Protein 5JIW (pdb70)

Foldseek 3Di:
DDFFQFEAAEDAQQQFFDDDFGGALDDSLLVVLVLCLLLRHAEYEHEAFADDDALRDSQAHQALQFGHLLRFDCVVLVVQPQFDDDHPDHDTQWHPVVVCVVPVVVRLLSSVVSCVVRVPVVNVVLLVVQCVVCVVQLVLQLLLVLVCVVVVNDFLLVDPPCRQQPPPVVSVVSCVVSVSSSSSSSVSRSSRLVSLLVSCVSSVVSNHFYEYEHEPFYHLRHRCCSVCVVQFQADPSSAHQKFFWAEQPVVHPFTATPRTTDTPQVVCVVVLVVVVLVSVVSVVSRGQAYEYPPLLVQQWTWIGGNPDPTRHPTDIDGHPNVSNVVSVCVVPVAHRYAYADPDDDDPSSVCSCPVRPHAYEAACLQQQDDDPRCNQQVNDDLSQRYEYEPHDLQDFANLQSQVPDDPSRNVRVQVSLVVVVAHDDDSLCVLVSVLLSRLLGSHSYYYYYVCSLLSHHRLQRAHHPPDSDDHNIGHDHPCSCDSVSSNVSSVSCVVSVRD

Nearest PDB structures (foldseek):
  5jiw-assembly1_A  TM=1.002E+00  e=7.523E-102  Thermus aquaticus
  2oww-assembly1_A  TM=9.925E-01  e=4.049E-95  Thermus thermophilus
  6lx2-assembly1_A  TM=9.484E-01  e=9.341E-56  Solanum tuberosum
  5csy-assembly1_B  TM=9.281E-01  e=1.096E-53  Arabidopsis thaliana
  6m6t-assembly8_H  TM=9.521E-01  e=1.361E-52  Streptococcus agalactiae

Solvent-accessible surface area: 20924 Å² total

Organism: Thermus thermophilus (NCBI:txid274)

Structure (mmCIF, N/CA/C/O backbone):
data_5JIW
#
_entry.id   5JIW
#
_cell.length_a   157.600
_cell.length_b   157.600
_cell.length_c   112.760
_cell.angle_alpha   90.00
_cell.angle_beta   90.00
_cell.angle_gamma   90.00
#
_symmetry.space_group_name_H-M   'I 4 2 2'
#
loop_
_entity.id
_entity.type
_entity.pdbx_description
1 polymer 4-alpha-glucanotransferase
2 branched alpha-D-glucopyranose-(1-4)-alpha-D-glucopyranose-(1-4)-alpha-D-glucopyranose-(1-4)-alpha-D-glucopyranose-(1-4)-alpha-D-glucopyranose-(1-4)-alpha-D-glucopyranose-(1-4)-alpha-D-glucopyranose-(1-4)-alpha-D-glucopyranose-(1-4)-alpha-D-glucopyranose-(1-4)-alpha-D-glucopyranose-(1-4)-alpha-D-glucopyranose-(1-4)-alpha-D-glucopyranose-(1-4)-alpha-D-glucopyranose-(1-4)-alpha-D-glucopyranose-(1-4)-alpha-D-glucopyranose-(1-4)-alpha-D-glucopyranose-(1-4)-beta-D-glucopyranose
3 non-polymer 1,2-ETHANEDIOL
4 non-polymer 'CARBONATE ION'
5 water water
#
loop_
_atom_site.group_PDB
_atom_site.id
_atom_site.type_symbol
_atom_site.label_atom_id
_atom_site.label_alt_id
_atom_site.label_comp_id
_atom_site.label_asym_id
_atom_site.label_entity_id
_atom_site.label_seq_id
_atom_site.pdbx_PDB_ins_code
_atom_site.Cartn_x
_atom_site.Cartn_y
_atom_site.Cartn_z
_atom_site.occupancy
_atom_site.B_iso_or_equiv
_atom_site.auth_seq_id
_atom_site.auth_comp_id
_atom_site.auth_asym_id
_atom_site.auth_atom_id
_atom_site.pdbx_PDB_model_num
ATOM 1 N N . MET A 1 1 ? -9.468 -24.881 -7.183 1.00 143.72 1 MET A N 1
ATOM 2 C CA . MET A 1 1 ? -10.018 -23.799 -8.049 1.00 150.36 1 MET A CA 1
ATOM 3 C C . MET A 1 1 ? -11.087 -22.996 -7.315 1.00 170.02 1 MET A C 1
ATOM 4 O O . MET A 1 1 ? -11.125 -21.770 -7.405 1.00 205.90 1 MET A O 1
ATOM 20 N N . GLU A 1 2 ? -11.948 -23.701 -6.581 1.00 178.81 2 GLU A N 1
ATOM 21 C CA . GLU A 1 2 ? -13.098 -23.088 -5.926 1.00 149.87 2 GLU A CA 1
ATOM 22 C C . GLU A 1 2 ? -13.984 -22.372 -6.938 1.00 88.78 2 GLU A C 1
ATOM 23 O O . GLU A 1 2 ? -13.628 -21.308 -7.457 1.00 57.32 2 GLU A O 1
ATOM 35 N N . LEU A 1 3 ? -15.129 -22.950 -7.222 1.00 69.62 3 LEU A N 1
ATOM 36 C CA . LEU A 1 3 ? -16.102 -22.356 -8.127 1.00 44.58 3 LEU A CA 1
ATOM 37 C C . LEU A 1 3 ? -17.044 -21.440 -7.355 1.00 38.92 3 LEU A C 1
ATOM 38 O O . LEU A 1 3 ? -17.458 -21.774 -6.239 1.00 39.16 3 LEU A O 1
ATOM 54 N N . PRO A 1 4 ? -17.427 -20.293 -7.903 1.00 40.10 4 PRO A N 1
ATOM 55 C CA . PRO A 1 4 ? -18.484 -19.503 -7.276 1.00 40.65 4 PRO A CA 1
ATOM 56 C C . PRO A 1 4 ? -19.825 -20.173 -7.530 1.00 30.77 4 PRO A C 1
ATOM 57 O O . PRO A 1 4 ? -19.960 -21.010 -8.420 1.00 33.67 4 PRO A O 1
ATOM 68 N N . ARG A 1 5 ? -20.819 -19.810 -6.725 1.00 33.19 5 ARG A N 1
ATOM 69 C CA . ARG A 1 5 ? -22.175 -20.299 -6.969 1.00 30.66 5 ARG A CA 1
ATOM 70 C C . ARG A 1 5 ? -22.806 -19.499 -8.114 1.00 27.34 5 ARG A C 1
ATOM 71 O O . ARG A 1 5 ? -23.028 -18.289 -7.975 1.00 29.80 5 ARG A O 1
ATOM 92 N N . ALA A 1 6 ? -23.121 -20.174 -9.231 1.00 23.38 6 ALA A N 1
ATOM 93 C CA . ALA A 1 6 ? -23.426 -19.498 -10.492 1.00 24.78 6 ALA A CA 1
ATOM 94 C C . ALA A 1 6 ? -24.164 -20.458 -11.418 1.00 22.82 6 ALA A C 1
ATOM 95 O O . ALA A 1 6 ? -24.389 -21.624 -11.080 1.00 25.30 6 ALA A O 1
ATOM 102 N N . PHE A 1 7 ? -24.510 -19.968 -12.613 1.00 25.01 7 PHE A N 1
ATOM 103 C CA . PHE A 1 7 ? -25.067 -20.829 -13.647 1.00 19.91 7 PHE A CA 1
ATOM 104 C C . PHE A 1 7 ? -24.459 -20.464 -14.995 1.00 21.81 7 PHE A C 1
ATOM 105 O O . PHE A 1 7 ? -23.837 -19.411 -15.162 1.00 22.13 7 PHE A O 1
ATOM 122 N N . GLY A 1 8 ? -24.617 -21.374 -15.950 1.00 21.81 8 GLY A N 1
ATOM 123 C CA . GLY A 1 8 ? -24.196 -21.128 -17.313 1.00 22.31 8 GLY A CA 1
ATOM 124 C C . GLY A 1 8 ? -25.025 -21.948 -18.277 1.00 21.09 8 GLY A C 1
ATOM 125 O O . GLY A 1 8 ? -25.972 -22.638 -17.887 1.00 21.66 8 GLY A O 1
ATOM 129 N N . LEU A 1 9 ? -24.665 -21.854 -19.558 1.00 20.08 9 LEU A N 1
ATOM 130 C CA . LEU A 1 9 ? -25.385 -22.554 -20.619 1.00 20.69 9 LEU A CA 1
ATOM 131 C C . LEU A 1 9 ? -24.418 -23.321 -21.512 1.00 21.10 9 LEU A C 1
ATOM 132 O O . LEU A 1 9 ? -23.283 -22.892 -21.752 1.00 21.51 9 LEU A O 1
ATOM 148 N N . LEU A 1 10 ? -24.901 -24.465 -21.997 1.00 20.79 10 LEU A N 1
ATOM 149 C CA . LEU A 1 10 ? -24.187 -25.325 -22.935 1.00 19.43 10 LEU A CA 1
ATOM 150 C C . LEU A 1 10 ? -24.684 -25.061 -24.351 1.00 20.90 10 LEU A C 1
ATOM 151 O O . LEU A 1 10 ? -25.862 -25.298 -24.650 1.00 21.09 10 LEU A O 1
ATOM 167 N N . LEU A 1 11 ? -23.788 -24.583 -25.214 1.00 20.27 11 LEU A N 1
ATOM 168 C CA . LEU A 1 11 ? -24.127 -24.314 -26.614 1.00 20.93 11 LEU A CA 1
ATOM 169 C C . LEU A 1 11 ? -22.860 -24.470 -27.444 1.00 21.37 11 LEU A C 1
ATOM 170 O O . LEU A 1 11 ? -21.956 -23.636 -27.357 1.00 21.87 11 LEU A O 1
ATOM 186 N N . HIS A 1 12 ? -22.807 -25.509 -28.269 1.00 22.36 12 HIS A N 1
ATOM 187 C CA . HIS A 1 12 ? -21.675 -25.650 -29.174 1.00 20.81 12 HIS A CA 1
ATOM 188 C C . HIS A 1 12 ? -21.771 -24.584 -30.268 1.00 21.99 12 HIS A C 1
ATOM 189 O O . HIS A 1 12 ? -22.875 -24.269 -30.720 1.00 23.90 12 HIS A O 1
ATOM 203 N N . PRO A 1 13 ? -20.644 -24.002 -30.709 1.00 24.27 13 PRO A N 1
ATOM 204 C CA . PRO A 1 13 ? -20.738 -22.869 -31.648 1.00 22.45 13 PRO A CA 1
ATOM 205 C C . PRO A 1 13 ? -21.406 -23.212 -32.974 1.00 24.37 13 PRO A C 1
ATOM 206 O O . PRO A 1 13 ? -21.967 -22.312 -33.611 1.00 24.66 13 PRO A O 1
ATOM 217 N N . THR A 1 14 ? -21.387 -24.482 -33.406 1.00 24.21 14 THR A N 1
ATOM 218 C CA . THR A 1 14 ? -22.079 -24.842 -34.649 1.00 24.44 14 THR A CA 1
ATOM 219 C C . THR A 1 14 ? -23.574 -24.564 -34.550 1.00 25.26 14 THR A C 1
ATOM 220 O O . THR A 1 14 ? -24.246 -24.350 -35.572 1.00 24.62 14 THR A O 1
ATOM 231 N N . SER A 1 15 ? -24.120 -24.602 -33.331 1.00 24.14 15 SER A N 1
ATOM 232 C CA . SER A 1 15 ? -25.544 -24.399 -33.112 1.00 24.49 15 SER A CA 1
ATOM 233 C C . SER A 1 15 ? -25.965 -22.936 -33.140 1.00 23.53 15 SER A C 1
ATOM 234 O O . SER A 1 15 ? -27.167 -22.658 -33.077 1.00 25.03 15 SER A O 1
ATOM 242 N N . LEU A 1 16 ? -25.031 -21.998 -33.228 1.00 23.74 16 LEU A N 1
ATOM 243 C CA . LEU A 1 16 ? -25.415 -20.601 -33.340 1.00 25.29 16 LEU A CA 1
ATOM 244 C C . LEU A 1 16 ? -26.187 -20.348 -34.634 1.00 30.44 16 LEU A C 1
ATOM 245 O O . LEU A 1 16 ? -25.936 -20.995 -35.658 1.00 27.10 16 LEU A O 1
ATOM 261 N N . PRO A 1 17 ? -27.116 -19.395 -34.624 1.00 27.68 17 PRO A N 1
ATOM 262 C CA . PRO A 1 17 ? -27.831 -19.040 -35.852 1.00 32.97 17 PRO A CA 1
ATOM 263 C C . PRO A 1 17 ? -26.951 -18.189 -36.759 1.00 35.18 17 PRO A C 1
ATOM 264 O O . PRO A 1 17 ? -25.892 -17.701 -36.369 1.00 32.91 17 PRO A O 1
ATOM 275 N N . GLY A 1 18 ? -27.411 -18.012 -37.992 1.00 31.45 18 GLY A N 1
ATOM 276 C CA . GLY A 1 18 ? -26.716 -17.161 -38.927 1.00 35.89 18 GLY A CA 1
ATOM 277 C C . GLY A 1 18 ? -26.625 -17.770 -40.310 1.00 37.14 18 GLY A C 1
ATOM 278 O O . GLY A 1 18 ? -26.964 -18.936 -40.529 1.00 37.25 18 GLY A O 1
ATOM 282 N N . PRO A 1 19 ? -26.152 -16.982 -41.268 1.00 35.91 19 PRO A N 1
ATOM 283 C CA . PRO A 1 19 ? -26.106 -17.431 -42.665 1.00 40.60 19 PRO A CA 1
ATOM 284 C C . PRO A 1 19 ? -24.976 -18.420 -42.934 1.00 37.62 19 PRO A C 1
ATOM 285 O O . PRO A 1 19 ? -24.066 -18.622 -42.127 1.00 40.74 19 PRO A O 1
ATOM 296 N N . TYR A 1 20 ? -25.082 -19.061 -44.099 1.00 40.63 20 TYR A N 1
ATOM 297 C CA . TYR A 1 20 ? -24.036 -19.890 -44.697 1.00 43.46 20 TYR A CA 1
ATOM 298 C C . TYR A 1 20 ? -23.855 -21.242 -44.007 1.00 39.53 20 TYR A C 1
ATOM 299 O O . TYR A 1 20 ? -22.780 -21.845 -44.101 1.00 44.69 20 TYR A O 1
ATOM 317 N N . GLY A 1 21 ? -24.879 -21.738 -43.311 1.00 36.64 21 GLY A N 1
ATOM 318 C CA . GLY A 1 21 ? -25.028 -23.159 -43.068 1.00 38.66 21 GLY A CA 1
ATOM 319 C C . GLY A 1 21 ? -24.531 -23.692 -41.736 1.00 36.62 21 GLY A C 1
ATOM 320 O O . GLY A 1 21 ? -24.803 -24.860 -41.432 1.00 34.65 21 GLY A O 1
ATOM 324 N N . VAL A 1 22 ? -23.815 -22.898 -40.937 1.00 30.77 22 VAL A N 1
ATOM 325 C CA . VAL A 1 22 ? -23.277 -23.382 -39.670 1.00 29.24 22 VAL A CA 1
ATOM 326 C C . VAL A 1 22 ? -22.998 -22.183 -38.774 1.00 28.75 22 VAL A C 1
ATOM 327 O O . VAL A 1 22 ? -22.670 -21.091 -39.255 1.00 30.71 22 VAL A O 1
ATOM 340 N N . GLY A 1 23 ? -23.135 -22.386 -37.467 1.00 27.99 23 GLY A N 1
ATOM 341 C CA . GLY A 1 23 ? -22.714 -21.360 -36.527 1.00 26.66 23 GLY A CA 1
ATOM 342 C C . GLY A 1 23 ? -21.216 -21.130 -36.611 1.00 27.03 23 GLY A C 1
ATOM 343 O O . GLY A 1 23 ? -20.431 -22.070 -36.758 1.00 29.61 23 GLY A O 1
ATOM 347 N N . VAL A 1 24 ? -20.814 -19.857 -36.502 1.00 28.83 24 VAL A N 1
ATOM 348 C CA . VAL A 1 24 ? -19.415 -19.460 -36.637 1.00 28.39 24 VAL A CA 1
ATOM 349 C C . VAL A 1 24 ? -19.041 -18.474 -35.531 1.00 32.40 24 VAL A C 1
ATOM 350 O O . VAL A 1 24 ? -19.877 -18.041 -34.737 1.00 30.82 24 VAL A O 1
ATOM 363 N N . LEU A 1 25 ? -17.754 -18.115 -35.493 1.00 33.34 25 LEU A N 1
ATOM 364 C CA . LEU A 1 25 ? -17.209 -17.258 -34.436 1.00 32.64 25 LEU A CA 1
ATOM 365 C C . LEU A 1 25 ? -17.341 -15.788 -34.842 1.00 31.75 25 LEU A C 1
ATOM 366 O O . LEU A 1 25 ? -16.375 -15.110 -35.212 1.00 36.82 25 LEU A O 1
ATOM 382 N N . GLY A 1 26 ? -18.573 -15.295 -34.771 1.00 35.20 26 GLY A N 1
ATOM 383 C CA . GLY A 1 26 ? -18.898 -13.963 -35.257 1.00 36.92 26 GLY A CA 1
ATOM 384 C C . GLY A 1 26 ? -19.979 -13.253 -34.457 1.00 34.72 26 GLY A C 1
ATOM 385 O O . GLY A 1 26 ? -20.127 -13.467 -33.250 1.00 32.46 26 GLY A O 1
ATOM 389 N N . ARG A 1 27 ? -20.741 -12.397 -35.149 1.00 37.56 27 ARG A N 1
ATOM 390 C CA . ARG A 1 27 ? -21.635 -11.467 -34.464 1.00 38.96 27 ARG A CA 1
ATOM 391 C C . ARG A 1 27 ? -22.708 -12.197 -33.669 1.00 38.81 27 ARG A C 1
ATOM 392 O O . ARG A 1 27 ? -23.098 -11.739 -32.587 1.00 34.07 27 ARG A O 1
ATOM 413 N N . GLU A 1 28 ? -23.190 -13.343 -34.175 1.00 32.60 28 GLU A N 1
ATOM 414 C CA . GLU A 1 28 ? -24.193 -14.108 -33.435 1.00 35.26 28 GLU A CA 1
ATOM 415 C C . GLU A 1 28 ? -23.603 -14.751 -32.188 1.00 30.03 28 GLU A C 1
ATOM 416 O O . GLU A 1 28 ? -24.311 -14.935 -31.188 1.00 29.46 28 GLU A O 1
ATOM 428 N N . ALA A 1 29 ? -22.323 -15.119 -32.226 1.00 30.87 29 ALA A N 1
ATOM 429 C CA . ALA A 1 29 ? -21.659 -15.573 -31.009 1.00 28.57 29 ALA A CA 1
ATOM 430 C C . ALA A 1 29 ? -21.582 -14.453 -29.979 1.00 28.37 29 ALA A C 1
ATOM 431 O O . ALA A 1 29 ? -21.827 -14.682 -28.789 1.00 28.79 29 ALA A O 1
ATOM 438 N N . ARG A 1 30 ? -21.252 -13.231 -30.411 1.00 32.17 30 ARG A N 1
ATOM 439 C CA . ARG A 1 30 ? -21.242 -12.112 -29.476 1.00 37.70 30 ARG A CA 1
ATOM 440 C C . ARG A 1 30 ? -22.642 -11.836 -28.942 1.00 33.91 30 ARG A C 1
ATOM 441 O O . ARG A 1 30 ? -22.809 -11.532 -27.754 1.00 34.86 30 ARG A O 1
ATOM 462 N N . ASP A 1 31 ? -23.663 -11.944 -29.803 1.00 33.73 31 ASP A N 1
ATOM 463 C CA . ASP A 1 31 ? -25.046 -11.787 -29.357 1.00 37.47 31 ASP A CA 1
ATOM 464 C C . ASP A 1 31 ? -25.396 -12.796 -28.270 1.00 32.61 31 ASP A C 1
ATOM 465 O O . ASP A 1 31 ? -26.143 -12.476 -27.336 1.00 32.98 31 ASP A O 1
ATOM 474 N N . PHE A 1 32 ? -24.917 -14.038 -28.403 1.00 28.21 32 PHE A N 1
ATOM 475 C CA . PHE A 1 32 ? -25.221 -15.049 -27.392 1.00 26.23 32 PHE A CA 1
ATOM 476 C C . PHE A 1 32 ? -24.533 -14.727 -26.072 1.00 29.20 32 PHE A C 1
ATOM 477 O O . PHE A 1 32 ? -25.119 -14.908 -24.996 1.00 30.98 32 PHE A O 1
ATOM 494 N N . LEU A 1 33 ? -23.296 -14.232 -26.127 1.00 27.49 33 LEU A N 1
ATOM 495 C CA . LEU A 1 33 ? -22.616 -13.834 -24.899 1.00 30.25 33 LEU A CA 1
ATOM 496 C C . LEU A 1 33 ? -23.342 -12.676 -24.223 1.00 29.01 33 LEU A C 1
ATOM 497 O O . LEU A 1 33 ? -23.464 -12.645 -22.992 1.00 32.65 33 LEU A O 1
ATOM 513 N N . ARG A 1 34 ? -23.827 -11.714 -25.009 1.00 29.33 34 ARG A N 1
ATOM 514 C CA . ARG A 1 34 ? -24.615 -10.620 -24.443 1.00 33.20 34 ARG A CA 1
ATOM 515 C C . ARG A 1 34 ? -25.899 -11.143 -23.807 1.00 34.64 34 ARG A C 1
ATOM 516 O O . ARG A 1 34 ? -26.279 -10.710 -22.711 1.00 36.26 34 ARG A O 1
ATOM 537 N N . PHE A 1 35 ? -26.591 -12.059 -24.490 1.00 32.62 35 PHE A N 1
ATOM 538 C CA . PHE A 1 35 ? -27.753 -12.722 -23.902 1.00 31.82 35 PHE A CA 1
ATOM 539 C C . PHE A 1 35 ? -27.391 -13.380 -22.577 1.00 29.76 35 PHE A C 1
ATOM 540 O O . PHE A 1 35 ? -28.099 -13.228 -21.575 1.00 30.30 35 PHE A O 1
ATOM 557 N N . LEU A 1 36 ? -26.296 -14.140 -22.563 1.00 30.08 36 LEU A N 1
ATOM 558 C CA . LEU A 1 36 ? -25.879 -14.829 -21.348 1.00 29.60 36 LEU A CA 1
ATOM 559 C C . LEU A 1 36 ? -25.582 -13.832 -20.231 1.00 30.69 36 LEU A C 1
ATOM 560 O O . LEU A 1 36 ? -26.006 -14.027 -19.085 1.00 30.71 36 LEU A O 1
ATOM 576 N N . LYS A 1 37 ? -24.881 -12.740 -20.555 1.00 30.65 37 LYS A N 1
ATOM 577 C CA . LYS A 1 37 ? -24.616 -11.682 -19.582 1.00 31.38 37 LYS A CA 1
ATOM 578 C C . LYS A 1 37 ? -25.912 -11.097 -19.038 1.00 34.90 37 LYS A C 1
ATOM 579 O O . LYS A 1 37 ? -26.072 -10.938 -17.822 1.00 34.88 37 LYS A O 1
ATOM 598 N N . GLU A 1 38 ? -26.850 -10.759 -19.929 1.00 33.66 38 GLU A N 1
ATOM 599 C CA . GLU A 1 38 ? -28.100 -10.149 -19.489 1.00 32.67 38 GLU A CA 1
ATOM 600 C C . GLU A 1 38 ? -28.926 -11.108 -18.633 1.00 31.71 38 GLU A C 1
ATOM 601 O O . GLU A 1 38 ? -29.709 -10.659 -17.784 1.00 34.50 38 GLU A O 1
ATOM 613 N N . ALA A 1 39 ? -28.754 -12.419 -18.824 1.00 28.50 39 ALA A N 1
ATOM 614 C CA . ALA A 1 39 ? -29.452 -13.427 -18.028 1.00 29.17 39 ALA A CA 1
ATOM 615 C C . ALA A 1 39 ? -28.783 -13.690 -16.682 1.00 30.53 39 ALA A C 1
ATOM 616 O O . ALA A 1 39 ? -29.317 -14.467 -15.883 1.00 28.56 39 ALA A O 1
ATOM 623 N N . GLY A 1 40 ? -27.644 -13.063 -16.407 1.00 33.38 40 GLY A N 1
ATOM 624 C CA . GLY A 1 40 ? -26.919 -13.324 -15.182 1.00 32.88 40 GLY A CA 1
ATOM 625 C C . GLY A 1 40 ? -26.010 -14.528 -15.235 1.00 31.11 40 GLY A C 1
ATOM 626 O O . GLY A 1 40 ? -25.453 -14.912 -14.196 1.00 31.25 40 GLY A O 1
ATOM 630 N N . GLY A 1 41 ? -25.853 -15.142 -16.406 1.00 26.78 41 GLY A N 1
ATOM 631 C CA . GLY A 1 41 ? -24.998 -16.309 -16.523 1.00 25.91 41 GLY A CA 1
ATOM 632 C C . GLY A 1 41 ? -23.529 -15.928 -16.497 1.00 28.74 41 GLY A C 1
ATOM 633 O O . GLY A 1 41 ? -23.134 -14.838 -16.911 1.00 29.34 41 GLY A O 1
ATOM 637 N N . ARG A 1 42 ? -22.703 -16.849 -16.004 1.00 26.34 42 ARG A N 1
ATOM 638 C CA . ARG A 1 42 ? -21.275 -16.590 -15.868 1.00 26.52 42 ARG A CA 1
ATOM 639 C C . ARG A 1 42 ? -20.402 -17.635 -16.547 1.00 26.81 42 ARG A C 1
ATOM 640 O O . ARG A 1 42 ? -19.171 -17.500 -16.512 1.00 26.57 42 ARG A O 1
ATOM 661 N N . TYR A 1 43 ? -20.996 -18.655 -17.178 1.00 23.59 43 TYR A N 1
ATOM 662 C CA . TYR A 1 43 ? -20.253 -19.716 -17.842 1.00 22.39 43 TYR A CA 1
ATOM 663 C C . TYR A 1 43 ? -20.901 -20.078 -19.168 1.00 27.45 43 TYR A C 1
ATOM 664 O O . TYR A 1 43 ? -22.127 -20.199 -19.264 1.00 25.37 43 TYR A O 1
ATOM 682 N N . TRP A 1 44 ? -20.052 -20.286 -20.174 1.00 23.58 44 TRP A N 1
ATOM 683 C CA . TRP A 1 44 ? -20.434 -20.818 -21.479 1.00 22.21 44 TRP A CA 1
ATOM 684 C C . TRP A 1 44 ? -19.643 -22.097 -21.716 1.00 21.24 44 TRP A C 1
ATOM 685 O O . TRP A 1 44 ? -18.409 -22.057 -21.756 1.00 23.58 44 TRP A O 1
ATOM 706 N N . GLN A 1 45 ? -20.340 -23.220 -21.883 1.00 20.70 45 GLN A N 1
ATOM 707 C CA . GLN A 1 45 ? -19.698 -24.501 -22.160 1.00 20.89 45 GLN A CA 1
ATOM 708 C C . GLN A 1 45 ? -19.874 -24.885 -23.625 1.00 22.09 45 GLN A C 1
ATOM 709 O O . GLN A 1 45 ? -20.961 -24.729 -24.197 1.00 21.42 45 GLN A O 1
ATOM 723 N N . VAL A 1 46 ? -18.793 -25.393 -24.222 1.00 22.08 46 VAL A N 1
ATOM 724 C CA . VAL A 1 46 ? -18.781 -25.869 -25.600 1.00 22.36 46 VAL A CA 1
ATOM 725 C C . VAL A 1 46 ? -18.287 -27.315 -25.612 1.00 23.67 46 VAL A C 1
ATOM 726 O O . VAL A 1 46 ? -17.804 -27.838 -24.608 1.00 21.56 46 VAL A O 1
ATOM 739 N N . LEU A 1 47 ? -18.432 -27.967 -26.762 1.00 22.11 47 LEU A N 1
ATOM 740 C CA . LEU A 1 47 ? -17.828 -29.272 -27.015 1.00 21.43 47 LEU A CA 1
ATOM 741 C C . LEU A 1 47 ? -16.430 -29.078 -27.608 1.00 21.58 47 LEU A C 1
ATOM 742 O O . LEU A 1 47 ? -15.994 -27.951 -27.850 1.00 22.69 47 LEU A O 1
ATOM 758 N N . PRO A 1 48 ? -15.660 -30.155 -27.812 1.00 23.18 48 PRO A N 1
ATOM 759 C CA . PRO A 1 48 ? -14.306 -29.984 -28.367 1.00 25.66 48 PRO A CA 1
ATOM 760 C C . PRO A 1 48 ? -14.340 -29.203 -29.676 1.00 24.83 48 PRO A C 1
ATOM 761 O O . PRO A 1 48 ? -15.272 -29.332 -30.468 1.00 25.29 48 PRO A O 1
ATOM 772 N N . LEU A 1 49 ? -13.316 -28.371 -29.892 1.00 25.87 49 LEU A N 1
ATOM 773 C CA . LEU A 1 49 ? -13.308 -27.428 -31.010 1.00 24.42 49 LEU A CA 1
ATOM 774 C C . LEU A 1 49 ? -12.361 -27.817 -32.148 1.00 29.19 49 LEU A C 1
ATOM 775 O O . LEU A 1 49 ? -12.032 -26.964 -32.979 1.00 29.16 49 LEU A O 1
ATOM 791 N N . GLY A 1 50 ? -11.935 -29.076 -32.231 1.00 27.81 50 GLY A N 1
ATOM 792 C CA . GLY A 1 50 ? -10.987 -29.487 -33.259 1.00 28.05 50 GLY A CA 1
ATOM 793 C C . GLY A 1 50 ? -11.637 -29.772 -34.601 1.00 30.13 50 GLY A C 1
ATOM 794 O O . GLY A 1 50 ? -12.866 -29.846 -34.747 1.00 29.16 50 GLY A O 1
ATOM 798 N N . PRO A 1 51 ? -10.798 -29.944 -35.629 1.00 29.77 51 PRO A N 1
ATOM 799 C CA . PRO A 1 51 ? -11.326 -30.292 -36.953 1.00 30.67 51 PRO A CA 1
ATOM 800 C C . PRO A 1 51 ? -11.899 -31.701 -36.970 1.00 33.46 51 PRO A C 1
ATOM 801 O O . PRO A 1 51 ? -11.327 -32.635 -36.402 1.00 32.63 51 PRO A O 1
ATOM 812 N N . THR A 1 52 ? -13.025 -31.854 -37.655 1.00 32.82 52 THR A N 1
ATOM 813 C CA . THR A 1 52 ? -13.782 -33.093 -37.626 1.00 33.92 52 THR A CA 1
ATOM 814 C C . THR A 1 52 ? -13.689 -33.834 -38.955 1.00 37.10 52 THR A C 1
ATOM 815 O O . THR A 1 52 ? -13.348 -33.266 -39.999 1.00 37.12 52 THR A O 1
ATOM 826 N N . GLY A 1 53 ? -14.003 -35.129 -38.894 1.00 38.06 53 GLY A N 1
ATOM 827 C CA . GLY A 1 53 ? -13.966 -36.003 -40.048 1.00 38.32 53 GLY A CA 1
ATOM 828 C C . GLY A 1 53 ? -15.295 -36.681 -40.329 1.00 42.45 53 GLY A C 1
ATOM 829 O O . GLY A 1 53 ? -16.360 -36.092 -40.117 1.00 38.45 53 GLY A O 1
ATOM 833 N N . TYR A 1 54 ? -15.250 -37.921 -40.812 1.00 38.24 54 TYR A N 1
ATOM 834 C CA . TYR A 1 54 ? -16.476 -38.620 -41.180 1.00 38.72 54 TYR A CA 1
ATOM 835 C C . TYR A 1 54 ? -17.334 -38.858 -39.940 1.00 36.04 54 TYR A C 1
ATOM 836 O O . TYR A 1 54 ? -16.850 -39.364 -38.923 1.00 42.69 54 TYR A O 1
ATOM 854 N N . GLY A 1 55 ? -18.612 -38.484 -40.026 1.00 44.80 55 GLY A N 1
ATOM 855 C CA . GLY A 1 55 ? -19.505 -38.510 -38.884 1.00 41.83 55 GLY A CA 1
ATOM 856 C C . GLY A 1 55 ? -19.616 -37.199 -38.131 1.00 36.40 55 GLY A C 1
ATOM 857 O O . GLY A 1 55 ? -20.589 -37.007 -37.384 1.00 36.19 55 GLY A O 1
ATOM 861 N N . ASP A 1 56 ? -18.638 -36.304 -38.275 1.00 31.25 56 ASP A N 1
ATOM 862 C CA . ASP A 1 56 ? -18.737 -34.926 -37.801 1.00 29.11 56 ASP A CA 1
ATOM 863 C C . ASP A 1 56 ? -18.659 -34.810 -36.287 1.00 32.10 56 ASP A C 1
ATOM 864 O O . ASP A 1 56 ? -18.984 -33.751 -35.722 1.00 28.37 56 ASP A O 1
ATOM 873 N N . SER A 1 57 ? -18.187 -35.851 -35.614 1.00 29.60 57 SER A N 1
ATOM 874 C CA . SER A 1 57 ? -18.144 -35.819 -34.154 1.00 27.33 57 SER A CA 1
ATOM 875 C C . SER A 1 57 ? -17.003 -34.935 -33.649 1.00 31.40 57 SER A C 1
ATOM 876 O O . SER A 1 57 ? -15.854 -35.112 -34.067 1.00 30.54 57 SER A O 1
ATOM 884 N N . PRO A 1 58 ? -17.265 -34.018 -32.711 1.00 27.80 58 PRO A N 1
ATOM 885 C CA . PRO A 1 58 ? -16.160 -33.283 -32.079 1.00 25.13 58 PRO A CA 1
ATOM 886 C C . PRO A 1 58 ? -15.197 -34.168 -31.309 1.00 27.49 58 PRO A C 1
ATOM 887 O O . PRO A 1 58 ? -14.090 -33.720 -31.010 1.00 28.07 58 PRO A O 1
ATOM 898 N N . TYR A 1 59 ? -15.588 -35.393 -30.949 1.00 27.10 59 TYR A N 1
ATOM 899 C CA . TYR A 1 59 ? -14.764 -36.232 -30.083 1.00 31.95 59 TYR A CA 1
ATOM 900 C C . TYR A 1 59 ? -13.841 -37.156 -30.878 1.00 42.48 59 TYR A C 1
ATOM 901 O O . TYR A 1 59 ? -13.150 -37.987 -30.280 1.00 37.15 59 TYR A O 1
ATOM 919 N N . GLN A 1 60 ? -13.781 -36.995 -32.220 1.00 33.59 60 GLN A N 1
ATOM 920 C CA . GLN A 1 60 ? -12.826 -37.725 -33.079 1.00 40.80 60 GLN A CA 1
ATOM 921 C C . GLN A 1 60 ? -12.202 -36.706 -34.042 1.00 42.96 60 GLN A C 1
ATOM 922 O O . GLN A 1 60 ? -12.641 -36.546 -35.181 1.00 44.13 60 GLN A O 1
ATOM 936 N N . SER A 1 61 ? -11.155 -36.028 -33.579 1.00 32.87 61 SER A N 1
ATOM 937 C CA . SER A 1 61 ? -10.558 -34.906 -34.291 1.00 32.85 61 SER A CA 1
ATOM 938 C C . SER A 1 61 ? -9.273 -35.302 -35.015 1.00 35.20 61 SER A C 1
ATOM 939 O O . SER A 1 61 ? -8.504 -36.146 -34.546 1.00 34.17 61 SER A O 1
ATOM 947 N N . PHE A 1 62 ? -9.031 -34.655 -36.165 1.00 32.66 62 PHE A N 1
ATOM 948 C CA . PHE A 1 62 ? -7.774 -34.825 -36.889 1.00 33.76 62 PHE A CA 1
ATOM 949 C C . PHE A 1 62 ? -6.566 -34.283 -36.132 1.00 33.20 62 PHE A C 1
ATOM 950 O O . PHE A 1 62 ? -5.436 -34.504 -36.583 1.00 35.52 62 PHE A O 1
ATOM 967 N N . SER A 1 63 ? -6.762 -33.595 -35.005 1.00 34.23 63 SER A N 1
ATOM 968 C CA . SER A 1 63 ? -5.623 -33.059 -34.268 1.00 31.40 63 SER A CA 1
ATOM 969 C C . SER A 1 63 ? -6.030 -32.703 -32.847 1.00 32.97 63 SER A C 1
ATOM 970 O O . SER A 1 63 ? -7.128 -32.190 -32.614 1.00 33.40 63 SER A O 1
ATOM 978 N N . ALA A 1 64 ? -5.115 -32.946 -31.911 1.00 28.83 64 ALA A N 1
ATOM 979 C CA . ALA A 1 64 ? -5.328 -32.571 -30.520 1.00 28.31 64 ALA A CA 1
ATOM 980 C C . ALA A 1 64 ? -5.033 -31.101 -30.254 1.00 31.19 64 ALA A C 1
ATOM 981 O O . ALA A 1 64 ? -5.292 -30.626 -29.140 1.00 30.84 64 ALA A O 1
ATOM 988 N N . PHE A 1 65 ? -4.499 -30.372 -31.241 1.00 31.45 65 PHE A N 1
ATOM 989 C CA . PHE A 1 65 ? -4.144 -28.967 -31.079 1.00 29.43 65 PHE A CA 1
ATOM 990 C C . PHE A 1 65 ? -4.903 -28.020 -32.000 1.00 34.90 65 PHE A C 1
ATOM 991 O O . PHE A 1 65 ? -5.125 -26.863 -31.620 1.00 33.73 65 PHE A O 1
ATOM 1008 N N . ALA A 1 66 ? -5.312 -28.474 -33.183 1.00 32.40 66 ALA A N 1
ATOM 1009 C CA . ALA A 1 66 ? -5.879 -27.605 -34.204 1.00 33.47 66 ALA A CA 1
ATOM 1010 C C . ALA A 1 66 ? -7.318 -27.212 -33.872 1.00 31.31 66 ALA A C 1
ATOM 1011 O O . ALA A 1 66 ? -7.990 -27.826 -33.037 1.00 29.86 66 ALA A O 1
ATOM 1018 N N . GLY A 1 67 ? -7.794 -26.179 -34.565 1.00 30.65 67 GLY A N 1
ATOM 1019 C CA . GLY A 1 67 ? -9.171 -25.737 -34.442 1.00 28.75 67 GLY A CA 1
ATOM 1020 C C . GLY A 1 67 ? -9.992 -26.038 -35.679 1.00 29.59 67 GLY A C 1
ATOM 1021 O O . GLY A 1 67 ? -9.444 -26.263 -36.758 1.00 32.94 67 GLY A O 1
ATOM 1025 N N . ASN A 1 68 ? -11.312 -26.025 -35.535 1.00 29.88 68 ASN A N 1
ATOM 1026 C CA . ASN A 1 68 ? -12.254 -26.456 -36.566 1.00 29.65 68 ASN A CA 1
ATOM 1027 C C . ASN A 1 68 ? -12.466 -25.388 -37.637 1.00 28.68 68 ASN A C 1
ATOM 1028 O O . ASN A 1 68 ? -13.062 -24.343 -37.348 1.00 32.19 68 ASN A O 1
ATOM 1039 N N . PRO A 1 69 ? -12.022 -25.606 -38.881 1.00 30.58 69 PRO A N 1
ATOM 1040 C CA . PRO A 1 69 ? -12.237 -24.580 -39.915 1.00 28.77 69 PRO A CA 1
ATOM 1041 C C . PRO A 1 69 ? -13.695 -24.314 -40.236 1.00 31.50 69 PRO A C 1
ATOM 1042 O O . PRO A 1 69 ? -13.995 -23.256 -40.808 1.00 33.31 69 PRO A O 1
ATOM 1053 N N . TYR A 1 70 ? -14.605 -25.242 -39.929 1.00 29.98 70 TYR A N 1
ATOM 1054 C CA . TYR A 1 70 ? -16.019 -24.995 -40.189 1.00 28.96 70 TYR A CA 1
ATOM 1055 C C . TYR A 1 70 ? -16.575 -23.881 -39.308 1.00 32.19 70 TYR A C 1
ATOM 1056 O O . TYR A 1 70 ? -17.642 -23.338 -39.620 1.00 30.72 70 TYR A O 1
ATOM 1074 N N . LEU A 1 71 ? -15.883 -23.529 -38.225 1.00 29.34 71 LEU A N 1
ATOM 1075 C CA . LEU A 1 71 ? -16.338 -22.464 -37.333 1.00 28.22 71 LEU A CA 1
ATOM 1076 C C . LEU A 1 71 ? -15.849 -21.079 -37.756 1.00 29.07 71 LEU A C 1
ATOM 1077 O O . LEU A 1 71 ? -16.207 -20.094 -37.101 1.00 31.01 71 LEU A O 1
ATOM 1093 N N . ILE A 1 72 ? -15.064 -20.981 -38.833 1.00 30.43 72 ILE A N 1
ATOM 1094 C CA . ILE A 1 72 ? -14.553 -19.691 -39.293 1.00 30.67 72 ILE A CA 1
ATOM 1095 C C . ILE A 1 72 ? -15.686 -18.875 -39.901 1.00 33.53 72 ILE A C 1
ATOM 1096 O O . ILE A 1 72 ? -16.418 -19.357 -40.774 1.00 35.66 72 ILE A O 1
ATOM 1112 N N . ASP A 1 73 ? -15.807 -17.617 -39.475 1.00 36.01 73 ASP A N 1
ATOM 1113 C CA . ASP A 1 73 ? -16.781 -16.700 -40.060 1.00 36.26 73 ASP A CA 1
ATOM 1114 C C . ASP A 1 73 ? -16.230 -16.163 -41.376 1.00 34.52 73 ASP A C 1
ATOM 1115 O O . ASP A 1 73 ? -15.163 -15.540 -41.402 1.00 42.26 73 ASP A O 1
ATOM 1124 N N . LEU A 1 74 ? -16.945 -16.408 -42.471 1.00 38.57 74 LEU A N 1
ATOM 1125 C CA . LEU A 1 74 ? -16.482 -15.943 -43.774 1.00 45.82 74 LEU A CA 1
ATOM 1126 C C . LEU A 1 74 ? -16.831 -14.483 -44.039 1.00 45.84 74 LEU A C 1
ATOM 1127 O O . LEU A 1 74 ? -16.202 -13.858 -44.902 1.00 49.97 74 LEU A O 1
ATOM 1143 N N . ARG A 1 75 ? -17.808 -13.929 -43.318 1.00 50.14 75 ARG A N 1
ATOM 1144 C CA . ARG A 1 75 ? -18.265 -12.569 -43.596 1.00 53.19 75 ARG A CA 1
ATOM 1145 C C . ARG A 1 75 ? -17.160 -11.531 -43.464 1.00 66.93 75 ARG A C 1
ATOM 1146 O O . ARG A 1 75 ? -17.030 -10.686 -44.367 1.00 55.23 75 ARG A O 1
ATOM 1167 N N . PRO A 1 76 ? -16.358 -11.504 -42.393 1.00 55.74 76 PRO A N 1
ATOM 1168 C CA . PRO A 1 76 ? -15.247 -10.538 -42.361 1.00 60.80 76 PRO A CA 1
ATOM 1169 C C . PRO A 1 76 ? -14.313 -10.677 -43.548 1.00 63.37 76 PRO A C 1
ATOM 1170 O O . PRO A 1 76 ? -13.749 -9.675 -44.010 1.00 65.12 76 PRO A O 1
ATOM 1181 N N . LEU A 1 77 ? -14.144 -11.893 -44.070 1.00 53.94 77 LEU A N 1
ATOM 1182 C CA . LEU A 1 77 ? -13.291 -12.087 -45.235 1.00 50.06 77 LEU A CA 1
ATOM 1183 C C . LEU A 1 77 ? -13.943 -11.533 -46.496 1.00 65.67 77 LEU A C 1
ATOM 1184 O O . LEU A 1 77 ? -13.243 -11.048 -47.393 1.00 70.41 77 LEU A O 1
ATOM 1200 N N . ALA A 1 78 ? -15.273 -11.594 -46.583 1.00 65.76 78 ALA A N 1
ATOM 1201 C CA . ALA A 1 78 ? -15.975 -11.023 -47.726 1.00 64.78 78 ALA A CA 1
ATOM 1202 C C . ALA A 1 78 ? -16.057 -9.504 -47.626 1.00 69.41 78 ALA A C 1
ATOM 1203 O O . ALA A 1 78 ? -15.950 -8.807 -48.642 1.00 73.10 78 ALA A O 1
ATOM 1210 N N . GLU A 1 79 ? -16.247 -8.975 -46.414 1.00 67.63 79 GLU A N 1
ATOM 1211 C CA . GLU A 1 79 ? -16.245 -7.529 -46.223 1.00 81.31 79 GLU A CA 1
ATOM 1212 C C . GLU A 1 79 ? -14.912 -6.907 -46.612 1.00 83.68 79 GLU A C 1
ATOM 1213 O O . GLU A 1 79 ? -14.863 -5.709 -46.912 1.00 93.63 79 GLU A O 1
ATOM 1225 N N . ARG A 1 80 ? -13.835 -7.691 -46.612 1.00 70.59 80 ARG A N 1
ATOM 1226 C CA . ARG A 1 80 ? -12.525 -7.225 -47.042 1.00 69.35 80 ARG A CA 1
ATOM 1227 C C . ARG A 1 80 ? -12.184 -7.658 -48.462 1.00 74.55 80 ARG A C 1
ATOM 1228 O O . ARG A 1 80 ? -11.071 -7.395 -48.925 1.00 83.11 80 ARG A O 1
ATOM 1249 N N . GLY A 1 81 ? -13.107 -8.320 -49.156 1.00 82.18 81 GLY A N 1
ATOM 1250 C CA . GLY A 1 81 ? -12.947 -8.595 -50.570 1.00 90.17 81 GLY A CA 1
ATOM 1251 C C . GLY A 1 81 ? -12.168 -9.841 -50.924 1.00 86.78 81 GLY A C 1
ATOM 1252 O O . GLY A 1 81 ? -11.761 -9.985 -52.081 1.00 66.15 81 GLY A O 1
ATOM 1256 N N . TYR A 1 82 ? -11.956 -10.757 -49.978 1.00 80.02 82 TYR A N 1
ATOM 1257 C CA . TYR A 1 82 ? -11.178 -11.955 -50.272 1.00 59.33 82 TYR A CA 1
ATOM 1258 C C . TYR A 1 82 ? -11.987 -13.032 -50.985 1.00 63.73 82 TYR A C 1
ATOM 1259 O O . TYR A 1 82 ? -11.391 -13.915 -51.611 1.00 60.47 82 TYR A O 1
ATOM 1277 N N . VAL A 1 83 ? -13.318 -12.983 -50.916 1.00 56.97 83 VAL A N 1
ATOM 1278 C CA . VAL A 1 83 ? -14.148 -14.067 -51.428 1.00 57.35 83 VAL A CA 1
ATOM 1279 C C . VAL A 1 83 ? -15.554 -13.535 -51.664 1.00 68.67 83 VAL A C 1
ATOM 1280 O O . VAL A 1 83 ? -16.001 -12.604 -50.988 1.00 59.12 83 VAL A O 1
ATOM 1293 N N . ARG A 1 84 ? -16.255 -14.138 -52.626 1.00 64.06 84 ARG A N 1
ATOM 1294 C CA . ARG A 1 84 ? -17.678 -13.898 -52.844 1.00 81.21 84 ARG A CA 1
ATOM 1295 C C . ARG A 1 84 ? -18.478 -15.087 -52.327 1.00 72.16 84 ARG A C 1
ATOM 1296 O O . ARG A 1 84 ? -18.152 -16.238 -52.636 1.00 74.17 84 ARG A O 1
ATOM 1317 N N . LEU A 1 85 ? -19.548 -14.805 -51.585 1.00 69.26 85 LEU A N 1
ATOM 1318 C CA . LEU A 1 85 ? -20.366 -15.832 -50.954 1.00 87.79 85 LEU A CA 1
ATOM 1319 C C . LEU A 1 85 ? -21.767 -15.840 -51.549 1.00 77.79 85 LEU A C 1
ATOM 1320 O O . LEU A 1 85 ? -22.366 -14.782 -51.767 1.00 77.27 85 LEU A O 1
ATOM 1336 N N . GLU A 1 86 ? -22.287 -17.042 -51.796 1.00 77.11 86 GLU A N 1
ATOM 1337 C CA . GLU A 1 86 ? -23.664 -17.220 -52.236 1.00 107.56 86 GLU A CA 1
ATOM 1338 C C . GLU A 1 86 ? -24.171 -18.550 -51.698 1.00 133.75 86 GLU A C 1
ATOM 1339 O O . GLU A 1 86 ? -23.551 -19.592 -51.932 1.00 135.53 86 GLU A O 1
ATOM 1351 N N . ASP A 1 87 ? -25.290 -18.508 -50.984 1.00 150.29 87 ASP A N 1
ATOM 1352 C CA . ASP A 1 87 ? -25.825 -19.689 -50.317 1.00 167.53 87 ASP A CA 1
ATOM 1353 C C . ASP A 1 87 ? -26.173 -20.770 -51.339 1.00 144.10 87 ASP A C 1
ATOM 1354 O O . ASP A 1 87 ? -26.977 -20.513 -52.248 1.00 149.09 87 ASP A O 1
ATOM 1363 N N . PRO A 1 88 ? -25.609 -21.980 -51.232 1.00 105.76 88 PRO A N 1
ATOM 1364 C CA . PRO A 1 88 ? -25.946 -23.044 -52.191 1.00 70.60 88 PRO A CA 1
ATOM 1365 C C . PRO A 1 88 ? -27.280 -23.723 -51.934 1.00 69.75 88 PRO A C 1
ATOM 1366 O O . PRO A 1 88 ? -27.743 -24.481 -52.799 1.00 67.93 88 PRO A O 1
ATOM 1377 N N . GLY A 1 89 ? -27.905 -23.490 -50.783 1.00 64.28 89 GLY A N 1
ATOM 1378 C CA . GLY A 1 89 ? -29.166 -24.124 -50.456 1.00 89.72 89 GLY A CA 1
ATOM 1379 C C . GLY A 1 89 ? -29.150 -24.771 -49.086 1.00 91.94 89 GLY A C 1
ATOM 1380 O O . GLY A 1 89 ? -29.720 -25.850 -48.898 1.00 57.62 89 GLY A O 1
ATOM 1384 N N . PHE A 1 90 ? -28.494 -24.126 -48.125 1.00 121.00 90 PHE A N 1
ATOM 1385 C CA . PHE A 1 90 ? -28.449 -24.655 -46.770 1.00 113.47 90 PHE A CA 1
ATOM 1386 C C . PHE A 1 90 ? -29.830 -24.580 -46.124 1.00 94.04 90 PHE A C 1
ATOM 1387 O O . PHE A 1 90 ? -30.558 -23.603 -46.322 1.00 58.09 90 PHE A O 1
ATOM 1404 N N . PRO A 1 91 ? -30.207 -25.567 -45.316 1.00 92.31 91 PRO A N 1
ATOM 1405 C CA . PRO A 1 91 ? -31.321 -25.349 -44.393 1.00 107.68 91 PRO A CA 1
ATOM 1406 C C . PRO A 1 91 ? -30.899 -24.392 -43.291 1.00 124.27 91 PRO A C 1
ATOM 1407 O O . PRO A 1 91 ? -29.712 -24.141 -43.067 1.00 160.16 91 PRO A O 1
ATOM 1418 N N . GLN A 1 92 ? -31.892 -23.835 -42.612 1.00 119.39 92 GLN A N 1
ATOM 1419 C CA . GLN A 1 92 ? -31.660 -23.125 -41.366 1.00 115.28 92 GLN A CA 1
ATOM 1420 C C . GLN A 1 92 ? -32.244 -23.954 -40.233 1.00 72.75 92 GLN A C 1
ATOM 1421 O O . GLN A 1 92 ? -33.238 -24.663 -40.410 1.00 54.45 92 GLN A O 1
ATOM 1435 N N . GLY A 1 93 ? -31.594 -23.894 -39.080 1.00 56.39 93 GLY A N 1
ATOM 1436 C CA . GLY A 1 93 ? -31.950 -24.751 -37.974 1.00 43.79 93 GLY A CA 1
ATOM 1437 C C . GLY A 1 93 ? -31.257 -26.095 -37.972 1.00 34.34 93 GLY A C 1
ATOM 1438 O O . GLY A 1 93 ? -31.476 -26.882 -37.039 1.00 29.45 93 GLY A O 1
ATOM 1442 N N . ARG A 1 94 ? -30.408 -26.380 -38.964 1.00 32.17 94 ARG A N 1
ATOM 1443 C CA A ARG A 1 94 ? -29.705 -27.655 -38.997 0.50 32.09 94 ARG A CA 1
ATOM 1444 C CA B ARG A 1 94 ? -29.733 -27.672 -39.034 0.50 32.97 94 ARG A CA 1
ATOM 1445 C C . ARG A 1 94 ? -28.487 -27.554 -39.902 1.00 30.00 94 ARG A C 1
ATOM 1446 O O . ARG A 1 94 ? -28.579 -27.064 -41.034 1.00 31.69 94 ARG A O 1
ATOM 1487 N N . VAL A 1 95 ? -27.350 -28.035 -39.401 1.00 29.03 95 VAL A N 1
ATOM 1488 C CA . VAL A 1 95 ? -26.132 -28.125 -40.210 1.00 34.02 95 VAL A CA 1
ATOM 1489 C C . VAL A 1 95 ? -26.256 -29.291 -41.187 1.00 39.27 95 VAL A C 1
ATOM 1490 O O . VAL A 1 95 ? -26.511 -30.432 -40.783 1.00 37.05 95 VAL A O 1
ATOM 1503 N N . ASP A 1 96 ? -26.043 -29.021 -42.477 1.00 34.52 96 ASP A N 1
ATOM 1504 C CA . ASP A 1 96 ? -25.901 -30.074 -43.479 1.00 36.39 96 ASP A CA 1
ATOM 1505 C C . ASP A 1 96 ? -24.403 -30.264 -43.693 1.00 43.44 96 ASP A C 1
ATOM 1506 O O . ASP A 1 96 ? -23.770 -29.498 -44.422 1.00 42.03 96 ASP A O 1
ATOM 1515 N N . TYR A 1 97 ? -23.824 -31.270 -43.025 1.00 37.82 97 TYR A N 1
ATOM 1516 C CA . TYR A 1 97 ? -22.371 -31.418 -43.041 1.00 36.05 97 TYR A CA 1
ATOM 1517 C C . TYR A 1 97 ? -21.863 -31.877 -44.399 1.00 40.98 97 TYR A C 1
ATOM 1518 O O . TYR A 1 97 ? -20.718 -31.582 -44.757 1.00 41.60 97 TYR A O 1
ATOM 1536 N N . GLY A 1 98 ? -22.680 -32.613 -45.154 1.00 40.40 98 GLY A N 1
ATOM 1537 C CA . GLY A 1 98 ? -22.280 -32.986 -46.502 1.00 47.69 98 GLY A CA 1
ATOM 1538 C C . GLY A 1 98 ? -22.155 -31.776 -47.407 1.00 43.70 98 GLY A C 1
ATOM 1539 O O . GLY A 1 98 ? -21.172 -31.623 -48.138 1.00 48.36 98 GLY A O 1
ATOM 1543 N N . LEU A 1 99 ? -23.154 -30.892 -47.360 1.00 46.71 99 LEU A N 1
ATOM 1544 C CA . LEU A 1 99 ? -23.086 -29.656 -48.127 1.00 52.46 99 LEU A CA 1
ATOM 1545 C C . LEU A 1 99 ? -21.982 -28.750 -47.608 1.00 44.56 99 LEU A C 1
ATOM 1546 O O . LEU A 1 99 ? -21.331 -28.053 -48.392 1.00 49.73 99 LEU A O 1
ATOM 1562 N N . LEU A 1 100 ? -21.739 -28.765 -46.294 1.00 43.21 100 LEU A N 1
ATOM 1563 C CA . LEU A 1 100 ? -20.685 -27.937 -45.728 1.00 36.61 100 LEU A CA 1
ATOM 1564 C C . LEU A 1 100 ? -19.309 -28.396 -46.200 1.00 41.75 100 LEU A C 1
ATOM 1565 O O . LEU A 1 100 ? -18.437 -27.571 -46.502 1.00 43.67 100 LEU A O 1
ATOM 1581 N N . TYR A 1 101 ? -19.098 -29.712 -46.266 1.00 46.41 101 TYR A N 1
ATOM 1582 C CA . TYR A 1 101 ? -17.829 -30.247 -46.749 1.00 44.58 101 TYR A CA 1
ATOM 1583 C C . TYR A 1 101 ? -17.603 -29.893 -48.213 1.00 45.84 101 TYR A C 1
ATOM 1584 O O . TYR A 1 101 ? -16.471 -29.618 -48.626 1.00 44.13 101 TYR A O 1
ATOM 1602 N N . ALA A 1 102 ? -18.670 -29.894 -49.011 1.00 43.14 102 ALA A N 1
ATOM 1603 C CA . ALA A 1 102 ? -18.529 -29.634 -50.438 1.00 49.73 102 ALA A CA 1
ATOM 1604 C C . ALA A 1 102 ? -18.386 -28.149 -50.750 1.00 50.09 102 ALA A C 1
ATOM 1605 O O . ALA A 1 102 ? -17.723 -27.792 -51.730 1.00 50.28 102 ALA A O 1
ATOM 1612 N N . TRP A 1 103 ? -18.981 -27.276 -49.940 1.00 46.98 103 TRP A N 1
ATOM 1613 C CA . TRP A 1 103 ? -19.048 -25.853 -50.252 1.00 49.93 103 TRP A CA 1
ATOM 1614 C C . TRP A 1 103 ? -18.058 -25.001 -49.465 1.00 49.97 103 TRP A C 1
ATOM 1615 O O . TRP A 1 103 ? -17.462 -24.081 -50.034 1.00 47.64 103 TRP A O 1
ATOM 1636 N N . LYS A 1 104 ? -17.864 -25.274 -48.172 1.00 44.35 104 LYS A N 1
ATOM 1637 C CA . LYS A 1 104 ? -17.079 -24.370 -47.335 1.00 38.68 104 LYS A CA 1
ATOM 1638 C C . LYS A 1 104 ? -15.581 -24.526 -47.557 1.00 45.63 104 LYS A C 1
ATOM 1639 O O . LYS A 1 104 ? -14.843 -23.542 -47.448 1.00 42.10 104 LYS A O 1
ATOM 1658 N N . TRP A 1 105 ? -15.104 -25.728 -47.866 1.00 44.29 105 TRP A N 1
ATOM 1659 C CA . TRP A 1 105 ? -13.682 -25.871 -48.162 1.00 44.42 105 TRP A CA 1
ATOM 1660 C C . TRP A 1 105 ? -13.304 -25.071 -49.398 1.00 50.19 105 TRP A C 1
ATOM 1661 O O . TRP A 1 105 ? -12.344 -24.284 -49.326 1.00 47.57 105 TRP A O 1
ATOM 1682 N N . PRO A 1 106 ? -14.007 -25.189 -50.532 1.00 51.31 106 PRO A N 1
ATOM 1683 C CA . PRO A 1 106 ? -13.706 -24.300 -51.668 1.00 50.71 106 PRO A CA 1
ATOM 1684 C C . PRO A 1 106 ? -13.794 -22.828 -51.313 1.00 51.57 106 PRO A C 1
ATOM 1685 O O . PRO A 1 106 ? -12.979 -22.030 -51.792 1.00 51.43 106 PRO A O 1
ATOM 1696 N N . ALA A 1 107 ? -14.764 -22.444 -50.480 1.00 47.26 107 ALA A N 1
ATOM 1697 C CA . ALA A 1 107 ? -14.909 -21.040 -50.111 1.00 51.20 107 ALA A CA 1
ATOM 1698 C C . ALA A 1 107 ? -13.695 -20.542 -49.335 1.00 49.79 107 ALA A C 1
ATOM 1699 O O . ALA A 1 107 ? -13.191 -19.444 -49.597 1.00 46.64 107 ALA A O 1
ATOM 1706 N N . LEU A 1 108 ? -13.207 -21.334 -48.377 1.00 45.20 108 LEU A N 1
ATOM 1707 C CA . LEU A 1 108 ? -12.011 -20.943 -47.634 1.00 41.97 108 LEU A CA 1
ATOM 1708 C C . LEU A 1 108 ? -10.802 -20.818 -48.555 1.00 47.41 108 LEU A C 1
ATOM 1709 O O . LEU A 1 108 ? -9.962 -19.929 -48.369 1.00 48.96 108 LEU A O 1
ATOM 1725 N N . LYS A 1 109 ? -10.691 -21.708 -49.546 1.00 59.41 109 LYS A N 1
ATOM 1726 C CA . LYS A 1 109 ? -9.567 -21.653 -50.477 1.00 55.37 109 LYS A CA 1
ATOM 1727 C C . LYS A 1 109 ? -9.587 -20.366 -51.293 1.00 58.33 109 LYS A C 1
ATOM 1728 O O . LYS A 1 109 ? -8.539 -19.746 -51.515 1.00 60.67 109 LYS A O 1
ATOM 1747 N N . GLU A 1 110 ? -10.768 -19.954 -51.762 1.00 54.63 110 GLU A N 1
ATOM 1748 C CA . GLU A 1 110 ? -10.860 -18.701 -52.507 1.00 57.58 110 GLU A CA 1
ATOM 1749 C C . GLU A 1 110 ? -10.496 -17.518 -51.623 1.00 54.45 110 GLU A C 1
ATOM 1750 O O . GLU A 1 110 ? -9.788 -16.601 -52.055 1.00 55.57 110 GLU A O 1
ATOM 1762 N N . ALA A 1 111 ? -10.980 -17.518 -50.379 1.00 50.91 111 ALA A N 1
ATOM 1763 C CA . ALA A 1 111 ? -10.611 -16.461 -49.449 1.00 54.28 111 ALA A CA 1
ATOM 1764 C C . ALA A 1 111 ? -9.103 -16.409 -49.254 1.00 60.86 111 ALA A C 1
ATOM 1765 O O . ALA A 1 111 ? -8.534 -15.322 -49.100 1.00 57.42 111 ALA A O 1
ATOM 1772 N N . PHE A 1 112 ? -8.438 -17.566 -49.273 1.00 49.43 112 PHE A N 1
ATOM 1773 C CA . PHE A 1 112 ? -6.988 -17.588 -49.120 1.00 50.07 112 PHE A CA 1
ATOM 1774 C C . PHE A 1 112 ? -6.311 -16.996 -50.349 1.00 53.77 112 PHE A C 1
ATOM 1775 O O . PHE A 1 112 ? -5.388 -16.180 -50.232 1.00 56.96 112 PHE A O 1
ATOM 1792 N N . ARG A 1 113 ? -6.754 -17.399 -51.539 1.00 58.74 113 ARG A N 1
ATOM 1793 C CA . ARG A 1 113 ? -6.197 -16.826 -52.760 1.00 93.03 113 ARG A CA 1
ATOM 1794 C C . ARG A 1 113 ? -6.457 -15.326 -52.823 1.00 60.83 113 ARG A C 1
ATOM 1795 O O . ARG A 1 113 ? -5.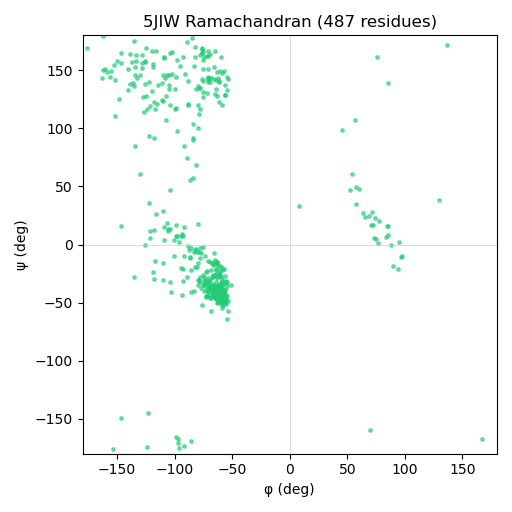562 -14.541 -53.158 1.00 63.88 113 ARG A O 1
ATOM 1816 N N . GLY A 1 114 ? -7.686 -14.909 -52.517 1.00 59.31 114 GLY A N 1
ATOM 1817 C CA . GLY A 1 114 ? -7.975 -13.487 -52.444 1.00 68.03 114 GLY A CA 1
ATOM 1818 C C . GLY A 1 114 ? -7.161 -12.787 -51.374 1.00 66.76 114 GLY A C 1
ATOM 1819 O O . GLY A 1 114 ? -6.724 -11.648 -51.556 1.00 70.74 114 GLY A O 1
ATOM 1823 N N . PHE A 1 115 ? -6.944 -13.460 -50.241 1.00 64.90 115 PHE A N 1
ATOM 1824 C CA . PHE A 1 115 ? -6.106 -12.906 -49.182 1.00 85.17 115 PHE A CA 1
ATOM 1825 C C . PHE A 1 115 ? -4.700 -12.615 -49.695 1.00 94.57 115 PHE A C 1
ATOM 1826 O O . PHE A 1 115 ? -4.198 -11.494 -49.573 1.00 81.90 115 PHE A O 1
ATOM 1843 N N . LYS A 1 116 ? -4.046 -13.624 -50.275 1.00 66.92 116 LYS A N 1
ATOM 1844 C CA . LYS A 1 116 ? -2.693 -13.448 -50.789 1.00 94.23 116 LYS A CA 1
ATOM 1845 C C . LYS A 1 116 ? -2.602 -12.326 -51.813 1.00 105.39 116 LYS A C 1
ATOM 1846 O O . LYS A 1 116 ? -1.508 -11.803 -52.050 1.00 126.79 116 LYS A O 1
ATOM 1865 N N . GLU A 1 117 ? -3.724 -11.947 -52.423 1.00 86.12 117 GLU A N 1
ATOM 1866 C CA . GLU A 1 117 ? -3.748 -10.919 -53.454 1.00 81.70 117 GLU A CA 1
ATOM 1867 C C . GLU A 1 117 ? -4.017 -9.524 -52.903 1.00 76.10 117 GLU A C 1
ATOM 1868 O O . GLU A 1 117 ? -3.677 -8.538 -53.566 1.00 105.26 117 GLU A O 1
ATOM 1880 N N . LYS A 1 118 ? -4.609 -9.416 -51.700 1.00 84.21 118 LYS A N 1
ATOM 1881 C CA . LYS A 1 118 ? -5.039 -8.115 -51.194 1.00 79.89 118 LYS A CA 1
ATOM 1882 C C . LYS A 1 118 ? -4.929 -7.989 -49.676 1.00 101.35 118 LYS A C 1
ATOM 1883 O O . LYS A 1 118 ? -5.518 -7.060 -49.110 1.00 117.04 118 LYS A O 1
ATOM 1902 N N . ALA A 1 119 ? -4.192 -8.875 -49.000 1.00 125.54 119 ALA A N 1
ATOM 1903 C CA . ALA A 1 119 ? -4.273 -8.954 -47.543 1.00 145.00 119 ALA A CA 1
ATOM 1904 C C . ALA A 1 119 ? -3.730 -7.707 -46.858 1.00 141.45 119 ALA A C 1
ATOM 1905 O O . ALA A 1 119 ? -4.164 -7.383 -45.747 1.00 140.18 119 ALA A O 1
ATOM 1912 N N . SER A 1 120 ? -2.783 -7.010 -47.490 1.00 137.86 120 SER A N 1
ATOM 1913 C CA . SER A 1 120 ? -2.065 -5.883 -46.901 1.00 113.54 120 SER A CA 1
ATOM 1914 C C . SER A 1 120 ? -0.881 -6.410 -46.096 1.00 114.06 120 SER A C 1
ATOM 1915 O O . SER A 1 120 ? -1.012 -7.426 -45.401 1.00 122.76 120 SER A O 1
ATOM 1923 N N . PRO A 1 121 ? 0.286 -5.759 -46.157 1.00 119.28 121 PRO A N 1
ATOM 1924 C CA . PRO A 1 121 ? 1.452 -6.288 -45.426 1.00 125.47 121 PRO A CA 1
ATOM 1925 C C . PRO A 1 121 ? 1.216 -6.477 -43.938 1.00 132.36 121 PRO A C 1
ATOM 1926 O O . PRO A 1 121 ? 1.857 -7.341 -43.327 1.00 136.04 121 PRO A O 1
ATOM 1937 N N . GLU A 1 122 ? 0.316 -5.702 -43.331 1.00 126.88 122 GLU A N 1
ATOM 1938 C CA . GLU A 1 122 ? 0.107 -5.811 -41.890 1.00 120.20 122 GLU A CA 1
ATOM 1939 C C . GLU A 1 122 ? -0.609 -7.107 -41.537 1.00 119.20 122 GLU A C 1
ATOM 1940 O O . GLU A 1 122 ? -0.229 -7.792 -40.580 1.00 113.93 122 GLU A O 1
ATOM 1952 N N . GLU A 1 123 ? -1.650 -7.456 -42.292 1.00 121.66 123 GLU A N 1
ATOM 1953 C CA . GLU A 1 123 ? -2.328 -8.727 -42.066 1.00 120.64 123 GLU A CA 1
ATOM 1954 C C . GLU A 1 123 ? -1.431 -9.902 -42.430 1.00 99.58 123 GLU A C 1
ATOM 1955 O O . GLU A 1 123 ? -1.489 -10.951 -41.777 1.00 72.27 123 GLU A O 1
ATOM 1967 N N . ARG A 1 124 ? -0.599 -9.747 -43.463 1.00 117.94 124 ARG A N 1
ATOM 1968 C CA . ARG A 1 124 ? 0.359 -10.791 -43.807 1.00 100.57 124 ARG A CA 1
ATOM 1969 C C . ARG A 1 124 ? 1.367 -11.009 -42.686 1.00 85.25 124 ARG A C 1
ATOM 1970 O O . ARG A 1 124 ? 1.911 -12.110 -42.546 1.00 67.55 124 ARG A O 1
ATOM 1991 N N . GLU A 1 125 ? 1.623 -9.976 -41.878 1.00 93.28 125 GLU A N 1
ATOM 1992 C CA . GLU A 1 125 ? 2.581 -10.101 -40.784 1.00 86.52 125 GLU A CA 1
ATOM 1993 C C . GLU A 1 125 ? 2.000 -10.908 -39.631 1.00 76.75 125 GLU A C 1
ATOM 1994 O O . GLU A 1 125 ? 2.707 -11.712 -39.011 1.00 71.82 125 GLU A O 1
ATOM 2006 N N . ALA A 1 126 ? 0.720 -10.699 -39.317 1.00 72.91 126 ALA A N 1
ATOM 2007 C CA . ALA A 1 126 ? 0.079 -11.504 -38.285 1.00 69.87 126 ALA A CA 1
ATOM 2008 C C . ALA A 1 126 ? 0.044 -12.971 -38.688 1.00 58.25 126 ALA A C 1
ATOM 2009 O O . ALA A 1 126 ? 0.282 -13.858 -37.860 1.00 62.47 126 ALA A O 1
ATOM 2016 N N . PHE A 1 127 ? -0.245 -13.247 -39.961 1.00 63.95 127 PHE A N 1
ATOM 2017 C CA . PHE A 1 127 ? -0.255 -14.627 -40.432 1.00 52.00 127 PHE A CA 1
ATOM 2018 C C . PHE A 1 127 ? 1.126 -15.255 -40.291 1.00 51.74 127 PHE A C 1
ATOM 2019 O O . PHE A 1 127 ? 1.272 -16.354 -39.745 1.00 47.22 127 PHE A O 1
ATOM 2036 N N . ALA A 1 128 ? 2.159 -14.558 -40.774 1.00 49.99 128 ALA A N 1
ATOM 2037 C CA . ALA A 1 128 ? 3.518 -15.082 -40.678 1.00 53.67 128 ALA A CA 1
ATOM 2038 C C . ALA A 1 128 ? 3.922 -15.317 -39.227 1.00 49.92 128 ALA A C 1
ATOM 2039 O O . ALA A 1 128 ? 4.542 -16.338 -38.903 1.00 48.72 128 ALA A O 1
ATOM 2046 N N . ALA A 1 129 ? 3.583 -14.385 -38.334 1.00 59.87 129 ALA A N 1
ATOM 2047 C CA . ALA A 1 129 ? 3.929 -14.556 -36.926 1.00 55.92 129 ALA A CA 1
ATOM 2048 C C . ALA A 1 129 ? 3.229 -15.770 -36.328 1.00 55.06 129 ALA A C 1
ATOM 2049 O O . ALA A 1 129 ? 3.799 -16.479 -35.490 1.00 49.73 129 ALA A O 1
ATOM 2056 N N . PHE A 1 130 ? 1.987 -16.023 -36.743 1.00 52.04 130 PHE A N 1
ATOM 2057 C CA . PHE A 1 130 ? 1.250 -17.169 -36.220 1.00 48.19 130 PHE A CA 1
ATOM 2058 C C . PHE A 1 130 ? 1.913 -18.481 -36.625 1.00 46.36 130 PHE A C 1
ATOM 2059 O O . PHE A 1 130 ? 2.078 -19.384 -35.796 1.00 47.83 130 PHE A O 1
ATOM 2076 N N . ARG A 1 131 ? 2.310 -18.601 -37.896 1.00 43.41 131 ARG A N 1
ATOM 2077 C CA . ARG A 1 131 ? 2.926 -19.835 -38.373 1.00 53.74 131 ARG A CA 1
ATOM 2078 C C . ARG A 1 131 ? 4.212 -20.151 -37.621 1.00 49.92 131 ARG A C 1
ATOM 2079 O O . ARG A 1 131 ? 4.531 -21.326 -37.406 1.00 47.53 131 ARG A O 1
ATOM 2100 N N . GLU A 1 132 ? 4.965 -19.132 -37.214 1.00 52.96 132 GLU A N 1
ATOM 2101 C CA . GLU A 1 132 ? 6.214 -19.402 -36.516 1.00 51.04 132 GLU A CA 1
ATOM 2102 C C . GLU A 1 132 ? 5.986 -19.737 -35.044 1.00 46.33 132 GLU A C 1
ATOM 2103 O O . GLU A 1 132 ? 6.702 -20.578 -34.494 1.00 50.68 132 GLU A O 1
ATOM 2115 N N . ARG A 1 133 ? 4.996 -19.117 -34.396 1.00 44.14 133 ARG A N 1
ATOM 2116 C CA . ARG A 1 133 ? 4.729 -19.449 -32.996 1.00 50.84 133 ARG A CA 1
ATOM 2117 C C . ARG A 1 133 ? 4.207 -20.872 -32.847 1.00 46.11 133 ARG A C 1
ATOM 2118 O O . ARG A 1 133 ? 4.553 -21.569 -31.886 1.00 44.60 133 ARG A O 1
ATOM 2139 N N . GLU A 1 134 ? 3.359 -21.320 -33.770 1.00 39.14 134 GLU A N 1
ATOM 2140 C CA . GLU A 1 134 ? 2.660 -22.586 -33.617 1.00 36.72 134 GLU A CA 1
ATOM 2141 C C . GLU A 1 134 ? 3.328 -23.723 -34.385 1.00 40.81 134 GLU A C 1
ATOM 2142 O O . GLU A 1 134 ? 2.791 -24.834 -34.415 1.00 38.84 134 GLU A O 1
ATOM 2154 N N . ALA A 1 135 ? 4.508 -23.481 -34.963 1.00 42.79 135 ALA A N 1
ATOM 2155 C CA . ALA A 1 135 ? 5.120 -24.451 -35.869 1.00 44.38 135 ALA A CA 1
ATOM 2156 C C . ALA A 1 135 ? 5.276 -25.823 -35.228 1.00 45.39 135 ALA A C 1
ATOM 2157 O O . ALA A 1 135 ? 5.208 -26.841 -35.927 1.00 39.66 135 ALA A O 1
ATOM 2164 N N . TRP A 1 136 ? 5.483 -25.876 -33.909 1.00 44.01 136 TRP A N 1
ATOM 2165 C CA . TRP A 1 136 ? 5.803 -27.139 -33.253 1.00 46.33 136 TRP A CA 1
ATOM 2166 C C . TRP A 1 136 ? 4.674 -28.162 -33.352 1.00 46.39 136 TRP A C 1
ATOM 2167 O O . TRP A 1 136 ? 4.936 -29.362 -33.216 1.00 41.08 136 TRP A O 1
ATOM 2188 N N . TRP A 1 137 ? 3.431 -27.725 -33.586 1.00 37.52 137 TRP A N 1
ATOM 2189 C CA . TRP A 1 137 ? 2.347 -28.630 -33.950 1.00 36.40 137 TRP A CA 1
ATOM 2190 C C . TRP A 1 137 ? 1.754 -28.335 -35.322 1.00 38.11 137 TRP A C 1
ATOM 2191 O O . TRP A 1 137 ? 1.198 -29.247 -35.942 1.00 37.70 137 TRP A O 1
ATOM 2212 N N . LEU A 1 138 ? 1.879 -27.105 -35.823 1.00 35.83 138 LEU A N 1
ATOM 2213 C CA . LEU A 1 138 ? 1.168 -26.717 -37.038 1.00 38.85 138 LEU A CA 1
ATOM 2214 C C . LEU A 1 138 ? 1.808 -27.317 -38.283 1.00 40.34 138 LEU A C 1
ATOM 2215 O O . LEU A 1 138 ? 1.103 -27.659 -39.240 1.00 44.53 138 LEU A O 1
ATOM 2231 N N . GLU A 1 139 ? 3.136 -27.456 -38.300 1.00 43.12 139 GLU A N 1
ATOM 2232 C CA . GLU A 1 139 ? 3.793 -28.063 -39.452 1.00 43.82 139 GLU A CA 1
ATOM 2233 C C . GLU A 1 139 ? 3.226 -29.450 -39.724 1.00 46.56 139 GLU A C 1
ATOM 2234 O O . GLU A 1 139 ? 2.837 -29.763 -40.857 1.00 46.63 139 GLU A O 1
ATOM 2246 N N . ASP A 1 140 ? 3.148 -30.286 -38.684 1.00 43.35 140 ASP A N 1
ATOM 2247 C CA . ASP A 1 140 ? 2.619 -31.639 -38.838 1.00 41.61 140 ASP A CA 1
ATOM 2248 C C . ASP A 1 140 ? 1.135 -31.637 -39.197 1.00 40.55 140 ASP A C 1
ATOM 2249 O O . ASP A 1 140 ? 0.696 -32.437 -40.031 1.00 42.31 140 ASP A O 1
ATOM 2258 N N . TYR A 1 141 ? 0.334 -30.781 -38.557 1.00 37.25 141 TYR A N 1
ATOM 2259 C CA . TYR A 1 141 ? -1.098 -30.775 -38.849 1.00 40.36 141 TYR A CA 1
ATOM 2260 C C . TYR A 1 141 ? -1.358 -30.358 -40.292 1.00 39.47 141 TYR A C 1
ATOM 2261 O O . TYR A 1 141 ? -2.149 -30.992 -41.002 1.00 40.60 141 TYR A O 1
ATOM 2279 N N . ALA A 1 142 ? -0.701 -29.286 -40.743 1.00 36.52 142 ALA A N 1
ATOM 2280 C CA . ALA A 1 142 ? -0.940 -28.768 -42.090 1.00 40.99 142 ALA A CA 1
ATOM 2281 C C . ALA A 1 142 ? -0.524 -29.768 -43.164 1.00 47.58 142 ALA A C 1
ATOM 2282 O O . ALA A 1 142 ? -1.212 -29.918 -44.182 1.00 44.28 142 ALA A O 1
ATOM 2289 N N . LEU A 1 143 ? 0.617 -30.440 -42.975 1.00 44.36 143 LEU A N 1
ATOM 2290 C CA . LEU A 1 143 ? 1.048 -31.448 -43.940 1.00 46.48 143 LEU A CA 1
ATOM 2291 C C . LEU A 1 143 ? 0.164 -32.686 -43.877 1.00 48.01 143 LEU A C 1
ATOM 2292 O O . LEU A 1 143 ? -0.068 -33.337 -44.902 1.00 50.71 143 LEU A O 1
ATOM 2308 N N . PHE A 1 144 ? -0.337 -33.022 -42.687 1.00 42.89 144 PHE A N 1
ATOM 2309 C CA . PHE A 1 144 ? -1.294 -34.116 -42.551 1.00 41.20 144 PHE A CA 1
ATOM 2310 C C . PHE A 1 144 ? -2.536 -33.855 -43.394 1.00 40.16 144 PHE A C 1
ATOM 2311 O O . PHE A 1 144 ? -2.941 -34.697 -44.205 1.00 47.01 144 PHE A O 1
ATOM 2328 N N . MET A 1 145 ? -3.147 -32.679 -43.227 1.00 44.33 145 MET A N 1
ATOM 2329 C CA . MET A 1 145 ? -4.346 -32.352 -43.997 1.00 42.89 145 MET A CA 1
ATOM 2330 C C . MET A 1 145 ? -4.036 -32.257 -45.485 1.00 47.43 145 MET A C 1
ATOM 2331 O O . MET A 1 145 ? -4.837 -32.690 -46.323 1.00 48.62 145 MET A O 1
ATOM 2345 N N . ALA A 1 146 ? -2.878 -31.694 -45.834 1.00 44.27 146 ALA A N 1
ATOM 2346 C CA . ALA A 1 146 ? -2.491 -31.603 -47.241 1.00 49.26 146 ALA A CA 1
ATOM 2347 C C . ALA A 1 146 ? -2.348 -32.986 -47.863 1.00 50.54 146 ALA A C 1
ATOM 2348 O O . ALA A 1 146 ? -2.818 -33.232 -48.983 1.00 53.14 146 ALA A O 1
ATOM 2355 N N . LEU A 1 147 ? -1.685 -33.903 -47.157 1.00 48.89 147 LEU A N 1
ATOM 2356 C CA . LEU A 1 147 ? -1.548 -35.264 -47.662 1.00 49.94 147 LEU A CA 1
ATOM 2357 C C . LEU A 1 147 ? -2.893 -35.970 -47.704 1.00 51.82 147 LEU A C 1
ATOM 2358 O O . LEU A 1 147 ? -3.162 -36.755 -48.621 1.00 59.31 147 LEU A O 1
ATOM 2374 N N . LYS A 1 148 ? -3.746 -35.709 -46.716 1.00 49.81 148 LYS A N 1
ATOM 2375 C CA . LYS A 1 148 ? -5.068 -36.319 -46.694 1.00 51.63 148 LYS A CA 1
ATOM 2376 C C . LYS A 1 148 ? -5.843 -35.987 -47.964 1.00 59.96 148 LYS A C 1
ATOM 2377 O O . LYS A 1 148 ? -6.405 -36.876 -48.615 1.00 57.55 148 LYS A O 1
ATOM 2396 N N . GLY A 1 149 ? -5.884 -34.706 -48.332 1.00 52.91 149 GLY A N 1
ATOM 2397 C CA . GLY A 1 149 ? -6.582 -34.320 -49.545 1.00 74.27 149 GLY A CA 1
ATOM 2398 C C . GLY A 1 149 ? -5.934 -34.896 -50.788 1.00 77.38 149 GLY A C 1
ATOM 2399 O O . GLY A 1 149 ? -6.623 -35.328 -51.716 1.00 62.76 149 GLY A O 1
ATOM 2403 N N . ALA A 1 150 ? -4.601 -34.925 -50.817 1.00 70.89 150 ALA A N 1
ATOM 2404 C CA . ALA A 1 150 ? -3.887 -35.452 -51.973 1.00 74.15 150 ALA A CA 1
ATOM 2405 C C . ALA A 1 150 ? -4.090 -36.951 -52.147 1.00 70.74 150 ALA A C 1
ATOM 2406 O O . ALA A 1 150 ? -3.799 -37.480 -53.225 1.00 83.25 150 ALA A O 1
ATOM 2413 N N . HIS A 1 151 ? -4.583 -37.644 -51.120 1.00 58.16 151 HIS A N 1
ATOM 2414 C CA . HIS A 1 151 ? -4.828 -39.080 -51.187 1.00 83.12 151 HIS A CA 1
ATOM 2415 C C . HIS A 1 151 ? -6.311 -39.398 -51.034 1.00 70.52 151 HIS A C 1
ATOM 2416 O O . HIS A 1 151 ? -6.675 -40.486 -50.583 1.00 65.24 151 HIS A O 1
ATOM 2430 N N . GLY A 1 152 ? -7.175 -38.453 -51.400 1.00 63.09 152 GLY A N 1
ATOM 2431 C CA . GLY A 1 152 ? -8.599 -38.715 -51.472 1.00 65.57 152 GLY A CA 1
ATOM 2432 C C . GLY A 1 152 ? -9.287 -38.903 -50.143 1.00 76.09 152 GLY A C 1
ATOM 2433 O O . GLY A 1 152 ? -10.401 -39.434 -50.105 1.00 65.85 152 GLY A O 1
ATOM 2437 N N . GLY A 1 153 ? -8.661 -38.482 -49.047 1.00 90.91 153 GLY A N 1
ATOM 2438 C CA . GLY A 1 153 ? -9.252 -38.612 -47.734 1.00 74.36 153 GLY A CA 1
ATOM 2439 C C . GLY A 1 153 ? -8.837 -39.846 -46.966 1.00 52.38 153 GLY A C 1
ATOM 2440 O O . GLY A 1 153 ? -9.323 -40.048 -45.845 1.00 54.73 153 GLY A O 1
ATOM 2444 N N . LEU A 1 154 ? -7.948 -40.666 -47.520 1.00 51.35 154 LEU A N 1
ATOM 2445 C CA . LEU A 1 154 ? -7.486 -41.855 -46.827 1.00 78.44 154 LEU A CA 1
ATOM 2446 C C . LEU A 1 154 ? -6.873 -41.475 -45.481 1.00 75.14 154 LEU A C 1
ATOM 2447 O O . LEU A 1 154 ? -6.307 -40.387 -45.333 1.00 62.14 154 LEU A O 1
ATOM 2463 N N . PRO A 1 155 ? -6.960 -42.353 -44.486 1.00 59.43 155 PRO A N 1
ATOM 2464 C CA . PRO A 1 155 ? -6.231 -42.117 -43.237 1.00 61.02 155 PRO A CA 1
ATOM 2465 C C . PRO A 1 155 ? -4.732 -42.248 -43.452 1.00 63.41 155 PRO A C 1
ATOM 2466 O O . PRO A 1 155 ? -4.262 -42.808 -44.446 1.00 58.31 155 PRO A O 1
ATOM 2477 N N . TRP A 1 156 ? -3.975 -41.728 -42.483 1.00 59.83 156 TRP A N 1
ATOM 2478 C CA . TRP A 1 156 ? -2.526 -41.662 -42.635 1.00 53.94 156 TRP A CA 1
ATOM 2479 C C . TRP A 1 156 ? -1.913 -43.053 -42.732 1.00 46.97 156 TRP A C 1
ATOM 2480 O O . TRP A 1 156 ? -0.978 -43.273 -43.514 1.00 49.33 156 TRP A O 1
ATOM 2501 N N . ASN A 1 157 ? -2.416 -44.006 -41.945 1.00 55.25 157 ASN A N 1
ATOM 2502 C CA . ASN A 1 157 ? -1.867 -45.355 -41.950 1.00 63.31 157 ASN A CA 1
ATOM 2503 C C . ASN A 1 157 ? -2.364 -46.182 -43.123 1.00 71.17 157 ASN A C 1
ATOM 2504 O O . ASN A 1 157 ? -2.263 -47.414 -43.086 1.00 66.21 157 ASN A O 1
ATOM 2515 N N . ARG A 1 158 ? -2.906 -45.524 -44.148 1.00 57.18 158 ARG A N 1
ATOM 2516 C CA . ARG A 1 158 ? -3.143 -46.140 -45.446 1.00 74.79 158 ARG A CA 1
ATOM 2517 C C . ARG A 1 158 ? -2.426 -45.411 -46.575 1.00 71.72 158 ARG A C 1
ATOM 2518 O O . ARG A 1 158 ? -2.619 -45.768 -47.746 1.00 63.41 158 ARG A O 1
ATOM 2539 N N . TRP A 1 159 ? -1.610 -44.407 -46.264 1.00 84.13 159 TRP A N 1
ATOM 2540 C CA . TRP A 1 159 ? -0.800 -43.719 -47.259 1.00 72.91 159 TRP A CA 1
ATOM 2541 C C . TRP A 1 159 ? 0.398 -44.581 -47.643 1.00 72.07 159 TRP A C 1
ATOM 2542 O O . TRP A 1 159 ? 0.733 -45.547 -46.953 1.00 61.97 159 TRP A O 1
ATOM 2563 N N . PRO A 1 160 ? 1.071 -44.257 -48.750 1.00 67.18 160 PRO A N 1
ATOM 2564 C CA . PRO A 1 160 ? 2.299 -44.984 -49.100 1.00 98.80 160 PRO A CA 1
ATOM 2565 C C . PRO A 1 160 ? 3.299 -44.976 -47.952 1.00 91.77 160 PRO A C 1
ATOM 2566 O O . PRO A 1 160 ? 3.450 -43.980 -47.243 1.00 68.70 160 PRO A O 1
ATOM 2577 N N . LEU A 1 161 ? 3.999 -46.098 -47.787 1.00 67.70 161 LEU A N 1
ATOM 2578 C CA . LEU A 1 161 ? 4.845 -46.272 -46.609 1.00 78.87 161 LEU A CA 1
ATOM 2579 C C . LEU A 1 161 ? 5.857 -45.150 -46.414 1.00 75.09 161 LEU A C 1
ATOM 2580 O O . LEU A 1 161 ? 6.012 -44.694 -45.268 1.00 66.35 161 LEU A O 1
ATOM 2596 N N . PRO A 1 162 ? 6.570 -44.672 -47.436 1.00 71.19 162 PRO A N 1
ATOM 2597 C CA . PRO A 1 162 ? 7.515 -43.568 -47.196 1.00 69.97 162 PRO A CA 1
ATOM 2598 C C . PRO A 1 162 ? 6.869 -42.358 -46.539 1.00 67.72 162 PRO A C 1
ATOM 2599 O O . PRO A 1 162 ? 7.527 -41.664 -45.756 1.00 60.64 162 PRO A O 1
ATOM 2610 N N . LEU A 1 163 ? 5.597 -42.087 -46.828 1.00 62.76 163 LEU A N 1
ATOM 2611 C CA . LEU A 1 163 ? 4.870 -41.014 -46.162 1.00 74.73 163 LEU A CA 1
ATOM 2612 C C . LEU A 1 163 ? 4.261 -41.479 -44.846 1.00 71.09 163 LEU A C 1
ATOM 2613 O O . LEU A 1 163 ? 4.292 -40.745 -43.851 1.00 56.45 163 LEU A O 1
ATOM 2629 N N . ARG A 1 164 ? 3.706 -42.693 -44.829 1.00 60.95 164 ARG A N 1
ATOM 2630 C CA . ARG A 1 164 ? 3.132 -43.234 -43.603 1.00 57.57 164 ARG A CA 1
ATOM 2631 C C . ARG A 1 164 ? 4.164 -43.276 -42.484 1.00 70.14 164 ARG A C 1
ATOM 2632 O O . ARG A 1 164 ? 3.867 -42.912 -41.340 1.00 59.38 164 ARG A O 1
ATOM 2653 N N . LYS A 1 165 ? 5.378 -43.724 -42.792 1.00 65.43 165 LYS A N 1
ATOM 2654 C CA . LYS A 1 165 ? 6.426 -43.885 -41.794 1.00 56.42 165 LYS A CA 1
ATOM 2655 C C . LYS A 1 165 ? 7.328 -42.659 -41.686 1.00 61.73 165 LYS A C 1
ATOM 2656 O O . LYS A 1 165 ? 8.361 -42.720 -41.009 1.00 62.70 165 LYS A O 1
ATOM 2675 N N . ARG A 1 166 ? 6.962 -41.557 -42.337 1.00 58.88 166 ARG A N 1
ATOM 2676 C CA . ARG A 1 166 ? 7.629 -40.266 -42.173 1.00 71.88 166 ARG A CA 1
ATOM 2677 C C . ARG A 1 166 ? 9.133 -40.368 -42.422 1.00 77.63 166 ARG A C 1
ATOM 2678 O O . ARG A 1 166 ? 9.959 -40.083 -41.554 1.00 62.78 166 ARG A O 1
ATOM 2699 N N . GLU A 1 167 ? 9.476 -40.766 -43.641 1.00 68.17 167 GLU A N 1
ATOM 2700 C CA . GLU A 1 167 ? 10.857 -40.701 -44.093 1.00 61.05 167 GLU A CA 1
ATOM 2701 C C . GLU A 1 167 ? 11.221 -39.257 -44.411 1.00 72.89 167 GLU A C 1
ATOM 2702 O O . GLU A 1 167 ? 10.412 -38.510 -44.969 1.00 64.09 167 GLU A O 1
ATOM 2714 N N . GLU A 1 168 ? 12.445 -38.866 -44.050 1.00 69.94 168 GLU A N 1
ATOM 2715 C CA . GLU A 1 168 ? 12.873 -37.478 -44.203 1.00 74.82 168 GLU A CA 1
ATOM 2716 C C . GLU A 1 168 ? 12.663 -36.981 -45.629 1.00 73.55 168 GLU A C 1
ATOM 2717 O O . GLU A 1 168 ? 11.980 -35.977 -45.860 1.00 70.08 168 GLU A O 1
ATOM 2729 N N . LYS A 1 169 ? 13.259 -37.671 -46.601 1.00 89.30 169 LYS A N 1
ATOM 2730 C CA . LYS A 1 169 ? 13.199 -37.199 -47.980 1.00 87.88 169 LYS A CA 1
ATOM 2731 C C . LYS A 1 169 ? 11.764 -37.147 -48.484 1.00 74.74 169 LYS A C 1
ATOM 2732 O O . LYS A 1 169 ? 11.363 -36.179 -49.141 1.00 69.52 169 LYS A O 1
ATOM 2751 N N . ALA A 1 170 ? 10.969 -38.173 -48.177 1.00 74.55 170 ALA A N 1
ATOM 2752 C CA . ALA A 1 170 ? 9.578 -38.187 -48.617 1.00 71.30 170 ALA A CA 1
ATOM 2753 C C . ALA A 1 170 ? 8.824 -36.971 -48.092 1.00 71.73 170 ALA A C 1
ATOM 2754 O O . ALA A 1 170 ? 8.112 -36.295 -48.844 1.00 64.99 170 ALA A O 1
ATOM 2761 N N . LEU A 1 171 ? 8.971 -36.673 -46.796 1.00 62.38 171 LEU A N 1
ATOM 2762 C CA . LEU A 1 171 ? 8.254 -35.543 -46.211 1.00 58.55 171 LEU A CA 1
ATOM 2763 C C . LEU A 1 171 ? 8.744 -34.219 -46.781 1.00 87.03 171 LEU A C 1
ATOM 2764 O O . LEU A 1 171 ? 7.937 -33.336 -47.095 1.00 64.54 171 LEU A O 1
ATOM 2780 N N . ARG A 1 172 ? 10.061 -34.056 -46.911 1.00 78.16 172 ARG A N 1
ATOM 2781 C CA . ARG A 1 172 ? 10.599 -32.818 -47.461 1.00 65.37 172 ARG A CA 1
ATOM 2782 C C . ARG A 1 172 ? 10.078 -32.573 -48.871 1.00 74.45 172 ARG A C 1
ATOM 2783 O O . ARG A 1 172 ? 9.729 -31.441 -49.224 1.00 67.05 172 ARG A O 1
ATOM 2804 N N . GLU A 1 173 ? 10.006 -33.626 -49.688 1.00 65.95 173 GLU A N 1
ATOM 2805 C CA . GLU A 1 173 ? 9.540 -33.464 -51.061 1.00 70.68 173 GLU A CA 1
ATOM 2806 C C . GLU A 1 173 ? 8.038 -33.215 -51.108 1.00 85.57 173 GLU A C 1
ATOM 2807 O O . GLU A 1 173 ? 7.564 -32.406 -51.913 1.00 68.53 173 GLU A O 1
ATOM 2819 N N . ALA A 1 174 ? 7.273 -33.901 -50.257 1.00 84.47 174 ALA A N 1
ATOM 2820 C CA . ALA A 1 174 ? 5.836 -33.657 -50.201 1.00 73.74 174 ALA A CA 1
ATOM 2821 C C . ALA A 1 174 ? 5.543 -32.229 -49.763 1.00 62.63 174 ALA A C 1
ATOM 2822 O O . ALA A 1 174 ? 4.676 -31.558 -50.336 1.00 62.83 174 ALA A O 1
ATOM 2829 N N . LYS A 1 175 ? 6.261 -31.747 -48.746 1.00 58.42 175 LYS A N 1
ATOM 2830 C CA . LYS A 1 175 ? 6.083 -30.376 -48.284 1.00 72.28 175 LYS A CA 1
ATOM 2831 C C . LYS A 1 175 ? 6.296 -29.382 -49.420 1.00 80.55 175 LYS A C 1
ATOM 2832 O O . LYS A 1 175 ? 5.575 -28.383 -49.526 1.00 69.37 175 LYS A O 1
ATOM 2851 N N . SER A 1 176 ? 7.279 -29.642 -50.286 1.00 106.74 176 SER A N 1
ATOM 2852 C CA . SER A 1 176 ? 7.512 -28.758 -51.424 1.00 118.70 176 SER A CA 1
ATOM 2853 C C . SER A 1 176 ? 6.419 -28.911 -52.473 1.00 69.09 176 SER A C 1
ATOM 2854 O O . SER A 1 176 ? 5.915 -27.915 -53.003 1.00 66.97 176 SER A O 1
ATOM 2862 N N . ALA A 1 177 ? 6.036 -30.152 -52.784 1.00 70.50 177 ALA A N 1
ATOM 2863 C CA . ALA A 1 177 ? 5.003 -30.379 -53.788 1.00 72.18 177 ALA A CA 1
ATOM 2864 C C . ALA A 1 177 ? 3.662 -29.802 -53.358 1.00 73.52 177 ALA A C 1
ATOM 2865 O O . ALA A 1 177 ? 2.878 -29.358 -54.205 1.00 68.60 177 ALA A O 1
ATOM 2872 N N . LEU A 1 178 ? 3.380 -29.798 -52.055 1.00 62.10 178 LEU A N 1
ATOM 2873 C CA . LEU A 1 178 ? 2.098 -29.355 -51.517 1.00 66.29 178 LEU A CA 1
ATOM 2874 C C . LEU A 1 178 ? 2.220 -28.031 -50.766 1.00 60.46 178 LEU A C 1
ATOM 2875 O O . LEU A 1 178 ? 1.439 -27.754 -49.850 1.00 55.79 178 LEU A O 1
ATOM 2891 N N . ALA A 1 179 ? 3.187 -27.200 -51.161 1.00 63.11 179 ALA A N 1
ATOM 2892 C CA . ALA A 1 179 ? 3.492 -25.989 -50.407 1.00 84.75 179 ALA A CA 1
ATOM 2893 C C . ALA A 1 179 ? 2.268 -25.094 -50.269 1.00 78.61 179 ALA A C 1
ATOM 2894 O O . ALA A 1 179 ? 2.034 -24.514 -49.202 1.00 57.80 179 ALA A O 1
ATOM 2901 N N . GLU A 1 180 ? 1.477 -24.964 -51.335 1.00 79.87 180 GLU A N 1
ATOM 2902 C CA . GLU A 1 180 ? 0.328 -24.068 -51.285 1.00 103.56 180 GLU A CA 1
ATOM 2903 C C . GLU A 1 180 ? -0.811 -24.654 -50.463 1.00 87.98 180 GLU A C 1
ATOM 2904 O O . GLU A 1 180 ? -1.545 -23.905 -49.812 1.00 61.38 180 GLU A O 1
ATOM 2916 N N . GLU A 1 181 ? -0.990 -25.977 -50.493 1.00 53.92 181 GLU A N 1
ATOM 2917 C CA . GLU A 1 181 ? -2.008 -26.601 -49.653 1.00 56.91 181 GLU A CA 1
ATOM 2918 C C . GLU A 1 181 ? -1.623 -26.520 -48.179 1.00 50.17 181 GLU A C 1
ATOM 2919 O O . GLU A 1 181 ? -2.486 -26.304 -47.319 1.00 48.48 181 GLU A O 1
ATOM 2931 N N . VAL A 1 182 ? -0.334 -26.694 -47.872 1.00 62.85 182 VAL A N 1
ATOM 2932 C CA . VAL A 1 182 ? 0.140 -26.555 -46.496 1.00 46.83 182 VAL A CA 1
ATOM 2933 C C . VAL A 1 182 ? -0.120 -25.142 -45.990 1.00 51.63 182 VAL A C 1
ATOM 2934 O O . VAL A 1 182 ? -0.632 -24.941 -44.881 1.00 46.29 182 VAL A O 1
ATOM 2947 N N . ALA A 1 183 ? 0.229 -24.142 -46.800 1.00 47.99 183 ALA A N 1
ATOM 2948 C CA . ALA A 1 183 ? 0.002 -22.754 -46.414 1.00 61.01 183 ALA A CA 1
ATOM 2949 C C . ALA A 1 183 ? -1.482 -22.477 -46.229 1.00 47.43 183 ALA A C 1
ATOM 2950 O O . ALA A 1 183 ? -1.873 -21.734 -45.320 1.00 45.47 183 ALA A O 1
ATOM 2957 N N . PHE A 1 184 ? -2.327 -23.079 -47.069 1.00 47.87 184 PHE A N 1
ATOM 2958 C CA . PHE A 1 184 ? -3.766 -22.879 -46.936 1.00 49.36 184 PHE A CA 1
ATOM 2959 C C . PHE A 1 184 ? -4.271 -23.377 -45.583 1.00 52.31 184 PHE A C 1
ATOM 2960 O O . PHE A 1 184 ? -5.009 -22.675 -44.882 1.00 44.48 184 PHE A O 1
ATOM 2977 N N . HIS A 1 185 ? -3.899 -24.597 -45.202 1.00 41.27 185 HIS A N 1
ATOM 2978 C CA . HIS A 1 185 ? -4.376 -25.122 -43.927 1.00 46.32 185 HIS A CA 1
ATOM 2979 C C . HIS A 1 185 ? -3.822 -24.315 -42.761 1.00 44.35 185 HIS A C 1
ATOM 2980 O O . HIS A 1 185 ? -4.517 -24.105 -41.761 1.00 39.79 185 HIS A O 1
ATOM 2994 N N . ALA A 1 186 ? -2.584 -23.832 -42.871 1.00 43.12 186 ALA A N 1
ATOM 2995 C CA . ALA A 1 186 ? -2.087 -22.904 -41.862 1.00 40.86 186 ALA A CA 1
ATOM 2996 C C . ALA A 1 186 ? -2.956 -21.652 -41.811 1.00 48.07 186 ALA A C 1
ATOM 2997 O O . ALA A 1 186 ? -3.228 -21.118 -40.729 1.00 40.28 186 ALA A O 1
ATOM 3004 N N . PHE A 1 187 ? -3.435 -21.195 -42.972 1.00 43.19 187 PHE A N 1
ATOM 3005 C CA . PHE A 1 187 ? -4.298 -20.019 -43.023 1.00 44.01 187 PHE A CA 1
ATOM 3006 C C . PHE A 1 187 ? -5.607 -20.256 -42.274 1.00 44.18 187 PHE A C 1
ATOM 3007 O O . PHE A 1 187 ? -6.083 -19.374 -41.547 1.00 43.52 187 PHE A O 1
ATOM 3024 N N . THR A 1 188 ? -6.199 -21.446 -42.416 1.00 41.06 188 THR A N 1
ATOM 3025 C CA . THR A 1 188 ? -7.440 -21.727 -41.697 1.00 36.39 188 THR A CA 1
ATOM 3026 C C . THR A 1 188 ? -7.213 -21.708 -40.192 1.00 34.98 188 THR A C 1
ATOM 3027 O O . THR A 1 188 ? -8.085 -21.278 -39.429 1.00 39.61 188 THR A O 1
ATOM 3038 N N . GLN A 1 189 ? -6.049 -22.176 -39.743 1.00 35.48 189 GLN A N 1
ATOM 3039 C CA . GLN A 1 189 ? -5.777 -22.179 -38.311 1.00 34.88 189 GLN A CA 1
ATOM 3040 C C . GLN A 1 189 ? -5.566 -20.763 -37.791 1.00 38.83 189 GLN A C 1
ATOM 3041 O O . GLN A 1 189 ? -6.039 -20.421 -36.700 1.00 36.11 189 GLN A O 1
ATOM 3055 N N . TRP A 1 190 ? -4.866 -19.925 -38.556 1.00 41.42 190 TRP A N 1
ATOM 3056 C CA . TRP A 1 190 ? -4.699 -18.533 -38.157 1.00 37.57 190 TRP A CA 1
ATOM 3057 C C . TRP A 1 190 ? -6.055 -17.860 -37.969 1.00 42.15 190 TRP A C 1
ATOM 3058 O O . TRP A 1 190 ? -6.291 -17.183 -36.962 1.00 38.24 190 TRP A O 1
ATOM 3079 N N . LEU A 1 191 ? -6.968 -18.056 -38.926 1.00 42.41 191 LEU A N 1
ATOM 3080 C CA . LEU A 1 191 ? -8.299 -17.461 -38.830 1.00 40.08 191 LEU A CA 1
ATOM 3081 C C . LEU A 1 191 ? -9.062 -17.987 -37.620 1.00 36.04 191 LEU A C 1
ATOM 3082 O O . LEU A 1 191 ? -9.726 -17.217 -36.915 1.00 35.94 191 LEU A O 1
ATOM 3098 N N . PHE A 1 192 ? -9.005 -19.297 -37.373 1.00 37.73 192 PHE A N 1
ATOM 3099 C CA . PHE A 1 192 ? -9.749 -19.856 -36.247 1.00 34.51 192 PHE A CA 1
ATOM 3100 C C . PHE A 1 192 ? -9.292 -19.246 -34.928 1.00 32.18 192 PHE A C 1
ATOM 3101 O O . PHE A 1 192 ? -10.113 -18.807 -34.114 1.00 31.26 192 PHE A O 1
ATOM 3118 N N . PHE A 1 193 ? -7.983 -19.226 -34.685 1.00 34.91 193 PHE A N 1
ATOM 3119 C CA . PHE A 1 193 ? -7.509 -18.779 -33.381 1.00 34.92 193 PHE A CA 1
ATOM 3120 C C . PHE A 1 193 ? -7.633 -17.271 -33.231 1.00 33.50 193 PHE A C 1
ATOM 3121 O O . PHE A 1 193 ? -7.865 -16.778 -32.122 1.00 36.41 193 PHE A O 1
ATOM 3138 N N . ARG A 1 194 ? -7.522 -16.529 -34.330 1.00 36.45 194 ARG A N 1
ATOM 3139 C CA . ARG A 1 194 ? -7.765 -15.093 -34.284 1.00 35.25 194 ARG A CA 1
ATOM 3140 C C . ARG A 1 194 ? -9.214 -14.807 -33.911 1.00 36.30 194 ARG A C 1
ATOM 3141 O O . ARG A 1 194 ? -9.494 -13.993 -33.023 1.00 37.73 194 ARG A O 1
ATOM 3162 N N . GLN A 1 195 ? -10.153 -15.496 -34.560 1.00 35.44 195 GLN A N 1
ATOM 3163 C CA . GLN A 1 195 ? -11.563 -15.263 -34.271 1.00 34.42 195 GLN A CA 1
ATOM 3164 C C . GLN A 1 195 ? -11.944 -15.775 -32.885 1.00 33.74 195 GLN A C 1
ATOM 3165 O O . GLN A 1 195 ? -12.754 -15.147 -32.192 1.00 34.44 195 GLN A O 1
ATOM 3179 N N . TRP A 1 196 ? -11.388 -16.914 -32.454 1.00 32.62 196 TRP A N 1
ATOM 3180 C CA . TRP A 1 196 ? -11.730 -17.394 -31.117 1.00 32.59 196 TRP A CA 1
ATOM 3181 C C . TRP A 1 196 ? -11.186 -16.449 -30.058 1.00 30.40 196 TRP A C 1
ATOM 3182 O O . TRP A 1 196 ? -11.856 -16.180 -29.055 1.00 33.36 196 TRP A O 1
ATOM 3203 N N . GLY A 1 197 ? -9.976 -15.929 -30.276 1.00 30.97 197 GLY A N 1
ATOM 3204 C CA . GLY A 1 197 ? -9.376 -15.021 -29.309 1.00 33.82 197 GLY A CA 1
ATOM 3205 C C . GLY A 1 197 ? -10.193 -13.761 -29.099 1.00 36.31 197 GLY A C 1
ATOM 3206 O O . GLY A 1 197 ? -10.325 -13.278 -27.973 1.00 36.39 197 GLY A O 1
ATOM 3210 N N . ALA A 1 198 ? -10.759 -13.215 -30.179 1.00 36.01 198 ALA A N 1
ATOM 3211 C CA . ALA A 1 198 ? -11.621 -12.045 -30.045 1.00 39.67 198 ALA A CA 1
ATOM 3212 C C . ALA A 1 198 ? -12.882 -12.378 -29.259 1.00 38.55 198 ALA A C 1
ATOM 3213 O O . ALA A 1 198 ? -13.376 -11.550 -28.483 1.00 35.17 198 ALA A O 1
ATOM 3220 N N . LEU A 1 199 ? -13.420 -13.583 -29.450 1.00 32.00 199 LEU A N 1
ATOM 3221 C CA . LEU A 1 199 ? -14.602 -14.001 -28.709 1.00 32.73 199 LEU A CA 1
ATOM 3222 C C . LEU A 1 199 ? -14.279 -14.242 -27.239 1.00 29.20 199 LEU A C 1
ATOM 3223 O O . LEU A 1 199 ? -15.088 -13.927 -26.356 1.00 33.19 199 LEU A O 1
ATOM 3239 N N . LYS A 1 200 ? -13.100 -14.799 -26.950 1.00 30.91 200 LYS A N 1
ATOM 3240 C CA . LYS A 1 200 ? -12.713 -15.021 -25.560 1.00 28.41 200 LYS A CA 1
ATOM 3241 C C . LYS A 1 200 ? -12.536 -13.695 -24.835 1.00 30.48 200 LYS A C 1
ATOM 3242 O O . LYS A 1 200 ? -12.945 -13.551 -23.678 1.00 32.72 200 LYS A O 1
ATOM 3261 N N . ALA A 1 201 ? -11.939 -12.709 -25.509 1.00 31.64 201 ALA A N 1
ATOM 3262 C CA . ALA A 1 201 ? -11.791 -11.383 -24.920 1.00 37.47 201 ALA A CA 1
ATOM 3263 C C . ALA A 1 201 ? -13.149 -10.753 -24.639 1.00 36.83 201 ALA A C 1
ATOM 3264 O O . ALA A 1 201 ? -13.332 -10.096 -23.609 1.00 37.91 201 ALA A O 1
ATOM 3271 N N . GLU A 1 202 ? -14.115 -10.945 -25.542 1.00 37.05 202 GLU A N 1
ATOM 3272 C CA . GLU A 1 202 ? -15.464 -10.427 -25.322 1.00 40.08 202 GLU A CA 1
ATOM 3273 C C . GLU A 1 202 ? -16.126 -11.109 -24.129 1.00 32.77 202 GLU A C 1
ATOM 3274 O O . GLU A 1 202 ? -16.746 -10.444 -23.289 1.00 38.30 202 GLU A O 1
ATOM 3286 N N . ALA A 1 203 ? -16.005 -12.434 -24.040 1.00 29.77 203 ALA A N 1
ATOM 3287 C CA . ALA A 1 203 ? -16.510 -13.151 -22.873 1.00 31.29 203 ALA A CA 1
ATOM 3288 C C . ALA A 1 203 ? -15.916 -12.583 -21.588 1.00 36.36 203 ALA A C 1
ATOM 3289 O O . ALA A 1 203 ? -16.633 -12.328 -20.613 1.00 35.68 203 ALA A O 1
ATOM 3296 N N . GLU A 1 204 ? -14.602 -12.364 -21.568 1.00 33.08 204 GLU A N 1
ATOM 3297 C CA . GLU A 1 204 ? -13.967 -11.856 -20.356 1.00 33.69 204 GLU A CA 1
ATOM 3298 C C . GLU A 1 204 ? -14.457 -10.454 -20.017 1.00 37.94 204 GLU A C 1
ATOM 3299 O O . GLU A 1 204 ? -14.682 -10.139 -18.842 1.00 43.03 204 GLU A O 1
ATOM 3311 N N . ALA A 1 205 ? -14.645 -9.601 -21.027 1.00 40.82 205 ALA A N 1
ATOM 3312 C CA . ALA A 1 205 ? -15.164 -8.261 -20.773 1.00 45.97 205 ALA A CA 1
ATOM 3313 C C . ALA A 1 205 ? -16.580 -8.293 -20.209 1.00 44.36 205 ALA A C 1
ATOM 3314 O O . ALA A 1 205 ? -16.982 -7.349 -19.516 1.00 45.03 205 ALA A O 1
ATOM 3321 N N . LEU A 1 206 ? -17.336 -9.354 -20.486 1.00 38.64 206 LEU A N 1
ATOM 3322 C CA . LEU A 1 206 ? -18.689 -9.534 -19.974 1.00 37.54 206 LEU A CA 1
ATOM 3323 C C . LEU A 1 206 ? -18.733 -10.363 -18.694 1.00 41.65 206 LEU A C 1
ATOM 3324 O O . LEU A 1 206 ? -19.825 -10.727 -18.242 1.00 45.00 206 LEU A O 1
ATOM 3340 N N . GLY A 1 207 ? -17.580 -10.692 -18.118 1.00 35.05 207 GLY A N 1
ATOM 3341 C CA . GLY A 1 207 ? -17.549 -11.483 -16.900 1.00 39.39 207 GLY A CA 1
ATOM 3342 C C . GLY A 1 207 ? -17.925 -12.939 -17.069 1.00 39.58 207 GLY A C 1
ATOM 3343 O O . GLY A 1 207 ? -18.414 -13.557 -16.116 1.00 34.41 207 GLY A O 1
ATOM 3347 N N . ILE A 1 208 ? -17.691 -13.513 -18.249 1.00 26.80 208 ILE A N 1
ATOM 3348 C CA . ILE A 1 208 ? -18.063 -14.888 -18.564 1.00 28.11 208 ILE A CA 1
ATOM 3349 C C . ILE A 1 208 ? -16.797 -15.723 -18.703 1.00 31.63 208 ILE A C 1
ATOM 3350 O O . ILE A 1 208 ? -15.795 -15.263 -19.265 1.00 34.85 208 ILE A O 1
ATOM 3366 N N . ARG A 1 209 ? -16.838 -16.936 -18.163 1.00 26.26 209 ARG A N 1
ATOM 3367 C CA . ARG A 1 209 ? -15.787 -17.931 -18.324 1.00 26.58 209 ARG A CA 1
ATOM 3368 C C . ARG A 1 209 ? -16.248 -19.036 -19.267 1.00 27.01 209 ARG A C 1
ATOM 3369 O O . ARG A 1 209 ? -17.423 -19.419 -19.285 1.00 24.60 209 ARG A O 1
ATOM 3390 N N . ILE A 1 210 ? -15.313 -19.575 -20.041 1.00 26.52 210 ILE A N 1
ATOM 3391 C CA . ILE A 1 210 ? -15.625 -20.582 -21.045 1.00 22.84 210 ILE A CA 1
ATOM 3392 C C . ILE A 1 210 ? -15.123 -21.939 -20.567 1.00 24.74 210 ILE A C 1
ATOM 3393 O O . ILE A 1 210 ? -13.948 -22.094 -20.207 1.00 24.81 210 ILE A O 1
ATOM 3409 N N . ILE A 1 211 ? -16.011 -22.923 -20.584 1.00 23.82 211 ILE A N 1
ATOM 3410 C CA . ILE A 1 211 ? -15.674 -24.307 -20.279 1.00 22.31 211 ILE A CA 1
ATOM 3411 C C . ILE A 1 211 ? -15.508 -25.063 -21.595 1.00 25.09 211 ILE A C 1
ATOM 3412 O O . ILE A 1 211 ? -16.477 -25.229 -22.345 1.00 22.29 211 ILE A O 1
ATOM 3428 N N . GLY A 1 212 ? -14.297 -25.560 -21.865 1.00 23.49 212 GLY A N 1
ATOM 3429 C CA . GLY A 1 212 ? -14.052 -26.420 -23.006 1.00 25.02 212 GLY A CA 1
ATOM 3430 C C . GLY A 1 212 ? -14.071 -27.898 -22.643 1.00 25.44 212 GLY A C 1
ATOM 3431 O O . GLY A 1 212 ? -14.417 -28.296 -21.532 1.00 23.05 212 GLY A O 1
ATOM 3435 N N . ASP A 1 213 ? -13.668 -28.728 -23.606 1.00 23.93 213 ASP A N 1
ATOM 3436 C CA . ASP A 1 213 ? -13.877 -30.168 -23.504 1.00 22.11 213 ASP A CA 1
ATOM 3437 C C . ASP A 1 213 ? -12.837 -30.857 -24.383 1.00 25.36 213 ASP A C 1
ATOM 3438 O O . ASP A 1 213 ? -12.459 -30.321 -25.431 1.00 29.71 213 ASP A O 1
ATOM 3447 N N . MET A 1 214 ? -12.349 -32.016 -23.934 1.00 25.86 214 MET A N 1
ATOM 3448 C CA . MET A 1 214 ? -11.400 -32.794 -24.739 1.00 27.07 214 MET A CA 1
ATOM 3449 C C . MET A 1 214 ? -11.571 -34.262 -24.382 1.00 29.31 214 MET A C 1
ATOM 3450 O O . MET A 1 214 ? -11.793 -34.587 -23.204 1.00 28.09 214 MET A O 1
ATOM 3464 N N . PRO A 1 215 ? -11.483 -35.166 -25.354 1.00 25.84 215 PRO A N 1
ATOM 3465 C CA . PRO A 1 215 ? -11.509 -36.594 -25.025 1.00 27.71 215 PRO A CA 1
ATOM 3466 C C . PRO A 1 215 ? -10.170 -37.035 -24.456 1.00 26.18 215 PRO A C 1
ATOM 3467 O O . PRO A 1 215 ? -9.113 -36.591 -24.909 1.00 27.42 215 PRO A O 1
ATOM 3478 N N . ILE A 1 216 ? -10.211 -37.933 -23.470 1.00 28.72 216 ILE A N 1
ATOM 3479 C CA . ILE A 1 216 ? -8.952 -38.397 -22.886 1.00 25.13 216 ILE A CA 1
ATOM 3480 C C . ILE A 1 216 ? -8.073 -39.038 -23.959 1.00 28.94 216 ILE A C 1
ATOM 3481 O O . ILE A 1 216 ? -6.863 -38.793 -24.013 1.00 28.86 216 ILE A O 1
ATOM 3497 N N . PHE A 1 217 ? -8.661 -39.858 -24.835 1.00 27.42 217 PHE A N 1
ATOM 3498 C CA . PHE A 1 217 ? -7.913 -40.517 -25.901 1.00 30.11 217 PHE A CA 1
ATOM 3499 C C . PHE A 1 217 ? -8.082 -39.749 -27.208 1.00 29.17 217 PHE A C 1
ATOM 3500 O O . PHE A 1 217 ? -9.167 -39.239 -27.504 1.00 32.55 217 PHE A O 1
ATOM 3517 N N . VAL A 1 218 ? -7.018 -39.698 -28.008 1.00 29.99 218 VAL A N 1
ATOM 3518 C CA . VAL A 1 218 ? -7.076 -39.045 -29.315 1.00 32.46 218 VAL A CA 1
ATOM 3519 C C . VAL A 1 218 ? -7.606 -40.018 -30.365 1.00 33.01 218 VAL A C 1
ATOM 3520 O O . VAL A 1 218 ? -7.875 -41.191 -30.071 1.00 31.67 218 VAL A O 1
ATOM 3533 N N . ALA A 1 219 ? -7.746 -39.537 -31.597 1.00 34.07 219 ALA A N 1
ATOM 3534 C CA . ALA A 1 219 ? -8.301 -40.328 -32.688 1.00 37.66 219 ALA A CA 1
ATOM 3535 C C . ALA A 1 219 ? -7.206 -41.067 -33.449 1.00 39.84 219 ALA A C 1
ATOM 3536 O O . ALA A 1 219 ? -6.079 -40.581 -33.592 1.00 36.27 219 ALA A O 1
ATOM 3543 N N . GLU A 1 220 ? -7.553 -42.257 -33.946 1.00 34.33 220 GLU A N 1
ATOM 3544 C CA . GLU A 1 220 ? -6.598 -43.053 -34.714 1.00 40.28 220 GLU A CA 1
ATOM 3545 C C . GLU A 1 220 ? -6.045 -42.260 -35.892 1.00 41.74 220 GLU A C 1
ATOM 3546 O O . GLU A 1 220 ? -4.828 -42.183 -36.088 1.00 40.55 220 GLU A O 1
ATOM 3558 N N . ASP A 1 221 ? -6.928 -41.667 -36.6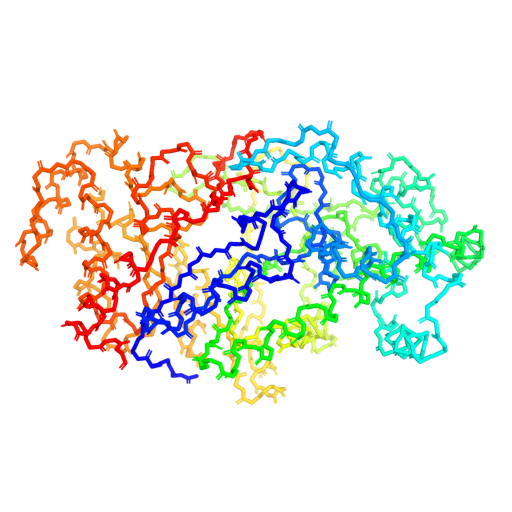97 1.00 46.95 221 ASP A N 1
ATOM 3559 C CA . ASP A 1 221 ? -6.517 -40.927 -37.891 1.00 39.91 221 ASP A CA 1
ATOM 3560 C C . ASP A 1 221 ? -6.342 -39.464 -37.501 1.00 41.16 221 ASP A C 1
ATOM 3561 O O . ASP A 1 221 ? -7.246 -38.635 -37.625 1.00 39.43 221 ASP A O 1
ATOM 3570 N N . SER A 1 222 ? -5.154 -39.153 -36.983 1.00 37.04 222 SER A N 1
ATOM 3571 C CA . SER A 1 222 ? -4.882 -37.806 -36.506 1.00 35.92 222 SER A CA 1
ATOM 3572 C C . SER A 1 222 ? -3.399 -37.508 -36.665 1.00 35.10 222 SER A C 1
ATOM 3573 O O . SER A 1 222 ? -2.558 -38.413 -36.743 1.00 34.87 222 SER A O 1
ATOM 3581 N N . ALA A 1 223 ? -3.095 -36.210 -36.713 1.00 35.08 223 ALA A N 1
ATOM 3582 C CA . ALA A 1 223 ? -1.738 -35.781 -37.025 1.00 37.58 223 ALA A CA 1
ATOM 3583 C C . ALA A 1 223 ? -0.759 -36.227 -35.949 1.00 35.78 223 ALA A C 1
ATOM 3584 O O . ALA A 1 223 ? 0.361 -36.640 -36.257 1.00 37.73 223 ALA A O 1
ATOM 3591 N N . GLU A 1 224 ? -1.164 -36.170 -34.677 1.00 38.30 224 GLU A N 1
ATOM 3592 C CA . GLU A 1 224 ? -0.210 -36.467 -33.615 1.00 41.02 224 GLU A CA 1
ATOM 3593 C C . GLU A 1 224 ? 0.085 -37.960 -33.517 1.00 35.95 224 GLU A C 1
ATOM 3594 O O . GLU A 1 224 ? 1.184 -38.344 -33.103 1.00 34.87 224 GLU A O 1
ATOM 3606 N N . VAL A 1 225 ? -0.859 -38.818 -33.903 1.00 37.04 225 VAL A N 1
ATOM 3607 C CA . VAL A 1 225 ? -0.577 -40.250 -33.941 1.00 39.69 225 VAL A CA 1
ATOM 3608 C C . VAL A 1 225 ? 0.380 -40.565 -35.085 1.00 48.20 225 VAL A C 1
ATOM 3609 O O . VAL A 1 225 ? 1.311 -41.369 -34.939 1.00 43.38 225 VAL A O 1
ATOM 3622 N N . TRP A 1 226 ? 0.170 -39.928 -36.237 1.00 39.47 226 TRP A N 1
ATOM 3623 C CA . TRP A 1 226 ? 1.061 -40.108 -37.378 1.00 39.85 226 TRP A CA 1
ATOM 3624 C C . TRP A 1 226 ? 2.475 -39.647 -37.050 1.00 39.84 226 TRP A C 1
ATOM 3625 O O . TRP A 1 226 ? 3.455 -40.329 -37.376 1.00 43.73 226 TRP A O 1
ATOM 3646 N N . ALA A 1 227 ? 2.601 -38.500 -36.387 1.00 39.88 227 ALA A N 1
ATOM 3647 C CA . ALA A 1 227 ? 3.910 -37.905 -36.149 1.00 38.68 227 ALA A CA 1
ATOM 3648 C C . ALA A 1 227 ? 4.602 -38.437 -34.900 1.00 40.98 227 ALA A C 1
ATOM 3649 O O . ALA A 1 227 ? 5.827 -38.335 -34.806 1.00 43.14 227 ALA A O 1
ATOM 3656 N N . HIS A 1 228 ? 3.860 -38.996 -33.947 1.00 39.92 228 HIS A N 1
ATOM 3657 C CA . HIS A 1 228 ? 4.425 -39.484 -32.686 1.00 43.02 228 HIS A CA 1
ATOM 3658 C C . HIS A 1 228 ? 3.941 -40.901 -32.417 1.00 39.62 228 HIS A C 1
ATOM 3659 O O . HIS A 1 228 ? 3.281 -41.168 -31.408 1.00 38.37 228 HIS A O 1
ATOM 3673 N N . PRO A 1 229 ? 4.249 -41.841 -33.307 1.00 43.36 229 PRO A N 1
ATOM 3674 C CA . PRO A 1 229 ? 3.772 -43.214 -33.095 1.00 46.39 229 PRO A CA 1
ATOM 3675 C C . PRO A 1 229 ? 4.296 -43.829 -31.813 1.00 50.69 229 PRO A C 1
ATOM 3676 O O . PRO A 1 229 ? 3.634 -44.701 -31.239 1.00 48.76 229 PRO A O 1
ATOM 3687 N N . GLU A 1 230 ? 5.455 -43.379 -31.328 1.00 45.26 230 GLU A N 1
ATOM 3688 C CA . GLU A 1 230 ? 6.045 -43.945 -30.122 1.00 53.33 230 GLU A CA 1
ATOM 3689 C C . GLU A 1 230 ? 5.184 -43.731 -28.884 1.00 57.51 230 GLU A C 1
ATOM 3690 O O . GLU A 1 230 ? 5.428 -44.384 -27.864 1.00 42.29 230 GLU A O 1
ATOM 3702 N N . TRP A 1 231 ? 4.200 -42.831 -28.937 1.00 40.71 231 TRP A N 1
ATOM 3703 C CA . TRP A 1 231 ? 3.316 -42.590 -27.803 1.00 35.50 231 TRP A CA 1
ATOM 3704 C C . TRP A 1 231 ? 2.164 -43.584 -27.711 1.00 39.00 231 TRP A C 1
ATOM 3705 O O . TRP A 1 231 ? 1.416 -43.538 -26.727 1.00 38.09 231 TRP A O 1
ATOM 3726 N N . PHE A 1 232 ? 1.996 -44.463 -28.702 1.00 41.50 232 PHE A N 1
ATOM 3727 C CA . PHE A 1 232 ? 0.789 -45.268 -28.833 1.00 45.08 232 PHE A CA 1
ATOM 3728 C C . PHE A 1 232 ? 1.136 -46.725 -29.113 1.00 44.85 232 PHE A C 1
ATOM 3729 O O . PHE A 1 232 ? 2.223 -47.047 -29.603 1.00 47.35 232 PHE A O 1
ATOM 3746 N N . HIS A 1 233 ? 0.180 -47.607 -28.803 1.00 45.97 233 HIS A N 1
ATOM 3747 C CA . HIS A 1 233 ? 0.310 -49.044 -29.058 1.00 50.69 233 HIS A CA 1
ATOM 3748 C C . HIS A 1 233 ? -0.087 -49.320 -30.504 1.00 54.83 233 HIS A C 1
ATOM 3749 O O . HIS A 1 233 ? -1.251 -49.591 -30.813 1.00 47.12 233 HIS A O 1
ATOM 3763 N N . LEU A 1 234 ? 0.899 -49.265 -31.398 1.00 48.71 234 LEU A N 1
ATOM 3764 C CA . LEU A 1 234 ? 0.696 -49.500 -32.820 1.00 47.09 234 LEU A CA 1
ATOM 3765 C C . LEU A 1 234 ? 1.643 -50.594 -33.297 1.00 54.95 234 LEU A C 1
ATOM 3766 O O . LEU A 1 234 ? 2.683 -50.854 -32.688 1.00 62.45 234 LEU A O 1
ATOM 3782 N N . ASP A 1 235 ? 1.268 -51.233 -34.403 1.00 53.31 235 ASP A N 1
ATOM 3783 C CA . ASP A 1 235 ? 2.132 -52.202 -35.063 1.00 57.97 235 ASP A CA 1
ATOM 3784 C C . ASP A 1 235 ? 2.971 -51.482 -36.119 1.00 77.53 235 ASP A C 1
ATOM 3785 O O . ASP A 1 235 ? 2.948 -50.254 -36.231 1.00 61.82 235 ASP A O 1
ATOM 3794 N N . GLU A 1 236 ? 3.717 -52.246 -36.921 1.00 89.31 236 GLU A N 1
ATOM 3795 C CA . GLU A 1 236 ? 4.605 -51.634 -37.904 1.00 80.28 236 GLU A CA 1
ATOM 3796 C C . GLU A 1 236 ? 3.831 -50.962 -39.032 1.00 71.44 236 GLU A C 1
ATOM 3797 O O . GLU A 1 236 ? 4.310 -49.975 -39.602 1.00 68.48 236 GLU A O 1
ATOM 3809 N N . GLU A 1 237 ? 2.648 -51.477 -39.372 1.00 64.55 237 GLU A N 1
ATOM 3810 C CA . GLU A 1 237 ? 1.796 -50.848 -40.376 1.00 72.26 237 GLU A CA 1
ATOM 3811 C C . GLU A 1 237 ? 1.098 -49.593 -39.859 1.00 72.32 237 GLU A C 1
ATOM 3812 O O . GLU A 1 237 ? 0.375 -48.945 -40.625 1.00 62.81 237 GLU A O 1
ATOM 3824 N N . GLY A 1 238 ? 1.291 -49.233 -38.592 1.00 71.43 238 GLY A N 1
ATOM 3825 C CA . GLY A 1 238 ? 0.663 -48.044 -38.047 1.00 66.24 238 GLY A CA 1
ATOM 3826 C C . GLY A 1 238 ? -0.751 -48.242 -37.554 1.00 63.88 238 GLY A C 1
ATOM 3827 O O . GLY A 1 238 ? -1.466 -47.255 -37.348 1.00 57.46 238 GLY A O 1
ATOM 3831 N N . ARG A 1 239 ? -1.186 -49.510 -37.346 1.00 56.54 239 ARG A N 1
ATOM 3832 C CA . ARG A 1 239 ? -2.532 -49.791 -36.878 1.00 82.63 239 ARG A CA 1
ATOM 3833 C C . ARG A 1 239 ? -2.521 -50.187 -35.403 1.00 61.69 239 ARG A C 1
ATOM 3834 O O . ARG A 1 239 ? -1.579 -50.831 -34.934 1.00 57.77 239 ARG A O 1
ATOM 3855 N N . PRO A 1 240 ? -3.548 -49.822 -34.634 1.00 55.23 240 PRO A N 1
ATOM 3856 C CA . PRO A 1 240 ? -3.536 -50.137 -33.199 1.00 48.34 240 PRO A CA 1
ATOM 3857 C C . PRO A 1 240 ? -3.496 -51.634 -32.935 1.00 53.13 240 PRO A C 1
ATOM 3858 O O . PRO A 1 240 ? -4.145 -52.424 -33.623 1.00 57.34 240 PRO A O 1
ATOM 3869 N N . THR A 1 241 ? -2.723 -52.019 -31.918 1.00 62.82 241 THR A N 1
ATOM 3870 C CA . THR A 1 241 ? -2.718 -53.392 -31.428 1.00 56.60 241 THR A CA 1
ATOM 3871 C C . THR A 1 241 ? -3.762 -53.617 -30.346 1.00 59.32 241 THR A C 1
ATOM 3872 O O . THR A 1 241 ? -4.246 -54.744 -30.182 1.00 56.70 241 THR A O 1
ATOM 3883 N N . VAL A 1 242 ? -4.104 -52.564 -29.603 1.00 48.85 242 VAL A N 1
ATOM 3884 C CA . VAL A 1 242 ? -5.184 -52.576 -28.628 1.00 47.84 242 VAL A CA 1
ATOM 3885 C C . VAL A 1 242 ? -5.956 -51.276 -28.802 1.00 45.22 242 VAL A C 1
ATOM 3886 O O . VAL A 1 242 ? -5.433 -50.287 -29.323 1.00 44.42 242 VAL A O 1
ATOM 3899 N N . VAL A 1 243 ? -7.220 -51.282 -28.366 1.00 45.16 243 VAL A N 1
ATOM 3900 C CA . VAL A 1 243 ? -8.094 -50.125 -28.531 1.00 42.96 243 VAL A CA 1
ATOM 3901 C C . VAL A 1 243 ? -8.832 -49.835 -27.229 1.00 48.68 243 VAL A C 1
ATOM 3902 O O . VAL A 1 243 ? -8.937 -50.680 -26.338 1.00 42.45 243 VAL A O 1
ATOM 3915 N N . ALA A 1 244 ? -9.368 -48.618 -27.144 1.00 39.31 244 ALA A N 1
ATOM 3916 C CA . ALA A 1 244 ? -10.068 -48.155 -25.955 1.00 39.70 244 ALA A CA 1
ATOM 3917 C C . ALA A 1 244 ? -11.516 -48.647 -25.937 1.00 40.01 244 ALA A C 1
ATOM 3918 O O . ALA A 1 244 ? -12.084 -49.041 -26.959 1.00 42.50 244 ALA A O 1
ATOM 3925 N N . GLY A 1 245 ? -12.112 -48.606 -24.749 1.00 43.99 245 GLY A N 1
ATOM 3926 C CA . GLY A 1 245 ? -13.482 -49.043 -24.566 1.00 44.90 245 GLY A CA 1
ATOM 3927 C C . GLY A 1 245 ? -13.789 -49.198 -23.089 1.00 42.27 245 GLY A C 1
ATOM 3928 O O . GLY A 1 245 ? -13.027 -48.742 -22.231 1.00 44.20 245 GLY A O 1
ATOM 3932 N N . VAL A 1 246 ? -14.920 -49.844 -22.807 1.00 46.98 246 VAL A N 1
ATOM 3933 C CA . VAL A 1 246 ? -15.301 -50.157 -21.426 1.00 49.86 246 VAL A CA 1
ATOM 3934 C C . VAL A 1 246 ? -15.924 -51.541 -21.371 1.00 49.02 246 VAL A C 1
ATOM 3935 O O . VAL A 1 246 ? -16.552 -52.010 -22.331 1.00 50.52 246 VAL A O 1
ATOM 3948 N N . PRO A 1 247 ? -15.780 -52.217 -20.232 1.00 50.44 247 PRO A N 1
ATOM 3949 C CA . PRO A 1 247 ? -16.249 -53.608 -20.117 1.00 52.54 247 PRO A CA 1
ATOM 3950 C C . PRO A 1 247 ? -17.758 -53.686 -19.966 1.00 58.56 247 PRO A C 1
ATOM 3951 O O . PRO A 1 247 ? -18.425 -52.665 -19.742 1.00 60.35 247 PRO A O 1
ATOM 3962 N N . PRO A 1 248 ? -18.338 -54.893 -20.067 1.00 69.42 248 PRO A N 1
ATOM 3963 C CA . PRO A 1 248 ? -19.791 -55.037 -19.886 1.00 69.18 248 PRO A CA 1
ATOM 3964 C C . PRO A 1 248 ? -20.296 -54.460 -18.568 1.00 105.60 248 PRO A C 1
ATOM 3965 O O . PRO A 1 248 ? -21.074 -53.501 -18.566 1.00 114.78 248 PRO A O 1
ATOM 3976 N N . ASP A 1 249 ? -19.863 -55.042 -17.448 1.00 119.47 249 ASP A N 1
ATOM 3977 C CA . ASP A 1 249 ? -20.214 -54.580 -16.105 1.00 147.84 249 ASP A CA 1
ATOM 3978 C C . ASP A 1 249 ? -21.698 -54.259 -15.930 1.00 156.05 249 ASP A C 1
ATOM 3979 O O . ASP A 1 249 ? -22.161 -53.173 -16.294 1.00 148.96 249 ASP A O 1
ATOM 3988 N N . TYR A 1 250 ? -22.433 -55.217 -15.358 1.00 171.72 250 TYR A N 1
ATOM 3989 C CA . TYR A 1 250 ? -23.840 -55.140 -14.951 1.00 178.24 250 TYR A CA 1
ATOM 3990 C C . TYR A 1 250 ? -24.646 -53.901 -15.348 1.00 166.13 250 TYR A C 1
ATOM 3991 O O . TYR A 1 250 ? -25.552 -53.498 -14.611 1.00 143.46 250 TYR A O 1
ATOM 4009 N N . PHE A 1 251 ? -24.364 -53.303 -16.502 1.00 181.97 251 PHE A N 1
ATOM 4010 C CA . PHE A 1 251 ? -25.283 -52.338 -17.100 1.00 163.59 251 PHE A CA 1
ATOM 4011 C C . PHE A 1 251 ? -25.410 -52.647 -18.585 1.00 141.77 251 PHE A C 1
ATOM 4012 O O . PHE A 1 251 ? -26.443 -52.370 -19.204 1.00 126.79 251 PHE A O 1
ATOM 4029 N N . SER A 1 252 ? -24.357 -53.223 -19.158 1.00 147.09 252 SER A N 1
ATOM 4030 C CA . SER A 1 252 ? -24.374 -53.750 -20.510 1.00 139.14 252 SER A CA 1
ATOM 4031 C C . SER A 1 252 ? -23.860 -55.182 -20.481 1.00 141.59 252 SER A C 1
ATOM 4032 O O . SER A 1 252 ? -23.137 -55.584 -19.566 1.00 171.63 252 SER A O 1
ATOM 4040 N N . GLU A 1 253 ? -24.250 -55.955 -21.494 1.00 113.15 253 GLU A N 1
ATOM 4041 C CA . GLU A 1 253 ? -23.761 -57.318 -21.643 1.00 102.49 253 GLU A CA 1
ATOM 4042 C C . GLU A 1 253 ? -22.555 -57.412 -22.566 1.00 92.73 253 GLU A C 1
ATOM 4043 O O . GLU A 1 253 ? -21.805 -58.390 -22.482 1.00 78.37 253 GLU A O 1
ATOM 4055 N N . THR A 1 254 ? -22.346 -56.413 -23.428 1.00 93.85 254 THR A N 1
ATOM 4056 C CA . THR A 1 254 ? -21.264 -56.432 -24.401 1.00 109.25 254 THR A CA 1
ATOM 4057 C C . THR A 1 254 ? -20.163 -55.426 -24.110 1.00 87.63 254 THR A C 1
ATOM 4058 O O . THR A 1 254 ? -19.076 -55.547 -24.683 1.00 62.66 254 THR A O 1
ATOM 4069 N N . GLY A 1 255 ? -20.410 -54.445 -23.248 1.00 60.61 255 GLY A N 1
ATOM 4070 C CA . GLY A 1 255 ? -19.464 -53.353 -23.117 1.00 56.80 255 GLY A CA 1
ATOM 4071 C C . GLY A 1 255 ? -19.485 -52.500 -24.378 1.00 55.68 255 GLY A C 1
ATOM 4072 O O . GLY A 1 255 ? -20.435 -52.522 -25.167 1.00 60.44 255 GLY A O 1
ATOM 4076 N N . GLN A 1 256 ? -18.403 -51.744 -24.570 1.00 52.67 256 GLN A N 1
ATOM 4077 C CA . GLN A 1 256 ? -18.275 -50.844 -25.710 1.00 51.46 256 GLN A CA 1
ATOM 4078 C C . GLN A 1 256 ? -16.850 -50.888 -26.239 1.00 51.49 256 GLN A C 1
ATOM 4079 O O . GLN A 1 256 ? -15.898 -50.783 -25.462 1.00 47.91 256 GLN A O 1
ATOM 4093 N N . ARG A 1 257 ? -16.711 -51.017 -27.559 1.00 50.78 257 ARG A N 1
ATOM 4094 C CA . ARG A 1 257 ? -15.418 -50.961 -28.240 1.00 52.30 257 ARG A CA 1
ATOM 4095 C C . ARG A 1 257 ? -15.345 -49.640 -28.998 1.00 50.54 257 ARG A C 1
ATOM 4096 O O . ARG A 1 257 ? -16.012 -49.472 -30.025 1.00 49.42 257 ARG A O 1
ATOM 4117 N N . TRP A 1 258 ? -14.538 -48.704 -28.493 1.00 44.96 258 TRP A N 1
ATOM 4118 C CA . TRP A 1 258 ? -14.465 -47.371 -29.086 1.00 45.27 258 TRP A CA 1
ATOM 4119 C C . TRP A 1 258 ? -13.526 -47.322 -30.285 1.00 48.29 258 TRP A C 1
ATOM 4120 O O . TRP A 1 258 ? -13.809 -46.628 -31.268 1.00 53.46 258 TRP A O 1
ATOM 4141 N N . GLY A 1 259 ? -12.386 -48.007 -30.206 1.00 45.72 259 GLY A N 1
ATOM 4142 C CA . GLY A 1 259 ? -11.426 -48.040 -31.289 1.00 56.09 259 GLY A CA 1
ATOM 4143 C C . GLY A 1 259 ? -10.281 -47.049 -31.175 1.00 53.75 259 GLY A C 1
ATOM 4144 O O . GLY A 1 259 ? -9.329 -47.146 -31.959 1.00 44.98 259 GLY A O 1
ATOM 4148 N N . ASN A 1 260 ? -10.339 -46.098 -30.241 1.00 40.16 260 ASN A N 1
ATOM 4149 C CA . ASN A 1 260 ? -9.261 -45.129 -30.125 1.00 39.80 260 ASN A CA 1
ATOM 4150 C C . ASN A 1 260 ? -7.936 -45.838 -29.855 1.00 41.91 260 ASN A C 1
ATOM 4151 O O . ASN A 1 260 ? -7.902 -46.865 -29.171 1.00 39.49 260 ASN A O 1
ATOM 4162 N N . PRO A 1 261 ? -6.826 -45.297 -30.352 1.00 39.08 261 PRO A N 1
ATOM 4163 C CA . PRO A 1 261 ? -5.518 -45.802 -29.922 1.00 43.73 261 PRO A CA 1
ATOM 4164 C C . PRO A 1 261 ? -5.284 -45.504 -28.449 1.00 34.07 261 PRO A C 1
ATOM 4165 O O . PRO A 1 261 ? -5.803 -44.528 -27.903 1.00 35.49 261 PRO A O 1
ATOM 4176 N N . LEU A 1 262 ? -4.471 -46.345 -27.811 1.00 39.81 262 LEU A N 1
ATOM 4177 C CA . LEU A 1 262 ? -4.188 -46.231 -26.385 1.00 34.13 262 LEU A CA 1
ATOM 4178 C C . LEU A 1 262 ? -2.761 -45.739 -26.159 1.00 33.37 262 LEU A C 1
ATOM 4179 O O . LEU A 1 262 ? -1.843 -46.097 -26.903 1.00 38.79 262 LEU A O 1
ATOM 4195 N N . TYR A 1 263 ? -2.591 -44.906 -25.134 1.00 34.98 263 TYR A N 1
ATOM 4196 C CA . TYR A 1 263 ? -1.279 -44.362 -24.809 1.00 35.22 263 TYR A CA 1
ATOM 4197 C C . TYR A 1 263 ? -0.370 -45.436 -24.236 1.00 37.53 263 TYR A C 1
ATOM 4198 O O . TYR A 1 263 ? -0.814 -46.313 -23.489 1.00 36.87 263 TYR A O 1
ATOM 4216 N N . ARG A 1 264 ? 0.913 -45.345 -24.578 1.00 35.17 264 ARG A N 1
ATOM 4217 C CA . ARG A 1 264 ? 1.980 -46.011 -23.834 1.00 35.83 264 ARG A CA 1
ATOM 4218 C C . ARG A 1 264 ? 2.333 -45.084 -22.680 1.00 35.90 264 ARG A C 1
ATOM 4219 O O . ARG A 1 264 ? 3.156 -44.176 -22.813 1.00 34.12 264 ARG A O 1
ATOM 4240 N N . TRP A 1 265 ? 1.681 -45.289 -21.534 1.00 34.70 265 TRP A N 1
ATOM 4241 C CA . TRP A 1 265 ? 1.861 -44.355 -20.427 1.00 32.09 265 TRP A CA 1
ATOM 4242 C C . TRP A 1 265 ? 3.275 -44.397 -19.855 1.00 32.07 265 TRP A C 1
ATOM 4243 O O . TRP A 1 265 ? 3.732 -43.399 -19.284 1.00 36.10 265 TRP A O 1
ATOM 4264 N N . ASP A 1 266 ? 3.983 -45.523 -19.986 1.00 32.21 266 ASP A N 1
ATOM 4265 C CA . ASP A 1 266 ? 5.370 -45.564 -19.530 1.00 34.30 266 ASP A CA 1
ATOM 4266 C C . ASP A 1 266 ? 6.231 -44.597 -20.335 1.00 35.57 266 ASP A C 1
ATOM 4267 O O . ASP A 1 266 ? 7.126 -43.943 -19.784 1.00 36.85 266 ASP A O 1
ATOM 4276 N N . VAL A 1 267 ? 5.962 -44.485 -21.638 1.00 36.55 267 VAL A N 1
ATOM 4277 C CA . VAL A 1 267 ? 6.691 -43.549 -22.490 1.00 36.48 267 VAL A CA 1
ATOM 4278 C C . VAL A 1 267 ? 6.343 -42.114 -22.116 1.00 34.08 267 VAL A C 1
ATOM 4279 O O . VAL A 1 267 ? 7.227 -41.258 -21.984 1.00 37.84 267 VAL A O 1
ATOM 4292 N N . LEU A 1 268 ? 5.051 -41.831 -21.938 1.00 34.16 268 LEU A N 1
ATOM 4293 C CA . LEU A 1 268 ? 4.629 -40.487 -21.551 1.00 31.32 268 LEU A CA 1
ATOM 4294 C C . LEU A 1 268 ? 5.254 -40.077 -20.223 1.00 33.92 268 LEU A C 1
ATOM 4295 O O . LEU A 1 268 ? 5.757 -38.954 -20.086 1.00 34.17 268 LEU A O 1
ATOM 4311 N N . GLU A 1 269 ? 5.261 -40.986 -19.242 1.00 32.50 269 GLU A N 1
ATOM 4312 C CA . GLU A 1 269 ? 5.869 -40.681 -17.949 1.00 34.85 269 GLU A CA 1
ATOM 4313 C C . GLU A 1 269 ? 7.372 -40.430 -18.078 1.00 34.58 269 GLU A C 1
ATOM 4314 O O . GLU A 1 269 ? 7.906 -39.498 -17.464 1.00 32.91 269 GLU A O 1
ATOM 4326 N N . ARG A 1 270 ? 8.078 -41.262 -18.853 1.00 34.06 270 ARG A N 1
ATOM 4327 C CA . ARG A 1 270 ? 9.507 -41.042 -19.062 1.00 33.90 270 ARG A CA 1
ATOM 4328 C C . ARG A 1 270 ? 9.781 -39.689 -19.707 1.00 34.40 270 ARG A C 1
ATOM 4329 O O . ARG A 1 270 ? 10.871 -39.130 -19.535 1.00 34.25 270 ARG A O 1
ATOM 4350 N N . GLU A 1 271 ? 8.825 -39.167 -20.471 1.00 35.83 271 GLU A N 1
ATOM 4351 C CA . GLU A 1 271 ? 8.937 -37.868 -21.121 1.00 35.61 271 GLU A CA 1
ATOM 4352 C C . GLU A 1 271 ? 8.378 -36.731 -20.268 1.00 33.10 271 GLU A C 1
ATOM 4353 O O . GLU A 1 271 ? 8.144 -35.639 -20.791 1.00 32.62 271 GLU A O 1
ATOM 4365 N N . GLY A 1 272 ? 8.160 -36.961 -18.976 1.00 31.10 272 GLY A N 1
ATOM 4366 C CA . GLY A 1 272 ? 7.613 -35.924 -18.112 1.00 31.57 272 GLY A CA 1
ATOM 4367 C C . GLY A 1 272 ? 6.216 -35.482 -18.486 1.00 30.81 272 GLY A C 1
ATOM 4368 O O . GLY A 1 272 ? 5.840 -34.334 -18.210 1.00 28.63 272 GLY A O 1
ATOM 4372 N N . PHE A 1 273 ? 5.437 -36.366 -19.121 1.00 28.77 273 PHE A N 1
ATOM 4373 C CA . PHE A 1 273 ? 4.072 -36.075 -19.567 1.00 27.49 273 PHE A CA 1
ATOM 4374 C C . PHE A 1 273 ? 4.018 -34.870 -20.508 1.00 35.14 273 PHE A C 1
ATOM 4375 O O . PHE A 1 273 ? 3.032 -34.128 -20.530 1.00 33.90 273 PHE A O 1
ATOM 4392 N N . SER A 1 274 ? 5.058 -34.712 -21.334 1.00 29.08 274 SER A N 1
ATOM 4393 C CA A SER A 1 274 ? 5.145 -33.563 -22.235 0.50 33.52 274 SER A CA 1
ATOM 4394 C CA B SER A 1 274 ? 5.149 -33.570 -22.242 0.50 33.67 274 SER A CA 1
ATOM 4395 C C . SER A 1 274 ? 3.878 -33.393 -23.072 1.00 34.14 274 SER A C 1
ATOM 4396 O O . SER A 1 274 ? 3.332 -32.287 -23.169 1.00 28.36 274 SER A O 1
ATOM 4411 N N . PHE A 1 275 ? 3.397 -34.469 -23.699 1.00 30.66 275 PHE A N 1
ATOM 4412 C CA . PHE A 1 275 ? 2.216 -34.339 -24.560 1.00 32.79 275 PHE A CA 1
ATOM 4413 C C . PHE A 1 275 ? 1.036 -33.742 -23.798 1.00 35.25 275 PHE A C 1
ATOM 4414 O O . PHE A 1 275 ? 0.347 -32.841 -24.297 1.00 30.80 275 PHE A O 1
ATOM 4431 N N . TRP A 1 276 ? 0.779 -34.243 -22.587 1.00 26.39 276 TRP A N 1
ATOM 4432 C CA . TRP A 1 276 ? -0.379 -33.790 -21.823 1.00 27.06 276 TRP A CA 1
ATOM 4433 C C . TRP A 1 276 ? -0.207 -32.360 -21.332 1.00 30.88 276 TRP A C 1
ATOM 4434 O O . TRP A 1 276 ? -1.177 -31.595 -21.285 1.00 29.12 276 TRP A O 1
ATOM 4455 N N . ILE A 1 277 ? 1.010 -31.975 -20.947 1.00 31.01 277 ILE A N 1
ATOM 4456 C CA . ILE A 1 277 ? 1.245 -30.589 -20.557 1.00 29.85 277 ILE A CA 1
ATOM 4457 C C . ILE A 1 277 ? 0.989 -29.658 -21.737 1.00 30.32 277 ILE A C 1
ATOM 4458 O O . ILE A 1 277 ? 0.342 -28.612 -21.597 1.00 31.51 277 ILE A O 1
ATOM 4474 N N . ARG A 1 278 ? 1.483 -30.021 -22.923 1.00 29.58 278 ARG A N 1
ATOM 4475 C CA . ARG A 1 278 ? 1.274 -29.153 -24.077 1.00 30.64 278 ARG A CA 1
ATOM 4476 C C . ARG A 1 278 ? -0.190 -29.156 -24.502 1.00 30.28 278 ARG A C 1
ATOM 4477 O O . ARG A 1 278 ? -0.726 -28.122 -24.916 1.00 30.47 278 ARG A O 1
ATOM 4498 N N . ARG A 1 279 ? -0.854 -30.305 -24.394 1.00 27.61 279 ARG A N 1
ATOM 4499 C CA . ARG A 1 279 ? -2.267 -30.375 -24.754 1.00 28.83 279 ARG A CA 1
ATOM 4500 C C . ARG A 1 279 ? -3.104 -29.457 -23.865 1.00 30.61 279 ARG A C 1
ATOM 4501 O O . ARG A 1 279 ? -3.978 -28.732 -24.356 1.00 28.23 279 ARG A O 1
ATOM 4522 N N . LEU A 1 280 ? -2.829 -29.457 -22.556 1.00 26.18 280 LEU A N 1
ATOM 4523 C CA . LEU A 1 280 ? -3.566 -28.599 -21.629 1.00 26.79 280 LEU A CA 1
ATOM 4524 C C . LEU A 1 280 ? -3.153 -27.141 -21.776 1.00 26.10 280 LEU A C 1
ATOM 4525 O O . LEU A 1 280 ? -3.988 -26.242 -21.654 1.00 30.84 280 LEU A O 1
ATOM 4541 N N . GLU A 1 281 ? -1.872 -26.891 -22.054 1.00 27.51 281 GLU A N 1
ATOM 4542 C CA . GLU A 1 281 ? -1.407 -25.529 -22.303 1.00 31.86 281 GLU A CA 1
ATOM 4543 C C . GLU A 1 281 ? -2.167 -24.894 -23.464 1.00 31.12 281 GLU A C 1
ATOM 4544 O O . GLU A 1 281 ? -2.634 -23.752 -23.370 1.00 30.80 281 GLU A O 1
ATOM 4556 N N . LYS A 1 282 ? -2.316 -25.627 -24.565 1.00 31.24 282 LYS A N 1
ATOM 4557 C CA . LYS A 1 282 ? -3.057 -25.093 -25.705 1.00 30.56 282 LYS A CA 1
ATOM 4558 C C . LYS A 1 282 ? -4.529 -24.915 -25.366 1.00 31.90 282 LYS A C 1
ATOM 4559 O O . LYS A 1 282 ? -5.140 -23.907 -25.740 1.00 31.22 282 LYS A O 1
ATOM 4578 N N . ALA A 1 283 ? -5.121 -25.884 -24.663 1.00 27.40 283 ALA A N 1
ATOM 4579 C CA . ALA A 1 283 ? -6.528 -25.769 -24.288 1.00 30.33 283 ALA A CA 1
ATOM 4580 C C . ALA A 1 283 ? -6.776 -24.518 -23.457 1.00 29.10 283 ALA A C 1
ATOM 4581 O O . ALA A 1 283 ? -7.791 -23.833 -23.634 1.00 29.28 283 ALA A O 1
ATOM 4588 N N . LEU A 1 284 ? -5.865 -24.204 -22.540 1.00 26.26 284 LEU A N 1
ATOM 4589 C CA . LEU A 1 284 ? -6.063 -23.059 -21.669 1.00 28.76 284 LEU A CA 1
ATOM 4590 C C . LEU A 1 284 ? -5.788 -21.727 -22.358 1.00 29.48 284 LEU A C 1
ATOM 4591 O O . LEU A 1 284 ? -6.082 -20.677 -21.773 1.00 33.23 284 LEU A O 1
ATOM 4607 N N . GLU A 1 285 ? -5.265 -21.731 -23.588 1.00 29.88 285 GLU A N 1
ATOM 4608 C CA . GLU A 1 285 ? -5.290 -20.517 -24.396 1.00 35.23 285 GLU A CA 1
ATOM 4609 C C . GLU A 1 285 ? -6.697 -20.192 -24.883 1.00 34.95 285 GLU A C 1
ATOM 4610 O O . GLU A 1 285 ? -6.989 -19.025 -25.181 1.00 31.84 285 GLU A O 1
ATOM 4622 N N . LEU A 1 286 ? -7.577 -21.193 -24.953 1.00 33.89 286 LEU A N 1
ATOM 4623 C CA . LEU A 1 286 ? -8.937 -21.021 -25.446 1.00 29.81 286 LEU A CA 1
ATOM 4624 C C . LEU A 1 286 ? -9.983 -20.992 -24.345 1.00 26.94 286 LEU A C 1
ATOM 4625 O O . LEU A 1 286 ? -11.007 -20.320 -24.498 1.00 28.68 286 LEU A O 1
ATOM 4641 N N . PHE A 1 287 ? -9.755 -21.730 -23.260 1.00 27.69 287 PHE A N 1
ATOM 4642 C CA . PHE A 1 287 ? -10.765 -21.971 -22.236 1.00 24.73 287 PHE A CA 1
ATOM 4643 C C . PHE A 1 287 ? -10.224 -21.571 -20.874 1.00 28.07 287 PHE A C 1
ATOM 4644 O O . PHE A 1 287 ? -9.012 -21.524 -20.653 1.00 32.58 287 PHE A O 1
ATOM 4661 N N . HIS A 1 288 ? -11.147 -21.306 -19.952 1.00 26.79 288 HIS A N 1
ATOM 4662 C CA . HIS A 1 288 ? -10.778 -21.061 -18.561 1.00 26.19 288 HIS A CA 1
ATOM 4663 C C . HIS A 1 288 ? -10.815 -22.329 -17.720 1.00 29.11 288 HIS A C 1
ATOM 4664 O O . HIS A 1 288 ? -10.047 -22.448 -16.757 1.00 29.09 288 HIS A O 1
ATOM 4678 N N . LEU A 1 289 ? -11.703 -23.264 -18.063 1.00 26.62 289 LEU A N 1
ATOM 4679 C CA . LEU A 1 289 ? -11.836 -24.575 -17.442 1.00 27.10 289 LEU A CA 1
ATOM 4680 C C . LEU A 1 289 ? -11.934 -25.605 -18.555 1.00 25.07 289 LEU A C 1
ATOM 4681 O O . LEU A 1 289 ? -12.553 -25.336 -19.585 1.00 24.31 289 LEU A O 1
ATOM 4697 N N . VAL A 1 290 ? -11.347 -26.785 -18.349 1.00 22.62 290 VAL A N 1
ATOM 4698 C CA . VAL A 1 290 ? -11.313 -27.833 -19.368 1.00 26.60 290 VAL A CA 1
ATOM 4699 C C . VAL A 1 290 ? -11.917 -29.114 -18.806 1.00 24.90 290 VAL A C 1
ATOM 4700 O O . VAL A 1 290 ? -11.370 -29.699 -17.867 1.00 26.27 290 VAL A O 1
ATOM 4713 N N . ARG A 1 291 ? -13.027 -29.563 -19.397 1.00 24.78 291 ARG A N 1
ATOM 4714 C CA A ARG A 1 291 ? -13.604 -30.866 -19.087 0.50 23.46 291 ARG A CA 1
ATOM 4715 C CA B ARG A 1 291 ? -13.574 -30.870 -19.060 0.50 21.88 291 ARG A CA 1
ATOM 4716 C C . ARG A 1 291 ? -12.825 -31.955 -19.821 1.00 27.15 291 ARG A C 1
ATOM 4717 O O . ARG A 1 291 ? -12.475 -31.788 -20.989 1.00 27.78 291 ARG A O 1
ATOM 4758 N N . ILE A 1 292 ? -12.549 -33.068 -19.143 1.00 24.23 292 ILE A N 1
ATOM 4759 C CA . ILE A 1 292 ? -11.895 -34.203 -19.800 1.00 23.83 292 ILE A CA 1
ATOM 4760 C C . ILE A 1 292 ? -12.846 -35.396 -19.781 1.00 26.59 292 ILE A C 1
ATOM 4761 O O . ILE A 1 292 ? -13.205 -35.906 -18.710 1.00 26.47 292 ILE A O 1
ATOM 4777 N N . ALA A 1 293 ? -13.253 -35.829 -20.971 1.00 25.05 293 ALA A N 1
ATOM 4778 C CA . ALA A 1 293 ? -14.178 -36.944 -21.113 1.00 23.14 293 ALA A CA 1
ATOM 4779 C C . ALA A 1 293 ? -13.493 -38.257 -20.751 1.00 28.12 293 ALA A C 1
ATOM 4780 O O . ALA A 1 293 ? -12.332 -38.491 -21.106 1.00 29.29 293 ALA A O 1
ATOM 4787 N N . HIS A 1 294 ? -14.237 -39.118 -20.054 1.00 26.73 294 HIS A N 1
ATOM 4788 C CA . HIS A 1 294 ? -13.740 -40.392 -19.526 1.00 26.93 294 HIS A CA 1
ATOM 4789 C C . HIS A 1 294 ? -12.534 -40.172 -18.609 1.00 27.05 294 HIS A C 1
ATOM 4790 O O . HIS A 1 294 ? -11.499 -40.831 -18.737 1.00 28.35 294 HIS A O 1
ATOM 4804 N N . PHE A 1 295 ? -12.696 -39.239 -17.666 1.00 26.20 295 PHE A N 1
ATOM 4805 C CA . PHE A 1 295 ? -11.668 -38.935 -16.668 1.00 26.79 295 PHE A CA 1
ATOM 4806 C C . PHE A 1 295 ? -11.151 -40.178 -15.956 1.00 26.93 295 PHE A C 1
ATOM 4807 O O . PHE A 1 295 ? -9.967 -40.242 -15.603 1.00 27.68 295 PHE A O 1
ATOM 4824 N N . ARG A 1 296 ? -12.015 -41.170 -15.717 1.00 26.92 296 ARG A N 1
ATOM 4825 C CA . ARG A 1 296 ? -11.581 -42.356 -14.984 1.00 30.00 296 ARG A CA 1
ATOM 4826 C C . ARG A 1 296 ? -10.414 -43.058 -15.668 1.00 31.32 296 ARG A C 1
ATOM 4827 O O . ARG A 1 296 ? -9.685 -43.808 -15.008 1.00 30.73 296 ARG A O 1
ATOM 4848 N N . GLY A 1 297 ? -10.213 -42.821 -16.966 1.00 28.17 297 GLY A N 1
ATOM 4849 C CA . GLY A 1 297 ? -9.112 -43.440 -17.689 1.00 29.92 297 GLY A CA 1
ATOM 4850 C C . GLY A 1 297 ? -7.739 -42.996 -17.220 1.00 27.42 297 GLY A C 1
ATOM 4851 O O . GLY A 1 297 ? -6.738 -43.635 -17.572 1.00 32.10 297 GLY A O 1
ATOM 4855 N N . PHE A 1 298 ? -7.662 -41.906 -16.450 1.00 28.28 298 PHE A N 1
ATOM 4856 C CA . PHE A 1 298 ? -6.385 -41.501 -15.864 1.00 28.88 298 PHE A CA 1
ATOM 4857 C C . PHE A 1 298 ? -5.954 -42.413 -14.726 1.00 35.02 298 PHE A C 1
ATOM 4858 O O . PHE A 1 298 ? -4.762 -42.450 -14.392 1.00 33.61 298 PHE A O 1
ATOM 4875 N N . GLU A 1 299 ? -6.901 -43.104 -14.092 1.00 30.13 299 GLU A N 1
ATOM 4876 C CA . GLU A 1 299 ? -6.587 -44.048 -13.027 1.00 33.29 299 GLU A CA 1
ATOM 4877 C C . GLU A 1 299 ? -6.429 -45.466 -13.557 1.00 32.77 299 GLU A C 1
ATOM 4878 O O . GLU A 1 299 ? -5.504 -46.183 -13.155 1.00 33.96 299 GLU A O 1
ATOM 4890 N N . ALA A 1 300 ? -7.325 -45.886 -14.447 1.00 33.09 300 ALA A N 1
ATOM 4891 C CA . ALA A 1 300 ? -7.232 -47.185 -15.095 1.00 34.58 300 ALA A CA 1
ATOM 4892 C C . ALA A 1 300 ? -8.115 -47.157 -16.332 1.00 36.36 300 ALA A C 1
ATOM 4893 O O . ALA A 1 300 ? -9.120 -46.446 -16.368 1.00 35.60 300 ALA A O 1
ATOM 4900 N N . TYR A 1 301 ? -7.726 -47.927 -17.350 1.00 44.81 301 TYR A N 1
ATOM 4901 C CA . TYR A 1 301 ? -8.460 -47.970 -18.607 1.00 39.11 301 TYR A CA 1
ATOM 4902 C C . TYR A 1 301 ? -8.635 -49.411 -19.067 1.00 39.68 301 TYR A C 1
ATOM 4903 O O . TYR A 1 301 ? -7.829 -50.288 -18.747 1.00 40.86 301 TYR A O 1
ATOM 4921 N N . TRP A 1 302 ? -9.705 -49.638 -19.825 1.00 38.08 302 TRP A N 1
ATOM 4922 C CA . TRP A 1 302 ? -10.041 -50.957 -20.345 1.00 39.26 302 TRP A CA 1
ATOM 4923 C C . TRP A 1 302 ? -9.336 -51.149 -21.684 1.00 38.33 302 TRP A C 1
ATOM 4924 O O . TRP A 1 302 ? -9.536 -50.362 -22.618 1.00 45.98 302 TRP A O 1
ATOM 4945 N N . GLU A 1 303 ? -8.496 -52.177 -21.763 1.00 39.85 303 GLU A N 1
ATOM 4946 C CA . GLU A 1 303 ? -7.666 -52.451 -22.932 1.00 38.70 303 GLU A CA 1
ATOM 4947 C C . GLU A 1 303 ? -8.271 -53.617 -23.707 1.00 41.09 303 GLU A C 1
ATOM 4948 O O . GLU A 1 303 ? -8.384 -54.726 -23.173 1.00 53.12 303 GLU A O 1
ATOM 4960 N N . ILE A 1 304 ? -8.636 -53.376 -24.959 1.00 64.14 304 ILE A N 1
ATOM 4961 C CA . ILE A 1 304 ? -9.299 -54.367 -25.803 1.00 76.66 304 ILE A CA 1
ATOM 4962 C C . ILE A 1 304 ? -8.325 -54.786 -26.900 1.00 61.07 304 ILE A C 1
ATOM 4963 O O . ILE A 1 304 ? -7.845 -53.925 -27.647 1.00 51.22 304 ILE A O 1
ATOM 4979 N N . PRO A 1 305 ? -8.021 -56.076 -27.055 1.00 62.35 305 PRO A N 1
ATOM 4980 C CA . PRO A 1 305 ? -7.239 -56.507 -28.222 1.00 59.59 305 PRO A CA 1
ATOM 4981 C C . PRO A 1 305 ? -7.891 -56.055 -29.521 1.00 50.72 305 PRO A C 1
ATOM 4982 O O . PRO A 1 305 ? -9.096 -56.223 -29.725 1.00 59.01 305 PRO A O 1
ATOM 4993 N N . ALA A 1 306 ? -7.076 -55.487 -30.415 1.00 53.94 306 ALA A N 1
ATOM 4994 C CA . ALA A 1 306 ? -7.618 -54.837 -31.605 1.00 62.98 306 ALA A CA 1
ATOM 4995 C C . ALA A 1 306 ? -8.426 -55.808 -32.457 1.00 75.30 306 ALA A C 1
ATOM 4996 O O . ALA A 1 306 ? -9.441 -55.426 -33.051 1.00 62.74 306 ALA A O 1
ATOM 5003 N N . SER A 1 307 ? -7.997 -57.068 -32.531 1.00 83.10 307 SER A N 1
ATOM 5004 C CA . SER A 1 307 ? -8.674 -58.040 -33.380 1.00 90.36 307 SER A CA 1
ATOM 5005 C C . SER A 1 307 ? -10.060 -58.419 -32.871 1.00 85.44 307 SER A C 1
ATOM 5006 O O . SER A 1 307 ? -10.836 -59.005 -33.633 1.00 80.39 307 SER A O 1
ATOM 5014 N N . CYS A 1 308 ? -10.395 -58.101 -31.622 1.00 67.12 308 CYS A N 1
ATOM 5015 C CA . CYS A 1 308 ? -11.684 -58.500 -31.058 1.00 68.33 308 CYS A CA 1
ATOM 5016 C C . CYS A 1 308 ? -12.789 -57.565 -31.543 1.00 69.89 308 CYS A C 1
ATOM 5017 O O . CYS A 1 308 ? -12.612 -56.343 -31.519 1.00 68.18 308 CYS A O 1
ATOM 5025 N N . PRO A 1 309 ? -13.942 -58.092 -31.973 1.00 75.83 309 PRO A N 1
ATOM 5026 C CA . PRO A 1 309 ? -15.029 -57.203 -32.416 1.00 74.99 309 PRO A CA 1
ATOM 5027 C C . PRO A 1 309 ? -15.832 -56.589 -31.283 1.00 69.47 309 PRO A C 1
ATOM 5028 O O . PRO A 1 309 ? -16.569 -55.624 -31.527 1.00 60.97 309 PRO A O 1
ATOM 5039 N N . THR A 1 310 ? -15.728 -57.112 -30.066 1.00 66.41 310 THR A N 1
ATOM 5040 C CA . THR A 1 310 ? -16.425 -56.561 -28.912 1.00 75.65 310 THR A CA 1
ATOM 5041 C C . THR A 1 310 ? -15.408 -56.229 -27.821 1.00 63.22 310 THR A C 1
ATOM 5042 O O . THR A 1 310 ? -14.196 -56.349 -28.017 1.00 57.34 310 THR A O 1
ATOM 5053 N N . ALA A 1 311 ? -15.919 -55.825 -26.657 1.00 64.95 311 ALA A N 1
ATOM 5054 C CA . ALA A 1 311 ? -15.094 -55.414 -25.527 1.00 52.58 311 ALA A CA 1
ATOM 5055 C C . ALA A 1 311 ? -15.063 -56.452 -24.413 1.00 67.96 311 ALA A C 1
ATOM 5056 O O . ALA A 1 311 ? -14.572 -56.156 -23.319 1.00 88.33 311 ALA A O 1
ATOM 5063 N N . VAL A 1 312 ? -15.560 -57.667 -24.663 1.00 52.79 312 VAL A N 1
ATOM 5064 C CA . VAL A 1 312 ? -15.759 -58.617 -23.573 1.00 63.94 312 VAL A CA 1
ATOM 5065 C C . VAL A 1 312 ? -14.438 -59.213 -23.097 1.00 57.23 312 VAL A C 1
ATOM 5066 O O . VAL A 1 312 ? -14.303 -59.557 -21.917 1.00 61.14 312 VAL A O 1
ATOM 5079 N N . GLU A 1 313 ? -13.456 -59.362 -23.981 1.00 55.55 313 GLU A N 1
ATOM 5080 C CA . GLU A 1 313 ? -12.179 -59.985 -23.620 1.00 123.41 313 GLU A CA 1
ATOM 5081 C C . GLU A 1 313 ? -11.068 -58.954 -23.451 1.00 114.41 313 GLU A C 1
ATOM 5082 O O . GLU A 1 313 ? -9.960 -59.124 -23.959 1.00 120.49 313 GLU A O 1
ATOM 5094 N N . GLY A 1 314 ? -11.344 -57.872 -22.725 1.00 95.88 314 GLY A N 1
ATOM 5095 C CA . GLY A 1 314 ? -10.337 -56.893 -22.383 1.00 74.10 314 GLY A CA 1
ATOM 5096 C C . GLY A 1 314 ? -9.761 -57.121 -20.995 1.00 69.30 314 GLY A C 1
ATOM 5097 O O . GLY A 1 314 ? -9.961 -58.158 -20.360 1.00 61.11 314 GLY A O 1
ATOM 5101 N N . ARG A 1 315 ? -9.029 -56.116 -20.521 1.00 59.63 315 ARG A N 1
ATOM 5102 C CA . ARG A 1 315 ? -8.452 -56.152 -19.185 1.00 51.55 315 ARG A CA 1
ATOM 5103 C C . ARG A 1 315 ? -8.233 -54.722 -18.716 1.00 50.60 315 ARG A C 1
ATOM 5104 O O . ARG A 1 315 ? -7.992 -53.825 -19.526 1.00 46.22 315 ARG A O 1
ATOM 5125 N N . TRP A 1 316 ? -8.329 -54.519 -17.404 1.00 47.93 316 TRP A N 1
ATOM 5126 C CA . TRP A 1 316 ? -8.035 -53.220 -16.819 1.00 43.94 316 TRP A CA 1
ATOM 5127 C C . TRP A 1 316 ? -6.530 -53.040 -16.680 1.00 43.91 316 TRP A C 1
ATOM 5128 O O . TRP A 1 316 ? -5.816 -53.950 -16.249 1.00 45.86 316 TRP A O 1
ATOM 5149 N N . VAL A 1 317 ? -6.052 -51.854 -17.041 1.00 43.28 317 VAL A N 1
ATOM 5150 C CA . VAL A 1 317 ? -4.641 -51.503 -16.932 1.00 46.60 317 VAL A CA 1
ATOM 5151 C C . VAL A 1 317 ? -4.550 -50.192 -16.166 1.00 43.25 317 VAL A C 1
ATOM 5152 O O . VAL A 1 317 ? -5.214 -49.215 -16.527 1.00 38.20 317 VAL A O 1
ATOM 5165 N N . LYS A 1 318 ? -3.741 -50.171 -15.110 1.00 44.64 318 LYS A N 1
ATOM 5166 C CA . LYS A 1 318 ? -3.560 -48.947 -14.341 1.00 39.79 318 LYS A CA 1
ATOM 5167 C C . LYS A 1 318 ? -2.779 -47.921 -15.156 1.00 37.26 318 LYS A C 1
ATOM 5168 O O . LYS A 1 318 ? -1.870 -48.272 -15.914 1.00 36.81 318 LYS A O 1
ATOM 5187 N N . ALA A 1 319 ? -3.150 -46.650 -14.998 1.00 37.50 319 ALA A N 1
ATOM 5188 C CA . ALA A 1 319 ? -2.448 -45.516 -15.581 1.00 33.59 319 ALA A CA 1
ATOM 5189 C C . ALA A 1 319 ? -1.944 -44.596 -14.472 1.00 36.46 319 ALA A C 1
ATOM 5190 O O . ALA A 1 319 ? -2.506 -44.580 -13.372 1.00 35.43 319 ALA A O 1
ATOM 5197 N N . PRO A 1 320 ? -0.884 -43.795 -14.732 1.00 35.49 320 PRO A N 1
ATOM 5198 C CA . PRO A 1 320 ? -0.246 -43.027 -13.644 1.00 35.17 320 PRO A CA 1
ATOM 5199 C C . PRO A 1 320 ? -0.916 -41.680 -13.391 1.00 34.38 320 PRO A C 1
ATOM 5200 O O . PRO A 1 320 ? -0.280 -40.624 -13.409 1.00 33.27 320 PRO A O 1
ATOM 5211 N N . GLY A 1 321 ? -2.226 -41.717 -13.129 1.00 31.73 321 GLY A N 1
ATOM 5212 C CA . GLY A 1 321 ? -2.983 -40.482 -12.987 1.00 27.74 321 GLY A CA 1
ATOM 5213 C C . GLY A 1 321 ? -2.484 -39.589 -11.864 1.00 31.67 321 GLY A C 1
ATOM 5214 O O . GLY A 1 321 ? -2.446 -38.362 -12.003 1.00 29.33 321 GLY A O 1
ATOM 5218 N N . GLU A 1 322 ? -2.123 -40.186 -10.728 1.00 32.65 322 GLU A N 1
ATOM 5219 C CA . GLU A 1 322 ? -1.595 -39.408 -9.610 1.00 38.03 322 GLU A CA 1
ATOM 5220 C C . GLU A 1 322 ? -0.350 -38.628 -10.024 1.00 35.95 322 GLU A C 1
ATOM 5221 O O . GLU A 1 322 ? -0.245 -37.422 -9.772 1.00 34.78 322 GLU A O 1
ATOM 5233 N N . LYS A 1 323 ? 0.612 -39.306 -10.656 1.00 34.99 323 LYS A N 1
ATOM 5234 C CA . LYS A 1 323 ? 1.835 -38.630 -11.089 1.00 34.34 323 LYS A CA 1
ATOM 5235 C C . LYS A 1 323 ? 1.543 -37.556 -12.135 1.00 32.51 323 LYS A C 1
ATOM 5236 O O . LYS A 1 323 ? 2.154 -36.480 -12.112 1.00 31.72 323 LYS A O 1
ATOM 5255 N N . LEU A 1 324 ? 0.628 -37.834 -13.071 1.00 28.08 324 LEU A N 1
ATOM 5256 C CA . LEU A 1 324 ? 0.279 -36.855 -14.101 1.00 27.20 324 LEU A CA 1
ATOM 5257 C C . LEU A 1 324 ? -0.279 -35.579 -13.487 1.00 26.77 324 LEU A C 1
ATOM 5258 O O . LEU A 1 324 ? 0.133 -34.468 -13.845 1.00 30.02 324 LEU A O 1
ATOM 5274 N N . PHE A 1 325 ? -1.236 -35.713 -12.566 1.00 29.76 325 PHE A N 1
ATOM 5275 C CA . PHE A 1 325 ? -1.882 -34.526 -12.025 1.00 29.68 325 PHE A CA 1
ATOM 5276 C C . PHE A 1 325 ? -0.994 -33.791 -11.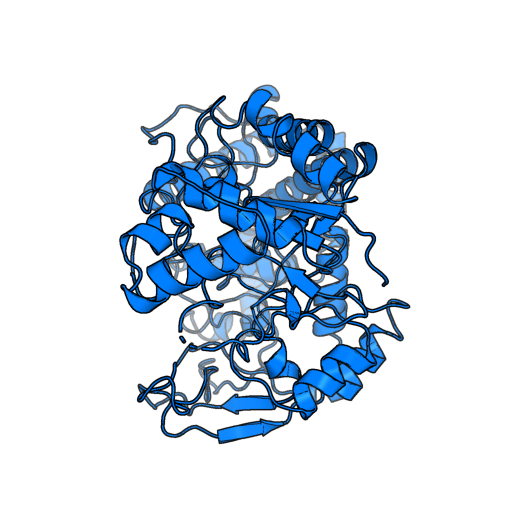029 1.00 28.48 325 PHE A C 1
ATOM 5277 O O . PHE A 1 325 ? -1.124 -32.570 -10.884 1.00 31.53 325 PHE A O 1
ATOM 5294 N N . GLN A 1 326 ? -0.067 -34.490 -10.367 1.00 29.58 326 GLN A N 1
ATOM 5295 C CA . GLN A 1 326 ? 0.967 -33.780 -9.621 1.00 35.98 326 GLN A CA 1
ATOM 5296 C C . GLN A 1 326 ? 1.801 -32.907 -10.555 1.00 31.09 326 GLN A C 1
ATOM 5297 O O . GLN A 1 326 ? 2.140 -31.767 -10.217 1.00 35.07 326 GLN A O 1
ATOM 5311 N N . LYS A 1 327 ? 2.141 -33.428 -11.736 1.00 30.20 327 LYS A N 1
ATOM 5312 C CA . LYS A 1 327 ? 2.896 -32.637 -12.702 1.00 32.48 327 LYS A CA 1
ATOM 5313 C C . LYS A 1 327 ? 2.080 -31.445 -13.197 1.00 33.10 327 LYS A C 1
ATOM 5314 O O . LYS A 1 327 ? 2.596 -30.325 -13.275 1.00 33.93 327 LYS A O 1
ATOM 5333 N N . ILE A 1 328 ? 0.800 -31.659 -13.519 1.00 30.82 328 ILE A N 1
ATOM 5334 C CA . ILE A 1 328 ? -0.059 -30.558 -13.960 1.00 29.94 328 ILE A CA 1
ATOM 5335 C C . ILE A 1 328 ? -0.105 -29.464 -12.897 1.00 29.63 328 ILE A C 1
ATOM 5336 O O . ILE A 1 328 ? 0.051 -28.271 -13.191 1.00 31.63 328 ILE A O 1
ATOM 5352 N N . GLN A 1 329 ? -0.324 -29.859 -11.640 1.00 28.19 329 GLN A N 1
ATOM 5353 C CA . GLN A 1 329 ? -0.345 -28.903 -10.536 1.00 30.58 329 GLN A CA 1
ATOM 5354 C C . GLN A 1 329 ? 0.964 -28.126 -10.445 1.00 33.67 329 GLN A C 1
ATOM 5355 O O . GLN A 1 329 ? 0.958 -26.912 -10.203 1.00 34.57 329 GLN A O 1
ATOM 5369 N N . GLU A 1 330 ? 2.098 -28.817 -10.611 1.00 35.10 330 GLU A N 1
ATOM 5370 C CA A GLU A 1 330 ? 3.405 -28.166 -10.526 0.50 35.52 330 GLU A CA 1
ATOM 5371 C CA B GLU A 1 330 ? 3.390 -28.147 -10.511 0.50 35.38 330 GLU A CA 1
ATOM 5372 C C . GLU A 1 330 ? 3.593 -27.161 -11.657 1.00 36.42 330 GLU A C 1
ATOM 5373 O O . GLU A 1 330 ? 4.095 -26.052 -11.440 1.00 44.03 330 GLU A O 1
ATOM 5396 N N . VAL A 1 331 ? 3.186 -27.533 -12.870 1.00 33.26 331 VAL A N 1
ATOM 5397 C CA . VAL A 1 331 ? 3.400 -26.685 -14.041 1.00 36.33 331 VAL A CA 1
ATOM 5398 C C . VAL A 1 331 ? 2.470 -25.477 -14.015 1.00 38.66 331 VAL A C 1
ATOM 5399 O O . VAL A 1 331 ? 2.888 -24.348 -14.298 1.00 38.42 331 VAL A O 1
ATOM 5412 N N . PHE A 1 332 ? 1.192 -25.694 -13.705 1.00 34.42 332 PHE A N 1
ATOM 5413 C CA . PHE A 1 332 ? 0.185 -24.656 -13.877 1.00 35.09 332 PHE A CA 1
ATOM 5414 C C . PHE A 1 332 ? -0.175 -23.940 -12.583 1.00 41.03 332 PHE A C 1
ATOM 5415 O O . PHE A 1 332 ? -0.857 -22.912 -12.636 1.00 40.46 332 PHE A O 1
ATOM 5432 N N . GLY A 1 333 ? 0.279 -24.435 -11.435 1.00 34.36 333 GLY A N 1
ATOM 5433 C CA . GLY A 1 333 ? -0.048 -23.831 -10.159 1.00 34.36 333 GLY A CA 1
ATOM 5434 C C . GLY A 1 333 ? -1.454 -24.090 -9.687 1.00 39.91 333 GLY A C 1
ATOM 5435 O O . GLY A 1 333 ? -1.858 -23.548 -8.652 1.00 47.44 333 GLY A O 1
ATOM 5439 N N . GLU A 1 334 ? -2.206 -24.901 -10.412 1.00 37.00 334 GLU A N 1
ATOM 5440 C CA . GLU A 1 334 ? -3.589 -25.232 -10.118 1.00 45.92 334 GLU A CA 1
ATOM 5441 C C . GLU A 1 334 ? -3.972 -26.268 -11.162 1.00 40.61 334 GLU A C 1
ATOM 5442 O O . GLU A 1 334 ? -3.235 -26.498 -12.127 1.00 40.68 334 GLU A O 1
ATOM 5454 N N . VAL A 1 335 ? -5.128 -26.890 -10.968 1.00 34.79 335 VAL A N 1
ATOM 5455 C CA . VAL A 1 335 ? -5.594 -27.883 -11.925 1.00 28.24 335 VAL A CA 1
ATOM 5456 C C . VAL A 1 335 ? -6.961 -27.426 -12.434 1.00 29.75 335 VAL A C 1
ATOM 5457 O O . VAL A 1 335 ? -7.990 -27.704 -11.802 1.00 29.60 335 VAL A O 1
ATOM 5470 N N . PRO A 1 336 ? -7.012 -26.682 -13.591 1.00 30.57 336 PRO A N 1
ATOM 5471 C CA . PRO A 1 336 ? -8.274 -26.116 -14.105 1.00 28.66 336 PRO A CA 1
ATOM 5472 C C . PRO A 1 336 ? -9.062 -27.121 -14.940 1.00 28.97 336 PRO A C 1
ATOM 5473 O O . PRO A 1 336 ? -9.405 -26.880 -16.106 1.00 30.47 336 PRO A O 1
ATOM 5484 N N . VAL A 1 337 ? -9.371 -28.263 -14.328 1.00 27.27 337 VAL A N 1
ATOM 5485 C CA . VAL A 1 337 ? -9.972 -29.400 -15.011 1.00 25.95 337 VAL A CA 1
ATOM 5486 C C . VAL A 1 337 ? -11.299 -29.754 -14.350 1.00 28.26 337 VAL A C 1
ATOM 5487 O O . VAL A 1 337 ? -11.430 -29.713 -13.121 1.00 27.95 337 VAL A O 1
ATOM 5500 N N . LEU A 1 338 ? -12.278 -30.095 -15.187 1.00 24.62 338 LEU A N 1
ATOM 5501 C CA A LEU A 1 338 ? -13.550 -30.659 -14.760 0.50 25.01 338 LEU A CA 1
ATOM 5502 C CA B LEU A 1 338 ? -13.553 -30.653 -14.762 0.50 25.03 338 LEU A CA 1
ATOM 5503 C C . LEU A 1 338 ? -13.565 -32.134 -15.129 1.00 25.74 338 LEU A C 1
ATOM 5504 O O . LEU A 1 338 ? -13.251 -32.498 -16.268 1.00 30.26 338 LEU A O 1
ATOM 5535 N N . ALA A 1 339 ? -13.903 -32.984 -14.169 1.00 24.26 339 ALA A N 1
ATOM 5536 C CA . ALA A 1 339 ? -13.900 -34.426 -14.389 1.00 22.64 339 ALA A CA 1
ATOM 5537 C C . ALA A 1 339 ? -15.247 -34.901 -14.928 1.00 26.56 339 ALA A C 1
ATOM 5538 O O . ALA A 1 339 ? -16.277 -34.737 -14.266 1.00 26.51 339 ALA A O 1
ATOM 5545 N N . GLU A 1 340 ? -15.244 -35.494 -16.120 1.00 24.41 340 GLU A N 1
ATOM 5546 C CA . GLU A 1 340 ? -16.410 -36.241 -16.594 1.00 21.48 340 GLU A CA 1
ATOM 5547 C C . GLU A 1 340 ? -16.365 -37.603 -15.918 1.00 28.56 340 GLU A C 1
ATOM 5548 O O . GLU A 1 340 ? -15.608 -38.487 -16.327 1.00 28.27 340 GLU A O 1
ATOM 5560 N N . ASP A 1 341 ? -17.159 -37.758 -14.856 1.00 25.07 341 ASP A N 1
ATOM 5561 C CA . ASP A 1 341 ? -17.130 -38.921 -13.978 1.00 27.72 341 ASP A CA 1
ATOM 5562 C C . ASP A 1 341 ? -18.490 -39.604 -13.918 1.00 35.66 341 ASP A C 1
ATOM 5563 O O . ASP A 1 341 ? -18.919 -40.095 -12.867 1.00 29.07 341 ASP A O 1
ATOM 5572 N N . LEU A 1 342 ? -19.197 -39.622 -15.041 1.00 28.28 342 LEU A N 1
ATOM 5573 C CA . LEU A 1 342 ? -20.461 -40.331 -15.116 1.00 33.42 342 LEU A CA 1
ATOM 5574 C C . LEU A 1 342 ? -20.191 -41.827 -15.265 1.00 39.82 342 LEU A C 1
ATOM 5575 O O . LEU A 1 342 ? -19.084 -42.258 -15.602 1.00 51.12 342 LEU A O 1
ATOM 5591 N N . GLY A 1 343 ? -21.213 -42.623 -15.005 1.00 52.78 343 GLY A N 1
ATOM 5592 C CA . GLY A 1 343 ? -21.011 -44.055 -14.966 1.00 66.06 343 GLY A CA 1
ATOM 5593 C C . GLY A 1 343 ? -20.324 -44.459 -13.681 1.00 86.75 343 GLY A C 1
ATOM 5594 O O . GLY A 1 343 ? -19.708 -43.627 -13.009 1.00 115.37 343 GLY A O 1
ATOM 5598 N N . VAL A 1 344 ? -20.416 -45.740 -13.331 1.00 81.69 344 VAL A N 1
ATOM 5599 C CA . VAL A 1 344 ? -19.905 -46.201 -12.048 1.00 89.94 344 VAL A CA 1
ATOM 5600 C C . VAL A 1 344 ? -18.400 -45.995 -11.996 1.00 62.00 344 VAL A C 1
ATOM 5601 O O . VAL A 1 344 ? -17.664 -46.403 -12.903 1.00 48.63 344 VAL A O 1
ATOM 5614 N N . ILE A 1 345 ? -17.938 -45.335 -10.939 1.00 47.49 345 ILE A N 1
ATOM 5615 C CA . ILE A 1 345 ? -16.519 -45.125 -10.708 1.00 68.85 345 ILE A CA 1
ATOM 5616 C C . ILE A 1 345 ? -16.148 -45.767 -9.375 1.00 54.59 345 ILE A C 1
ATOM 5617 O O . ILE A 1 345 ? -17.006 -46.133 -8.569 1.00 59.63 345 ILE A O 1
ATOM 5633 N N . THR A 1 346 ? -14.863 -45.899 -9.159 1.00 48.29 346 THR A N 1
ATOM 5634 C CA . THR A 1 346 ? -14.322 -46.595 -8.009 1.00 43.97 346 THR A CA 1
ATOM 5635 C C . THR A 1 346 ? -13.791 -45.606 -6.984 1.00 47.51 346 THR A C 1
ATOM 5636 O O . THR A 1 346 ? -13.582 -44.426 -7.287 1.00 41.91 346 THR A O 1
ATOM 5647 N N . PRO A 1 347 ? -13.548 -46.058 -5.751 1.00 43.90 347 PRO A N 1
ATOM 5648 C CA . PRO A 1 347 ? -12.893 -45.178 -4.772 1.00 44.38 347 PRO A CA 1
ATOM 5649 C C . PRO A 1 347 ? -11.582 -44.603 -5.268 1.00 42.77 347 PRO A C 1
ATOM 5650 O O . PRO A 1 347 ? -11.249 -43.456 -4.942 1.00 51.58 347 PRO A O 1
ATOM 5661 N N . GLU A 1 348 ? -10.816 -45.376 -6.045 1.00 42.58 348 GLU A N 1
ATOM 5662 C CA . GLU A 1 348 ? -9.557 -44.868 -6.578 1.00 44.39 348 GLU A CA 1
ATOM 5663 C C . GLU A 1 348 ? -9.794 -43.682 -7.506 1.00 37.78 348 GLU A C 1
ATOM 5664 O O . GLU A 1 348 ? -8.997 -42.737 -7.534 1.00 46.86 348 GLU A O 1
ATOM 5676 N N . VAL A 1 349 ? -10.882 -43.716 -8.279 1.00 37.07 349 VAL A N 1
ATOM 5677 C CA . VAL A 1 349 ? -11.167 -42.607 -9.185 1.00 37.97 349 VAL A CA 1
ATOM 5678 C C . VAL A 1 349 ? -11.644 -41.397 -8.395 1.00 34.87 349 VAL A C 1
ATOM 5679 O O . VAL A 1 349 ? -11.204 -40.268 -8.640 1.00 36.63 349 VAL A O 1
ATOM 5692 N N . GLU A 1 350 ? -12.543 -41.611 -7.432 1.00 39.16 350 GLU A N 1
ATOM 5693 C CA . GLU A 1 350 ? -13.008 -40.517 -6.584 1.00 39.49 350 GLU A CA 1
ATOM 5694 C C . GLU A 1 350 ? -11.854 -39.874 -5.828 1.00 33.47 350 GLU A C 1
ATOM 5695 O O . GLU A 1 350 ? -11.793 -38.645 -5.697 1.00 37.45 350 GLU A O 1
ATOM 5707 N N . ALA A 1 351 ? -10.941 -40.691 -5.297 1.00 38.59 351 ALA A N 1
ATOM 5708 C CA . ALA A 1 351 ? -9.813 -40.149 -4.549 1.00 41.04 351 ALA A CA 1
ATOM 5709 C C . ALA A 1 351 ? -8.911 -39.308 -5.440 1.00 41.69 351 ALA A C 1
ATOM 5710 O O . ALA A 1 351 ? -8.412 -38.260 -5.014 1.00 37.92 351 ALA A O 1
ATOM 5717 N N . LEU A 1 352 ? -8.681 -39.754 -6.680 1.00 39.73 352 LEU A N 1
ATOM 5718 C CA . LEU A 1 352 ? -7.888 -38.959 -7.614 1.00 32.45 352 LEU A CA 1
ATOM 5719 C C . LEU A 1 352 ? -8.568 -37.628 -7.891 1.00 31.28 352 LEU A C 1
ATOM 5720 O O . LEU A 1 352 ? -7.942 -36.563 -7.817 1.00 30.13 352 LEU A O 1
ATOM 5736 N N . ARG A 1 353 ? -9.863 -37.675 -8.203 1.00 31.39 353 ARG A N 1
ATOM 5737 C CA . ARG A 1 353 ? -10.622 -36.457 -8.459 1.00 31.22 353 ARG A CA 1
ATOM 5738 C C . ARG A 1 353 ? -10.547 -35.501 -7.274 1.00 33.11 353 ARG A C 1
ATOM 5739 O O . ARG A 1 353 ? -10.271 -34.309 -7.442 1.00 29.44 353 ARG A O 1
ATOM 5760 N N . ASP A 1 354 ? -10.804 -36.004 -6.065 1.00 30.99 354 ASP A N 1
ATOM 5761 C CA . ASP A 1 354 ? -10.925 -35.123 -4.910 1.00 33.52 354 ASP A CA 1
ATOM 5762 C C . ASP A 1 354 ? -9.571 -34.663 -4.382 1.00 35.94 354 ASP A C 1
ATOM 5763 O O . ASP A 1 354 ? -9.480 -33.573 -3.805 1.00 34.95 354 ASP A O 1
ATOM 5772 N N . ARG A 1 355 ? -8.515 -35.459 -4.577 1.00 40.46 355 ARG A N 1
ATOM 5773 C CA . ARG A 1 355 ? -7.186 -35.038 -4.138 1.00 36.90 355 ARG A CA 1
ATOM 5774 C C . ARG A 1 355 ? -6.778 -33.713 -4.772 1.00 35.57 355 ARG A C 1
ATOM 5775 O O . ARG A 1 355 ? -6.096 -32.905 -4.134 1.00 39.26 355 ARG A O 1
ATOM 5796 N N . PHE A 1 356 ? -7.189 -33.462 -6.017 1.00 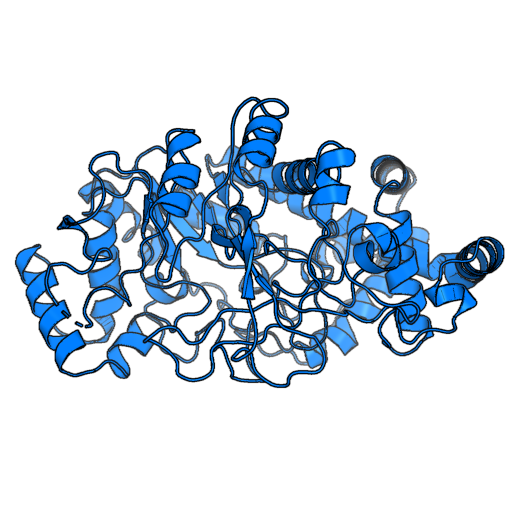31.22 356 PHE A N 1
ATOM 5797 C CA . PHE A 1 356 ? -6.814 -32.243 -6.719 1.00 36.06 356 PHE A CA 1
ATOM 5798 C C . PHE A 1 356 ? -7.963 -31.247 -6.810 1.00 37.80 356 PHE A C 1
ATOM 5799 O O . PHE A 1 356 ? -7.874 -30.278 -7.571 1.00 39.45 356 PHE A O 1
ATOM 5816 N N . GLY A 1 357 ? -9.027 -31.459 -6.040 1.00 35.28 357 GLY A N 1
ATOM 5817 C CA . GLY A 1 357 ? -10.120 -30.509 -5.951 1.00 40.81 357 GLY A CA 1
ATOM 5818 C C . GLY A 1 357 ? -10.949 -30.371 -7.206 1.00 36.66 357 GLY A C 1
ATOM 5819 O O . GLY A 1 357 ? -11.590 -29.335 -7.402 1.00 39.49 357 GLY A O 1
ATOM 5823 N N . LEU A 1 358 ? -10.978 -31.397 -8.053 1.00 31.56 358 LEU A N 1
ATOM 5824 C CA . LEU A 1 358 ? -11.633 -31.269 -9.348 1.00 31.61 358 LEU A CA 1
ATOM 5825 C C . LEU A 1 358 ? -13.140 -31.464 -9.199 1.00 34.21 358 LEU A C 1
ATOM 5826 O O . LEU A 1 358 ? -13.573 -32.417 -8.547 1.00 35.03 358 LEU A O 1
ATOM 5842 N N . PRO A 1 359 ? -13.963 -30.604 -9.797 1.00 28.33 359 PRO A N 1
ATOM 5843 C CA . PRO A 1 359 ? -15.409 -30.853 -9.773 1.00 27.58 359 PRO A CA 1
ATOM 5844 C C . PRO A 1 359 ? -15.789 -32.023 -10.661 1.00 31.82 359 PRO A C 1
ATOM 5845 O O . PRO A 1 359 ? -15.228 -32.215 -11.741 1.00 32.52 359 PRO A O 1
ATOM 5856 N N . GLY A 1 360 ? -16.764 -32.804 -10.193 1.00 24.39 360 GLY A N 1
ATOM 5857 C CA . GLY A 1 360 ? -17.410 -33.816 -11.000 1.00 24.82 360 GLY A CA 1
ATOM 5858 C C . GLY A 1 360 ? -18.735 -33.328 -11.567 1.00 24.49 360 GLY A C 1
ATOM 5859 O O . GLY A 1 360 ? -19.056 -32.139 -11.543 1.00 29.03 360 GLY A O 1
ATOM 5863 N N . MET A 1 361 ? -19.527 -34.285 -12.065 1.00 24.32 361 MET A N 1
ATOM 5864 C CA A MET A 1 361 ? -20.762 -33.951 -12.757 0.50 23.32 361 MET A CA 1
ATOM 5865 C CA B MET A 1 361 ? -20.751 -34.032 -12.821 0.50 25.94 361 MET A CA 1
ATOM 5866 C C . MET A 1 361 ? -21.952 -34.694 -12.164 1.00 22.97 361 MET A C 1
ATOM 5867 O O . MET A 1 361 ? -21.828 -35.765 -11.562 1.00 24.88 361 MET A O 1
ATOM 5894 N N . LYS A 1 362 ? -23.123 -34.085 -12.345 1.00 22.58 362 LYS A N 1
ATOM 5895 C CA . LYS A 1 362 ? -24.412 -34.657 -11.987 1.00 20.67 362 LYS A CA 1
ATOM 5896 C C . LYS A 1 362 ? -25.363 -34.397 -13.149 1.00 22.24 362 LYS A C 1
ATOM 5897 O O . LYS A 1 362 ? -25.375 -33.293 -13.701 1.00 23.90 362 LYS A O 1
ATOM 5916 N N . VAL A 1 363 ? -26.152 -35.403 -13.527 1.00 21.28 363 VAL A N 1
ATOM 5917 C CA . VAL A 1 363 ? -27.080 -35.301 -14.658 1.00 22.66 363 VAL A CA 1
ATOM 5918 C C . VAL A 1 363 ? -28.474 -35.700 -14.177 1.00 23.01 363 VAL A C 1
ATOM 5919 O O . VAL A 1 363 ? -28.717 -36.866 -13.841 1.00 22.68 363 VAL A O 1
ATOM 5932 N N . LEU A 1 364 ? -29.402 -34.739 -14.175 1.00 21.07 364 LEU A N 1
ATOM 5933 C CA . LEU A 1 364 ? -30.713 -34.981 -13.575 1.00 19.93 364 LEU A CA 1
ATOM 5934 C C . LEU A 1 364 ? -31.549 -36.000 -14.351 1.00 22.09 364 LEU A C 1
ATOM 5935 O O . LEU A 1 364 ? -32.377 -36.687 -13.742 1.00 22.96 364 LEU A O 1
ATOM 5951 N N . GLN A 1 365 ? -31.357 -36.132 -15.669 1.00 20.81 365 GLN A N 1
ATOM 5952 C CA . GLN A 1 365 ? -32.108 -37.135 -16.424 1.00 22.25 365 GLN A CA 1
ATOM 5953 C C . GLN A 1 365 ? -31.794 -38.561 -15.976 1.00 24.28 365 GLN A C 1
ATOM 5954 O O . GLN A 1 365 ? -32.551 -39.478 -16.309 1.00 25.07 365 GLN A O 1
ATOM 5968 N N . PHE A 1 366 ? -30.701 -38.770 -15.242 1.00 22.46 366 PHE A N 1
ATOM 5969 C CA . PHE A 1 366 ? -30.347 -40.086 -14.709 1.00 24.33 366 PHE A CA 1
ATOM 5970 C C . PHE A 1 366 ? -30.771 -40.278 -13.249 1.00 24.68 366 PHE A C 1
ATOM 5971 O O . PHE A 1 366 ? -30.408 -41.296 -12.644 1.00 24.56 366 PHE A O 1
ATOM 5988 N N . ALA A 1 367 ? -31.518 -39.335 -12.668 1.00 23.35 367 ALA A N 1
ATOM 5989 C CA . ALA A 1 367 ? -31.748 -39.313 -11.226 1.00 21.00 367 ALA A CA 1
ATOM 5990 C C . ALA A 1 367 ? -32.999 -40.050 -10.752 1.00 23.22 367 ALA A C 1
ATOM 5991 O O . ALA A 1 367 ? -33.164 -40.215 -9.536 1.00 23.88 367 ALA A O 1
ATOM 5998 N N . PHE A 1 368 ? -33.888 -40.490 -11.649 1.00 24.05 368 PHE A N 1
ATOM 5999 C CA . PHE A 1 368 ? -35.225 -40.922 -11.245 1.00 24.62 368 PHE A CA 1
ATOM 6000 C C . PHE A 1 368 ? -35.536 -42.367 -11.616 1.00 24.64 368 PHE A C 1
ATOM 6001 O O . PHE A 1 368 ? -36.691 -42.796 -11.491 1.00 25.75 368 PHE A O 1
ATOM 6018 N N . ASP A 1 369 ? -34.537 -43.135 -12.027 1.00 26.71 369 ASP A N 1
ATOM 6019 C CA . ASP A 1 369 ? -34.764 -44.499 -12.471 1.00 29.19 369 ASP A CA 1
ATOM 6020 C C . ASP A 1 369 ? -34.520 -45.508 -11.349 1.00 31.95 369 ASP A C 1
ATOM 6021 O O . ASP A 1 369 ? -34.733 -46.707 -11.540 1.00 33.59 369 ASP A O 1
ATOM 6044 C CA . GLY A 1 371 ? -34.564 -44.903 -5.291 1.00 35.92 371 GLY A CA 1
ATOM 6045 C C . GLY A 1 371 ? -33.924 -43.594 -4.851 1.00 31.32 371 GLY A C 1
ATOM 6046 O O . GLY A 1 371 ? -33.263 -42.900 -5.629 1.00 27.85 371 GLY A O 1
ATOM 6047 N N . MET A 1 372 ? -34.119 -43.270 -3.578 1.00 26.47 372 MET A N 1
ATOM 6048 C CA . MET A 1 372 ? -33.615 -42.019 -3.023 1.00 27.68 372 MET A CA 1
ATOM 6049 C C . MET A 1 372 ? -32.099 -42.042 -2.822 1.00 28.38 372 MET A C 1
ATOM 6050 O O . MET A 1 372 ? -31.507 -41.001 -2.530 1.00 29.55 372 MET A O 1
ATOM 6064 N N . GLU A 1 373 ? -31.474 -43.218 -2.974 1.00 25.87 373 GLU A N 1
ATOM 6065 C CA . GLU A 1 373 ? -30.018 -43.331 -2.892 1.00 24.19 373 GLU A CA 1
ATOM 6066 C C . GLU A 1 373 ? -29.301 -42.959 -4.190 1.00 27.86 373 GLU A C 1
ATOM 6067 O O . GLU A 1 373 ? -28.063 -42.933 -4.208 1.00 27.12 373 GLU A O 1
ATOM 6079 N N . ASN A 1 374 ? -30.029 -42.674 -5.259 1.00 26.52 374 ASN A N 1
ATOM 6080 C CA . ASN A 1 374 ? -29.423 -42.305 -6.541 1.00 24.09 374 ASN A CA 1
ATOM 6081 C C . ASN A 1 374 ? -28.540 -41.061 -6.390 1.00 22.14 374 ASN A C 1
ATOM 6082 O O . ASN A 1 374 ? -29.053 -39.993 -6.014 1.00 24.84 374 ASN A O 1
ATOM 6093 N N . PRO A 1 375 ? -27.231 -41.134 -6.684 1.00 24.04 375 PRO A N 1
ATOM 6094 C CA . PRO A 1 375 ? -26.354 -39.966 -6.465 1.00 25.56 375 PRO A CA 1
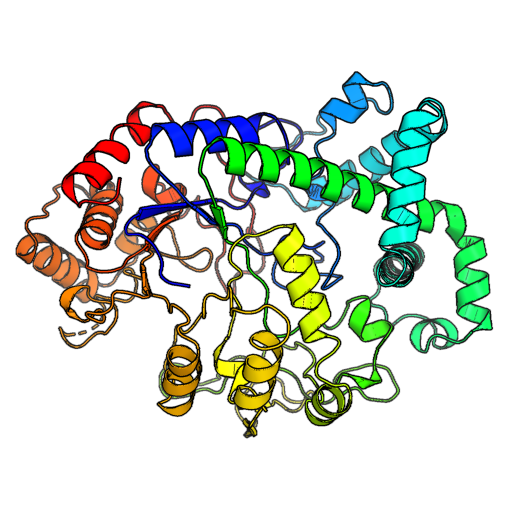ATOM 6095 C C . PRO A 1 375 ? -26.685 -38.749 -7.300 1.00 23.59 375 PRO A C 1
ATOM 6096 O O . PRO A 1 375 ? -26.155 -37.673 -7.001 1.00 23.66 375 PRO A O 1
ATOM 6107 N N . PHE A 1 376 ? -27.497 -38.874 -8.344 1.00 24.63 376 PHE A N 1
ATOM 6108 C CA . PHE A 1 376 ? -27.829 -37.725 -9.172 1.00 22.67 376 PHE A CA 1
ATOM 6109 C C . PHE A 1 376 ? -29.008 -36.919 -8.630 1.00 22.56 376 PHE A C 1
ATOM 6110 O O . PHE A 1 376 ? -29.335 -35.868 -9.198 1.00 21.24 376 PHE A O 1
ATOM 6127 N N . LEU A 1 377 ? -29.634 -37.373 -7.536 1.00 23.94 377 LEU A N 1
ATOM 6128 C CA . LEU A 1 377 ? -30.655 -36.598 -6.842 1.00 22.77 377 LEU A CA 1
ATOM 6129 C C . LEU A 1 377 ? -29.992 -35.519 -5.980 1.00 23.56 377 LEU A C 1
ATOM 6130 O O . LEU A 1 377 ? -29.024 -35.805 -5.270 1.00 24.05 377 LEU A O 1
ATOM 6146 N N . PRO A 1 378 ? -30.507 -34.285 -6.015 1.00 22.39 378 PRO A N 1
ATOM 6147 C CA . PRO A 1 378 ? -29.798 -33.160 -5.367 1.00 23.39 378 PRO A CA 1
ATOM 6148 C C . PRO A 1 378 ? -29.557 -33.301 -3.872 1.00 23.95 378 PRO A C 1
ATOM 6149 O O . PRO A 1 378 ? -28.526 -32.814 -3.397 1.00 23.92 378 PRO A O 1
ATOM 6160 N N . HIS A 1 379 ? -30.442 -33.941 -3.103 1.00 23.06 379 HIS A N 1
ATOM 6161 C CA . HIS A 1 379 ? -30.159 -34.081 -1.680 1.00 23.76 379 HIS A CA 1
ATOM 6162 C C . HIS A 1 379 ? -28.931 -34.944 -1.415 1.00 26.94 379 HIS A C 1
ATOM 6163 O O . HIS A 1 379 ? -28.415 -34.921 -0.297 1.00 26.24 379 HIS A O 1
ATOM 6177 N N . ASN A 1 380 ? -28.432 -35.673 -2.418 1.00 25.29 380 ASN A N 1
ATOM 6178 C CA . ASN A 1 380 ? -27.229 -36.483 -2.275 1.00 24.50 380 ASN A CA 1
ATOM 6179 C C . ASN A 1 380 ? -25.960 -35.786 -2.762 1.00 26.32 380 ASN A C 1
ATOM 6180 O O . ASN A 1 380 ? -24.883 -36.393 -2.714 1.00 27.11 380 ASN A O 1
ATOM 6191 N N . TYR A 1 381 ? -26.044 -34.540 -3.220 1.00 23.63 381 TYR A N 1
ATOM 6192 C CA . TYR A 1 381 ? -24.839 -33.873 -3.698 1.00 22.30 381 TYR A CA 1
ATOM 6193 C C . TYR A 1 381 ? -23.915 -33.530 -2.531 1.00 27.78 381 TYR A C 1
ATOM 6194 O O . TYR A 1 381 ? -24.376 -33.276 -1.414 1.00 26.69 381 TYR A O 1
ATOM 6212 N N . PRO A 1 382 ? -22.603 -33.482 -2.771 1.00 25.09 382 PRO A N 1
ATOM 6213 C CA . PRO A 1 382 ? -21.661 -33.239 -1.670 1.00 26.09 382 PRO A CA 1
ATOM 6214 C C . PRO A 1 382 ? -21.828 -31.849 -1.071 1.00 26.80 382 PRO A C 1
ATOM 6215 O O . PRO A 1 382 ? -22.042 -30.864 -1.781 1.00 27.43 382 PRO A O 1
ATOM 6226 N N . ALA A 1 383 ? -21.687 -31.767 0.251 1.00 26.60 383 ALA A N 1
ATOM 6227 C CA . ALA A 1 383 ? -21.831 -30.482 0.923 1.00 27.28 383 ALA A CA 1
ATOM 6228 C C . ALA A 1 383 ? -20.798 -29.457 0.458 1.00 29.87 383 ALA A C 1
ATOM 6229 O O . ALA A 1 383 ? -21.053 -28.248 0.538 1.00 29.33 383 ALA A O 1
ATOM 6236 N N . HIS A 1 384 ? -19.628 -29.896 -0.018 1.00 28.80 384 HIS A N 1
ATOM 6237 C CA . HIS A 1 384 ? -18.656 -28.933 -0.525 1.00 28.92 384 HIS A CA 1
ATOM 6238 C C . HIS A 1 384 ? -19.086 -28.305 -1.849 1.00 26.61 384 HIS A C 1
ATOM 6239 O O . HIS A 1 384 ? -18.506 -27.287 -2.249 1.00 29.65 384 HIS A O 1
ATOM 6253 N N . GLY A 1 385 ? -20.084 -28.867 -2.514 1.00 25.93 385 GLY A N 1
ATOM 6254 C CA . GLY A 1 385 ? -20.669 -28.269 -3.695 1.00 24.74 385 GLY A CA 1
ATOM 6255 C C . GLY A 1 385 ? -19.840 -28.317 -4.961 1.00 27.86 385 GLY A C 1
ATOM 6256 O O . GLY A 1 385 ? -20.264 -27.746 -5.972 1.00 24.00 385 GLY A O 1
ATOM 6260 N N . ARG A 1 386 ? -18.685 -28.983 -4.962 1.00 27.89 386 ARG A N 1
ATOM 6261 C CA . ARG A 1 386 ? -17.799 -28.987 -6.138 1.00 27.31 386 ARG A CA 1
ATOM 6262 C C . ARG A 1 386 ? -18.279 -30.013 -7.169 1.00 27.53 386 ARG A C 1
ATOM 6263 O O . ARG A 1 386 ? -17.653 -31.043 -7.425 1.00 28.28 386 ARG A O 1
ATOM 6284 N N . VAL A 1 387 ? -19.432 -29.710 -7.767 1.00 23.29 387 VAL A N 1
ATOM 6285 C CA . VAL A 1 387 ? -19.990 -30.494 -8.866 1.00 26.09 387 VAL A CA 1
ATOM 6286 C C . VAL A 1 387 ? -20.718 -29.527 -9.780 1.00 24.51 387 VAL A C 1
ATOM 6287 O O . VAL A 1 387 ? -21.121 -28.438 -9.366 1.00 23.63 387 VAL A O 1
ATOM 6300 N N . VAL A 1 388 ? -20.863 -29.923 -11.046 1.00 21.41 388 VAL A N 1
ATOM 6301 C CA . VAL A 1 388 ? -21.643 -29.189 -12.035 1.00 20.37 388 VAL A CA 1
ATOM 6302 C C . VAL A 1 388 ? -22.871 -30.031 -12.329 1.00 20.56 388 VAL A C 1
ATOM 6303 O O . VAL A 1 388 ? -22.738 -31.202 -12.713 1.00 22.03 388 VAL A O 1
ATOM 6316 N N . VAL A 1 389 ? -24.066 -29.462 -12.144 1.00 19.76 389 VAL A N 1
ATOM 6317 C CA . VAL A 1 389 ? -25.308 -30.178 -12.432 1.00 20.61 389 VAL A CA 1
ATOM 6318 C C . VAL A 1 389 ? -25.841 -29.749 -13.795 1.00 21.40 389 VAL A C 1
ATOM 6319 O O . VAL A 1 389 ? -25.858 -28.555 -14.123 1.00 22.38 389 VAL A O 1
ATOM 6332 N N . TYR A 1 390 ? -26.240 -30.745 -14.596 1.00 21.40 390 TYR A N 1
ATOM 6333 C CA . TYR A 1 390 ? -26.894 -30.592 -15.894 1.00 20.85 390 TYR A CA 1
ATOM 6334 C C . TYR A 1 390 ? -28.270 -31.240 -15.839 1.00 19.83 390 TYR A C 1
ATOM 6335 O O . TYR A 1 390 ? -28.489 -32.187 -15.078 1.00 19.71 390 TYR A O 1
ATOM 6353 N N . THR A 1 391 ? -29.195 -30.752 -16.667 1.00 20.01 391 THR A N 1
ATOM 6354 C CA . THR A 1 391 ? -30.386 -31.540 -16.977 1.00 20.03 391 THR A CA 1
ATOM 6355 C C . THR A 1 391 ? -29.999 -32.754 -17.815 1.00 21.36 391 THR A C 1
ATOM 6356 O O . THR A 1 391 ? -30.246 -33.903 -17.433 1.00 21.70 391 THR A O 1
ATOM 6367 N N . GLY A 1 392 ? -29.365 -32.503 -18.964 1.00 19.33 392 GLY A N 1
ATOM 6368 C CA . GLY A 1 392 ? -28.734 -33.520 -19.778 1.00 21.50 392 GLY A CA 1
ATOM 6369 C C . GLY A 1 392 ? -27.511 -32.921 -20.443 1.00 21.00 392 GLY A C 1
ATOM 6370 O O . GLY A 1 392 ? -27.325 -31.697 -20.458 1.00 22.55 392 GLY A O 1
ATOM 6374 N N . THR A 1 393 ? -26.657 -33.800 -20.959 1.00 23.32 393 THR A N 1
ATOM 6375 C CA . THR A 1 393 ? -25.506 -33.387 -21.752 1.00 24.61 393 THR A CA 1
ATOM 6376 C C . THR A 1 393 ? -25.834 -33.463 -23.238 1.00 23.11 393 THR A C 1
ATOM 6377 O O . THR A 1 393 ? -26.966 -33.742 -23.643 1.00 23.11 393 THR A O 1
ATOM 6388 N N . HIS A 1 394 ? -24.819 -33.203 -24.067 1.00 20.53 394 HIS A N 1
ATOM 6389 C CA . HIS A 1 394 ? -24.949 -33.350 -25.515 1.00 20.07 394 HIS A CA 1
ATOM 6390 C C . HIS A 1 394 ? -25.303 -34.769 -25.948 1.00 22.61 394 HIS A C 1
ATOM 6391 O O . HIS A 1 394 ? -25.802 -34.948 -27.065 1.00 22.47 394 HIS A O 1
ATOM 6405 N N . ASN A 1 395 ? -25.022 -35.783 -25.123 1.00 23.70 395 ASN A N 1
ATOM 6406 C CA . ASN A 1 395 ? -25.321 -37.171 -25.459 1.00 23.87 395 ASN A CA 1
ATOM 6407 C C . ASN A 1 395 ? -26.735 -37.575 -25.076 1.00 22.97 395 ASN A C 1
ATOM 6408 O O . ASN A 1 395 ? -27.174 -38.666 -25.463 1.00 26.69 395 ASN A O 1
ATOM 6419 N N . ASN A 1 396 ? -27.417 -36.751 -24.296 1.00 22.65 396 ASN A N 1
ATOM 6420 C CA . ASN A 1 396 ? -28.780 -37.023 -23.870 1.00 22.72 396 ASN A CA 1
ATOM 6421 C C . ASN A 1 396 ? -29.771 -36.379 -24.825 1.00 22.80 396 ASN A C 1
ATOM 6422 O O . ASN A 1 396 ? -29.441 -35.469 -25.587 1.00 23.33 396 ASN A O 1
ATOM 6433 N N . ASP A 1 397 ? -31.005 -36.865 -24.776 1.00 21.99 397 ASP A N 1
ATOM 6434 C CA . ASP A 1 397 ? -32.077 -36.149 -25.439 1.00 20.10 397 ASP A CA 1
ATOM 6435 C C . ASP A 1 397 ? -32.281 -34.798 -24.752 1.00 23.19 397 ASP A C 1
ATOM 6436 O O . ASP A 1 397 ? -31.767 -34.537 -23.654 1.00 20.84 397 ASP A O 1
ATOM 6445 N N . THR A 1 398 ? -33.032 -33.914 -25.404 1.00 20.58 398 THR A N 1
ATOM 6446 C CA . THR A 1 398 ? -33.530 -32.759 -24.668 1.00 21.06 398 THR A CA 1
ATOM 6447 C C . THR A 1 398 ? -34.380 -33.256 -23.502 1.00 19.97 398 THR A C 1
ATOM 6448 O O . THR A 1 398 ? -34.855 -34.389 -23.496 1.00 20.22 398 THR A O 1
ATOM 6459 N N . THR A 1 399 ? -34.602 -32.396 -22.505 1.00 20.38 399 THR A N 1
ATOM 6460 C CA . THR A 1 399 ? -35.366 -32.858 -21.351 1.00 21.46 399 THR A CA 1
ATOM 6461 C C . THR A 1 399 ? -36.833 -33.111 -21.708 1.00 21.04 399 THR A C 1
ATOM 6462 O O . THR A 1 399 ? -37.431 -34.072 -21.206 1.00 20.50 399 THR A O 1
ATOM 6473 N N . LEU A 1 400 ? -37.432 -32.311 -22.599 1.00 20.23 400 LEU A N 1
ATOM 6474 C CA . LEU A 1 400 ? -38.787 -32.641 -23.040 1.00 22.34 400 LEU A CA 1
ATOM 6475 C C . LEU A 1 400 ? -38.808 -33.968 -23.800 1.00 21.18 400 LEU A C 1
ATOM 6476 O O . LEU A 1 400 ? -39.726 -34.778 -23.627 1.00 22.88 400 LEU A O 1
ATOM 6492 N N . GLY A 1 401 ? -37.808 -34.207 -24.649 1.00 22.50 401 GLY A N 1
ATOM 6493 C CA . GLY A 1 401 ? -37.754 -35.472 -25.369 1.00 20.89 401 GLY A CA 1
ATOM 6494 C C . GLY A 1 401 ? -37.544 -36.659 -24.443 1.00 20.67 401 GLY A C 1
ATOM 6495 O O . GLY A 1 401 ? -38.184 -37.707 -24.601 1.00 21.99 401 GLY A O 1
ATOM 6499 N N . TRP A 1 402 ? -36.661 -36.499 -23.452 1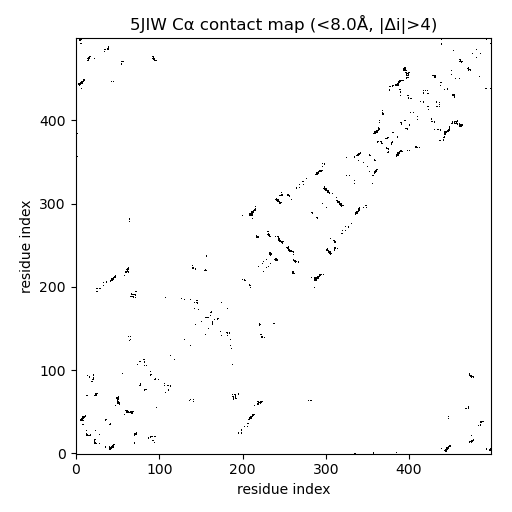.00 20.60 402 TRP A N 1
ATOM 6500 C CA . TRP A 1 402 ? -36.444 -37.520 -22.432 1.00 23.97 402 TRP A CA 1
ATOM 6501 C C . TRP A 1 402 ? -37.729 -37.814 -21.660 1.00 22.12 402 TRP A C 1
ATOM 6502 O O . TRP A 1 402 ? -38.083 -38.977 -21.433 1.00 21.45 402 TRP A O 1
ATOM 6523 N N . TYR A 1 403 ? -38.445 -36.769 -21.246 1.00 20.51 403 TYR A N 1
ATOM 6524 C CA . TYR A 1 403 ? -39.676 -36.983 -20.491 1.00 22.99 403 TYR A CA 1
ATOM 6525 C C . TYR A 1 403 ? -40.700 -37.745 -21.328 1.00 20.76 403 TYR A C 1
ATOM 6526 O O . TYR A 1 403 ? -41.395 -38.641 -20.823 1.00 22.76 403 TYR A O 1
ATOM 6544 N N . ARG A 1 404 ? -40.793 -37.410 -22.618 1.00 21.86 404 ARG A N 1
ATOM 6545 C CA . ARG A 1 404 ? -41.756 -38.060 -23.500 1.00 22.63 404 ARG A CA 1
ATOM 6546 C C . ARG A 1 404 ? -41.486 -39.552 -23.659 1.00 25.49 404 ARG A C 1
ATOM 6547 O O . ARG A 1 404 ? -42.424 -40.319 -23.890 1.00 23.82 404 ARG A O 1
ATOM 6568 N N . THR A 1 405 ? -40.234 -39.993 -23.542 1.00 22.93 405 THR A N 1
ATOM 6569 C CA . THR A 1 405 ? -39.918 -41.409 -23.731 1.00 21.86 405 THR A CA 1
ATOM 6570 C C . THR A 1 405 ? -39.550 -42.112 -22.425 1.00 25.22 405 THR A C 1
ATOM 6571 O O . THR A 1 405 ? -39.229 -43.307 -22.447 1.00 26.19 405 THR A O 1
ATOM 6582 N N . ALA A 1 406 ? -39.634 -41.426 -21.286 1.00 24.88 406 ALA A N 1
ATOM 6583 C CA . ALA A 1 406 ? -39.239 -42.008 -20.007 1.00 23.68 406 ALA A CA 1
ATOM 6584 C C . ALA A 1 406 ? -40.240 -43.064 -19.534 1.00 26.61 406 ALA A C 1
ATOM 6585 O O . ALA A 1 406 ? -41.393 -43.119 -19.975 1.00 27.78 406 ALA A O 1
ATOM 6592 N N . THR A 1 407 ? -39.791 -43.900 -18.588 1.00 28.02 407 THR A N 1
ATOM 6593 C CA . THR A 1 407 ? -40.654 -44.936 -18.043 1.00 31.14 407 THR A CA 1
ATOM 6594 C C . THR A 1 407 ? -41.687 -44.355 -17.079 1.00 30.00 407 THR A C 1
ATOM 6595 O O . THR A 1 407 ? -41.508 -43.262 -16.530 1.00 26.60 407 THR A O 1
ATOM 6606 N N . PRO A 1 408 ? -42.782 -45.083 -16.848 1.00 35.36 408 PRO A N 1
ATOM 6607 C CA . PRO A 1 408 ? -43.755 -44.640 -15.834 1.00 32.74 408 PRO A CA 1
ATOM 6608 C C . PRO A 1 408 ? -43.139 -44.424 -14.463 1.00 32.46 408 PRO A C 1
ATOM 6609 O O . PRO A 1 408 ? -43.445 -43.422 -13.801 1.00 35.06 408 PRO A O 1
ATOM 6620 N N . HIS A 1 409 ? -42.272 -45.337 -14.015 1.00 37.00 409 HIS A N 1
ATOM 6621 C CA . HIS A 1 409 ? -41.593 -45.149 -12.734 1.00 38.96 409 HIS A CA 1
ATOM 6622 C C . HIS A 1 409 ? -40.841 -43.824 -12.697 1.00 38.78 409 HIS A C 1
ATOM 6623 O O . HIS A 1 409 ? -40.960 -43.057 -11.733 1.00 35.39 409 HIS A O 1
ATOM 6637 N N . GLU A 1 410 ? -40.036 -43.552 -13.728 1.00 29.97 410 GLU A N 1
ATOM 6638 C CA . GLU A 1 410 ? -39.268 -42.313 -13.766 1.00 26.92 410 GLU A CA 1
ATOM 6639 C C . GLU A 1 410 ? -40.175 -41.096 -13.684 1.00 28.01 410 GLU A C 1
ATOM 6640 O O . GLU A 1 410 ? -39.890 -40.139 -12.949 1.00 24.81 410 GLU A O 1
ATOM 6652 N N . LYS A 1 411 ? -41.233 -41.078 -14.496 1.00 26.37 411 LYS A N 1
ATOM 6653 C CA . LYS A 1 411 ? -42.053 -39.877 -14.594 1.00 25.70 411 LYS A CA 1
ATOM 6654 C C . LYS A 1 411 ? -42.796 -39.628 -13.291 1.00 27.14 411 LYS A C 1
ATOM 6655 O O . LYS A 1 411 ? -42.898 -38.481 -12.837 1.00 27.93 411 LYS A O 1
ATOM 6674 N N . ALA A 1 412 ? -43.285 -40.701 -12.662 1.00 27.66 412 ALA A N 1
ATOM 6675 C CA . ALA A 1 412 ? -44.003 -40.575 -11.398 1.00 32.53 412 ALA A CA 1
ATOM 6676 C C . ALA A 1 412 ? -43.064 -40.162 -10.275 1.00 29.81 412 ALA A C 1
ATOM 6677 O O . ALA A 1 412 ? -43.407 -39.301 -9.460 1.00 28.86 412 ALA A O 1
ATOM 6684 N N . PHE A 1 413 ? -41.876 -40.768 -10.215 1.00 28.20 413 PHE A N 1
ATOM 6685 C CA . PHE A 1 413 ? -40.913 -40.419 -9.171 1.00 29.95 413 PHE A CA 1
ATOM 6686 C C . PHE A 1 413 ? -40.406 -38.993 -9.350 1.00 30.02 413 PHE A C 1
ATOM 6687 O O . PHE A 1 413 ? -40.294 -38.241 -8.375 1.00 27.77 413 PHE A O 1
ATOM 6704 N N . MET A 1 414 ? -40.089 -38.602 -10.584 1.00 23.33 414 MET A N 1
ATOM 6705 C CA . MET A 1 414 ? -39.698 -37.218 -10.845 1.00 23.95 414 MET A CA 1
ATOM 6706 C C . MET A 1 414 ? -40.747 -36.238 -10.328 1.00 22.56 414 MET A C 1
ATOM 6707 O O . MET A 1 414 ? -40.410 -35.237 -9.682 1.00 27.09 414 MET A O 1
ATOM 6721 N N . ALA A 1 415 ? -42.022 -36.479 -10.644 1.00 25.12 415 ALA A N 1
ATOM 6722 C CA . ALA A 1 415 ? -43.065 -35.535 -10.238 1.00 25.46 415 ALA A CA 1
ATOM 6723 C C . ALA A 1 415 ? -43.158 -35.433 -8.714 1.00 26.63 415 ALA A C 1
ATOM 6724 O O . ALA A 1 415 ? -43.309 -34.332 -8.166 1.00 28.50 415 ALA A O 1
ATOM 6731 N N . ARG A 1 416 ? -43.061 -36.566 -8.015 1.00 25.91 416 ARG A N 1
ATOM 6732 C CA . ARG A 1 416 ? -43.110 -36.560 -6.551 1.00 28.59 416 ARG A CA 1
ATOM 6733 C C . ARG A 1 416 ? -41.900 -35.855 -5.949 1.00 27.59 416 ARG A C 1
ATOM 6734 O O . ARG A 1 416 ? -42.036 -35.077 -4.992 1.00 26.65 416 ARG A O 1
ATOM 6755 N N . TYR A 1 417 ? -40.700 -36.140 -6.470 1.00 25.33 417 TYR A N 1
ATOM 6756 C CA . TYR A 1 417 ? -39.491 -35.523 -5.936 1.00 25.48 417 TYR A CA 1
ATOM 6757 C C . TYR A 1 417 ? -39.517 -34.009 -6.138 1.00 25.60 417 TYR A C 1
ATOM 6758 O O . TYR A 1 417 ? -39.200 -33.242 -5.215 1.00 25.86 417 TYR A O 1
ATOM 6776 N N . LEU A 1 418 ? -39.920 -33.563 -7.333 1.00 23.69 418 LEU A N 1
ATOM 6777 C CA . LEU A 1 418 ? -40.075 -32.132 -7.590 1.00 23.91 418 LEU A CA 1
ATOM 6778 C C . LEU A 1 418 ? -41.069 -31.511 -6.616 1.00 23.09 418 LEU A C 1
ATOM 6779 O O . LEU A 1 418 ? -40.821 -30.426 -6.069 1.00 25.91 418 LEU A O 1
ATOM 6795 N N . ALA A 1 419 ? -42.204 -32.179 -6.401 1.00 25.58 419 ALA A N 1
ATOM 6796 C CA . ALA A 1 419 ? -43.225 -31.658 -5.495 1.00 28.30 419 ALA A CA 1
ATOM 6797 C C . ALA A 1 419 ? -42.692 -31.554 -4.069 1.00 28.37 419 ALA A C 1
ATOM 6798 O O . ALA A 1 419 ? -43.007 -30.594 -3.351 1.00 29.44 419 ALA A O 1
ATOM 6805 N N . ASP A 1 420 ? -41.875 -32.529 -3.646 1.00 27.68 420 ASP A N 1
ATOM 6806 C CA . ASP A 1 420 ? -41.223 -32.452 -2.336 1.00 26.02 420 ASP A CA 1
ATOM 6807 C C . ASP A 1 420 ? -40.354 -31.204 -2.217 1.00 29.00 420 ASP A C 1
ATOM 6808 O O . ASP A 1 420 ? -40.146 -30.697 -1.105 1.00 28.27 420 ASP A O 1
ATOM 6817 N N . TRP A 1 421 ? -39.810 -30.719 -3.340 1.00 24.57 421 TRP A N 1
ATOM 6818 C CA . TRP A 1 421 ? -38.968 -29.530 -3.381 1.00 28.83 421 TRP A CA 1
ATOM 6819 C C . TRP A 1 421 ? -39.741 -28.285 -3.806 1.00 26.34 421 TRP A C 1
ATOM 6820 O O . TRP A 1 421 ? -39.129 -27.280 -4.182 1.00 30.32 421 TRP A O 1
ATOM 6841 N N . GLY A 1 422 ? -41.067 -28.328 -3.740 1.00 27.83 422 GLY A N 1
ATOM 6842 C CA . GLY A 1 422 ? -41.877 -27.152 -3.980 1.00 31.82 422 GLY A CA 1
ATOM 6843 C C . GLY A 1 422 ? -42.044 -26.784 -5.431 1.00 34.37 422 GLY A C 1
ATOM 6844 O O . GLY A 1 422 ? -42.390 -25.638 -5.727 1.00 31.59 422 GLY A O 1
ATOM 6848 N N . ILE A 1 423 ? -41.821 -27.725 -6.344 1.00 26.34 423 ILE A N 1
ATOM 6849 C CA . ILE A 1 423 ? -41.875 -27.481 -7.785 1.00 25.81 423 ILE A CA 1
ATOM 6850 C C . ILE A 1 423 ? -42.982 -28.354 -8.369 1.00 28.78 423 ILE A C 1
ATOM 6851 O O . ILE A 1 423 ? -42.952 -29.583 -8.221 1.00 29.60 423 ILE A O 1
ATOM 6867 N N . THR A 1 424 ? -43.949 -27.726 -9.039 1.00 29.07 424 THR A N 1
ATOM 6868 C CA . THR A 1 424 ? -45.061 -28.436 -9.660 1.00 28.25 424 THR A CA 1
ATOM 6869 C C . THR A 1 424 ? -45.174 -28.010 -11.118 1.00 29.39 424 THR A C 1
ATOM 6870 O O . THR A 1 424 ? -44.604 -26.999 -11.537 1.00 30.00 424 THR A O 1
ATOM 6881 N N . PHE A 1 425 ? -45.899 -28.813 -11.894 1.00 33.06 425 PHE A N 1
ATOM 6882 C CA . PHE A 1 425 ? -46.132 -28.518 -13.303 1.00 33.23 425 PHE A CA 1
ATOM 6883 C C . PHE A 1 425 ? -47.452 -29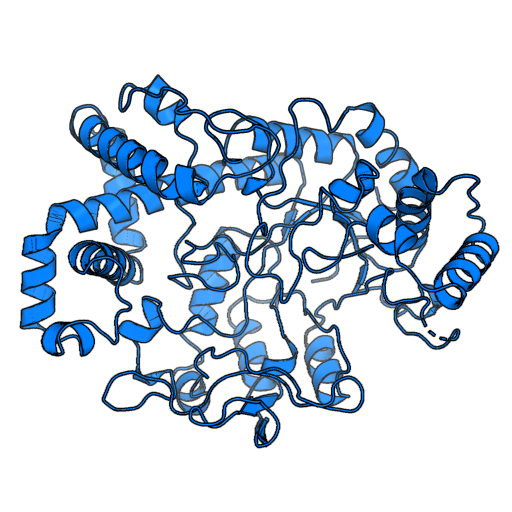.148 -13.715 1.00 38.15 425 PHE A C 1
ATOM 6884 O O . PHE A 1 425 ? -47.906 -30.126 -13.116 1.00 31.54 425 PHE A O 1
ATOM 6901 N N . ARG A 1 426 ? -48.071 -28.571 -14.748 1.00 33.13 426 ARG A N 1
ATOM 6902 C CA . ARG A 1 426 ? -49.349 -29.055 -15.264 1.00 39.45 426 ARG A CA 1
ATOM 6903 C C . ARG A 1 426 ? -49.250 -29.716 -16.634 1.00 40.85 426 ARG A C 1
ATOM 6904 O O . ARG A 1 426 ? -50.045 -30.609 -16.931 1.00 46.51 426 ARG A O 1
ATOM 6925 N N . GLU A 1 427 ? -48.304 -29.293 -17.468 1.00 33.17 427 GLU A N 1
ATOM 6926 C CA . GLU A 1 427 ? -48.156 -29.778 -18.837 1.00 35.54 427 GLU A CA 1
ATOM 6927 C C . GLU A 1 427 ? -46.718 -30.222 -19.078 1.00 31.17 427 GLU A C 1
ATOM 6928 O O . GLU A 1 427 ? -45.780 -29.695 -18.475 1.00 30.13 427 GLU A O 1
ATOM 6940 N N . GLU A 1 428 ? -46.552 -31.184 -19.993 1.00 31.93 428 GLU A N 1
ATOM 6941 C CA . GLU A 1 428 ? -45.223 -31.712 -20.302 1.00 28.13 428 GLU A CA 1
ATOM 6942 C C . GLU A 1 428 ? -44.246 -30.612 -20.708 1.00 26.80 428 GLU A C 1
ATOM 6943 O O . GLU A 1 428 ? -43.046 -30.711 -20.424 1.00 25.02 428 GLU A O 1
ATOM 6955 N N . GLU A 1 429 ? -44.728 -29.563 -21.378 1.00 26.97 429 GLU A N 1
ATOM 6956 C CA . GLU A 1 429 ? -43.822 -28.525 -21.854 1.00 26.88 429 GLU A CA 1
ATOM 6957 C C . GLU A 1 429 ? -43.145 -27.784 -20.707 1.00 26.61 429 GLU A C 1
ATOM 6958 O O . GLU A 1 429 ? -42.125 -27.116 -20.928 1.00 28.04 429 GLU A O 1
ATOM 6970 N N . GLU A 1 430 ? -43.679 -27.905 -19.492 1.00 25.69 430 GLU A N 1
ATOM 6971 C CA . GLU A 1 430 ? -43.137 -27.253 -18.306 1.00 26.62 430 GLU A CA 1
ATOM 6972 C C . GLU A 1 430 ? -42.042 -28.073 -17.624 1.00 27.95 430 GLU A C 1
ATOM 6973 O O . GLU A 1 430 ? -41.346 -27.544 -16.751 1.00 25.58 430 GLU A O 1
ATOM 6985 N N . VAL A 1 431 ? -41.861 -29.340 -18.018 1.00 22.64 431 VAL A N 1
ATOM 6986 C CA . VAL A 1 431 ? -40.881 -30.192 -17.341 1.00 24.53 431 VAL A CA 1
ATOM 6987 C C . VAL A 1 431 ? -39.457 -29.667 -17.498 1.00 21.39 431 VAL A C 1
ATOM 6988 O O . VAL A 1 431 ? -38.697 -29.713 -16.523 1.00 22.01 431 VAL A O 1
ATOM 7001 N N . PRO A 1 432 ? -39.015 -29.183 -18.662 1.00 20.31 432 PRO A N 1
ATOM 7002 C CA . PRO A 1 432 ? -37.618 -28.700 -18.734 1.00 20.62 432 PRO A CA 1
ATOM 7003 C C . PRO A 1 432 ? -37.311 -27.600 -17.724 1.00 20.57 432 PRO A C 1
ATOM 7004 O O . PRO A 1 432 ? -36.273 -27.656 -17.045 1.00 21.76 432 PRO A O 1
ATOM 7015 N N . TRP A 1 433 ? -38.200 -26.613 -17.577 1.00 21.01 433 TRP A N 1
ATOM 7016 C CA . TRP A 1 433 ? -37.933 -25.543 -16.622 1.00 21.70 433 TRP A CA 1
ATOM 7017 C C . TRP A 1 433 ? -38.078 -26.033 -15.190 1.00 24.85 433 TRP A C 1
ATOM 7018 O O . TRP A 1 433 ? -37.378 -25.536 -14.295 1.00 24.40 433 TRP A O 1
ATOM 7039 N N . ALA A 1 434 ? -38.968 -27.004 -14.956 1.00 22.08 434 ALA A N 1
ATOM 7040 C CA . ALA A 1 434 ? -39.095 -27.586 -13.622 1.00 20.85 434 ALA A CA 1
ATOM 7041 C C . ALA A 1 434 ? -37.791 -28.251 -13.187 1.00 23.26 434 ALA A C 1
ATOM 7042 O O . ALA A 1 434 ? -37.338 -28.069 -12.048 1.00 22.06 434 ALA A O 1
ATOM 7049 N N . LEU A 1 435 ? -37.161 -29.020 -14.085 1.00 22.89 435 LEU A N 1
ATOM 7050 C CA . LEU A 1 435 ? -35.909 -29.677 -13.730 1.00 19.44 435 LEU A CA 1
ATOM 7051 C C . LEU A 1 435 ? -34.745 -28.696 -13.674 1.00 21.70 435 LEU A C 1
ATOM 7052 O O . LEU A 1 435 ? -33.855 -28.851 -12.827 1.00 21.28 435 LEU A O 1
ATOM 7068 N N . MET A 1 436 ? -34.733 -27.669 -14.533 1.00 18.97 436 MET A N 1
ATOM 7069 C CA . MET A 1 436 ? -33.727 -26.626 -14.380 1.00 19.06 436 MET A CA 1
ATOM 7070 C C . MET A 1 436 ? -33.858 -25.948 -13.023 1.00 20.68 436 MET A C 1
ATOM 7071 O O . MET A 1 436 ? -32.850 -25.624 -12.384 1.00 22.21 436 MET A O 1
ATOM 7085 N N . HIS A 1 437 ? -35.093 -25.709 -12.575 1.00 19.19 437 HIS A N 1
ATOM 7086 C CA . HIS A 1 437 ? -35.290 -25.095 -11.267 1.00 19.94 437 HIS A CA 1
ATOM 7087 C C . HIS A 1 437 ? -34.742 -25.995 -10.166 1.00 22.23 437 HIS A C 1
ATOM 7088 O O . HIS A 1 437 ? -34.084 -25.513 -9.231 1.00 22.09 437 HIS A O 1
ATOM 7102 N N . LEU A 1 438 ? -35.000 -27.306 -10.259 1.00 20.62 438 LEU A N 1
ATOM 7103 C CA . LEU A 1 438 ? -34.499 -28.235 -9.245 1.00 24.16 438 LEU A CA 1
ATOM 7104 C C . LEU A 1 438 ? -32.974 -28.191 -9.174 1.00 23.71 438 LEU A C 1
ATOM 7105 O O . LEU A 1 438 ? -32.388 -28.121 -8.086 1.00 23.00 438 LEU A O 1
ATOM 7121 N N . GLY A 1 439 ? -32.309 -28.236 -10.331 1.00 20.73 439 GLY A N 1
ATOM 7122 C CA . GLY A 1 439 ? -30.861 -28.127 -10.335 1.00 20.81 439 GLY A CA 1
ATOM 7123 C C . GLY A 1 439 ? -30.363 -26.828 -9.729 1.00 21.02 439 GLY A C 1
ATOM 7124 O O . GLY A 1 439 ? -29.350 -26.816 -9.026 1.00 21.75 439 GLY A O 1
ATOM 7128 N N . MET A 1 440 ? -31.048 -25.711 -10.007 1.00 20.71 440 MET A N 1
ATOM 7129 C CA . MET A 1 440 ? -30.590 -24.439 -9.441 1.00 19.41 440 MET A CA 1
ATOM 7130 C C . MET A 1 440 ? -30.809 -24.386 -7.927 1.00 18.28 440 MET A C 1
ATOM 7131 O O . MET A 1 440 ? -30.010 -23.758 -7.218 1.00 23.32 440 MET A O 1
ATOM 7145 N N . LYS A 1 441 ? -31.855 -25.046 -7.412 1.00 21.82 441 LYS A N 1
ATOM 7146 C CA . LYS A 1 441 ? -32.080 -25.075 -5.959 1.00 21.02 441 LYS A CA 1
ATOM 7147 C C . LYS A 1 441 ? -31.011 -25.875 -5.217 1.00 24.67 441 LYS A C 1
ATOM 7148 O O . LYS A 1 441 ? -30.812 -25.653 -4.010 1.00 24.85 441 LYS A O 1
ATOM 7167 N N . SER A 1 442 ? -30.320 -26.779 -5.906 1.00 23.22 442 SER A N 1
ATOM 7168 C CA . SER A 1 442 ? -29.352 -27.690 -5.303 1.00 21.90 442 SER A CA 1
ATOM 7169 C C . SER A 1 442 ? -28.087 -26.955 -4.855 1.00 22.61 442 SER A C 1
ATOM 7170 O O . SER A 1 442 ? -27.829 -25.799 -5.215 1.00 23.49 442 SER A O 1
ATOM 7178 N N . VAL A 1 443 ? -27.287 -27.663 -4.044 1.00 22.90 443 VAL A N 1
ATOM 7179 C CA . VAL A 1 443 ? -26.025 -27.135 -3.539 1.00 22.10 443 VAL A CA 1
ATOM 7180 C C . VAL A 1 443 ? -24.904 -27.173 -4.569 1.00 23.63 443 VAL A C 1
ATOM 7181 O O . VAL A 1 443 ? -23.806 -26.697 -4.278 1.00 23.92 443 VAL A O 1
ATOM 7194 N N . ALA A 1 444 ? -25.136 -27.713 -5.768 1.00 22.14 444 ALA A N 1
ATOM 7195 C CA . ALA A 1 444 ? -24.104 -27.681 -6.805 1.00 22.54 444 ALA A CA 1
ATOM 7196 C C . ALA A 1 444 ? -23.660 -26.244 -7.073 1.00 22.54 444 ALA A C 1
ATOM 7197 O O . ALA A 1 444 ? -24.491 -25.356 -7.290 1.00 23.34 444 ALA A O 1
ATOM 7204 N N . ARG A 1 445 ? -22.347 -26.010 -7.045 1.00 22.21 445 ARG A N 1
ATOM 7205 C CA . ARG A 1 445 ? -21.840 -24.653 -7.239 1.00 22.82 445 ARG A CA 1
ATOM 7206 C C . ARG A 1 445 ? -22.206 -24.125 -8.622 1.00 25.04 445 ARG A C 1
ATOM 7207 O O . ARG A 1 445 ? -22.563 -22.950 -8.765 1.00 24.41 445 ARG A O 1
ATOM 7228 N N . LEU A 1 446 ? -22.142 -24.978 -9.645 1.00 24.48 446 LEU A N 1
ATOM 7229 C CA . LEU A 1 446 ? -22.480 -24.593 -11.013 1.00 20.05 446 LEU A CA 1
ATOM 7230 C C . LEU A 1 446 ? -23.640 -25.432 -11.521 1.00 22.81 446 LEU A C 1
ATOM 7231 O O . LEU A 1 446 ? -23.628 -26.661 -11.403 1.00 22.78 446 LEU A O 1
ATOM 7247 N N . ALA A 1 447 ? -24.625 -24.762 -12.109 1.00 21.92 447 ALA A N 1
ATOM 7248 C CA . ALA A 1 447 ? -25.691 -25.393 -12.869 1.00 19.85 447 ALA A CA 1
ATOM 7249 C C . ALA A 1 447 ? -25.549 -24.936 -14.313 1.00 21.52 447 ALA A C 1
ATOM 7250 O O . ALA A 1 447 ? -25.561 -23.729 -14.581 1.00 21.66 447 ALA A O 1
ATOM 7257 N N . VAL A 1 448 ? -25.367 -25.891 -15.230 1.00 20.67 448 VAL A N 1
ATOM 7258 C CA . VAL A 1 448 ? -25.157 -25.604 -16.652 1.00 21.23 448 VAL A CA 1
ATOM 7259 C C . VAL A 1 448 ? -26.198 -26.360 -17.469 1.00 21.56 448 VAL A C 1
ATOM 7260 O O . VAL A 1 448 ? -26.324 -27.585 -17.348 1.00 21.64 448 VAL A O 1
ATOM 7273 N N . TYR A 1 449 ? -26.909 -25.636 -18.336 1.00 20.57 449 TYR A N 1
ATOM 7274 C CA . TYR A 1 449 ? -28.037 -26.217 -19.044 1.00 18.33 449 TYR A CA 1
ATOM 7275 C C . TYR A 1 449 ? -27.906 -26.062 -20.551 1.00 20.74 449 TYR A C 1
ATOM 7276 O O . TYR A 1 449 ? -27.544 -24.992 -21.057 1.00 21.41 449 TYR A O 1
ATOM 7294 N N . PRO A 1 450 ? -28.245 -27.105 -21.293 1.00 18.33 450 PRO A N 1
ATOM 7295 C CA . PRO A 1 450 ? -28.315 -26.956 -22.748 1.00 17.60 450 PRO A CA 1
ATOM 7296 C C . PRO A 1 450 ? -29.374 -25.946 -23.154 1.00 19.78 450 PRO A C 1
ATOM 7297 O O . PRO A 1 450 ? -30.460 -25.879 -22.577 1.00 21.99 450 PRO A O 1
ATOM 7308 N N . VAL A 1 451 ? -29.066 -25.183 -24.202 1.00 19.43 451 VAL A N 1
ATOM 7309 C CA . VAL A 1 451 ? -29.999 -24.152 -24.633 1.00 18.69 451 VAL A CA 1
ATOM 7310 C C . VAL A 1 451 ? -31.308 -24.768 -25.120 1.00 21.09 451 VAL A C 1
ATOM 7311 O O . VAL A 1 451 ? -32.367 -24.135 -25.022 1.00 21.59 451 VAL A O 1
ATOM 7324 N N . GLN A 1 452 ? -31.280 -26.014 -25.611 1.00 21.78 452 GLN A N 1
ATOM 7325 C CA . GLN A 1 452 ? -32.533 -26.651 -26.030 1.00 22.74 452 GLN A CA 1
ATOM 7326 C C . GLN A 1 452 ? -33.532 -26.727 -24.884 1.00 20.95 452 GLN A C 1
ATOM 7327 O O . GLN A 1 452 ? -34.748 -26.692 -25.122 1.00 22.24 452 GLN A O 1
ATOM 7341 N N . ASP A 1 453 ? -33.048 -26.865 -23.641 1.00 20.31 453 ASP A N 1
ATOM 7342 C CA . ASP A 1 453 ? -33.946 -26.944 -22.495 1.00 19.59 453 ASP A CA 1
ATOM 7343 C C . ASP A 1 453 ? -34.448 -25.567 -22.066 1.00 19.91 453 ASP A C 1
ATOM 7344 O O . ASP A 1 453 ? -35.583 -25.450 -21.598 1.00 21.53 453 ASP A O 1
ATOM 7353 N N . VAL A 1 454 ? -33.659 -24.508 -22.259 1.00 21.99 454 VAL A N 1
ATOM 7354 C CA . VAL A 1 454 ? -34.182 -23.158 -22.070 1.00 19.19 454 VAL A CA 1
ATOM 7355 C C . VAL A 1 454 ? -35.380 -22.924 -22.982 1.00 23.72 454 VAL A C 1
ATOM 7356 O O . VAL A 1 454 ? -36.366 -22.283 -22.590 1.00 24.25 454 VAL A O 1
ATOM 7369 N N . LEU A 1 455 ? -35.318 -23.452 -24.205 1.00 23.67 455 LEU A N 1
ATOM 7370 C CA . LEU A 1 455 ? -36.376 -23.310 -25.199 1.00 21.55 455 LEU A CA 1
ATOM 7371 C C . LEU A 1 455 ? -37.449 -24.393 -25.109 1.00 22.74 455 LEU A C 1
ATOM 7372 O O . LEU A 1 455 ? -38.433 -24.331 -25.862 1.00 24.50 455 LEU A O 1
ATOM 7388 N N . ALA A 1 456 ? -37.269 -25.382 -24.235 1.00 23.68 456 ALA A N 1
ATOM 7389 C CA . ALA A 1 456 ? -38.203 -26.507 -24.073 1.00 23.67 456 ALA A CA 1
ATOM 7390 C C . ALA A 1 456 ? -38.499 -27.189 -25.415 1.00 26.90 456 ALA A C 1
ATOM 7391 O O . ALA A 1 456 ? -39.648 -27.483 -25.767 1.00 25.23 456 ALA A O 1
ATOM 7398 N N . LEU A 1 457 ? -37.437 -27.453 -26.168 1.00 22.07 457 LEU A N 1
ATOM 7399 C CA . LEU A 1 457 ? -37.568 -28.146 -27.439 1.00 22.12 457 LEU A CA 1
ATOM 7400 C C . LEU A 1 457 ? -37.617 -29.652 -27.227 1.00 24.11 457 LEU A C 1
ATOM 7401 O O . LEU A 1 457 ? -37.106 -30.181 -26.232 1.00 22.95 457 LEU A O 1
ATOM 7417 N N . GLY A 1 458 ? -38.268 -30.337 -28.170 1.00 23.40 458 GLY A N 1
ATOM 7418 C CA . GLY A 1 458 ? -38.369 -31.780 -28.148 1.00 25.08 458 GLY A CA 1
ATOM 7419 C C . GLY A 1 458 ? -37.173 -32.456 -28.795 1.00 25.11 458 GLY A C 1
ATOM 7420 O O . GLY A 1 458 ? -36.160 -31.834 -29.122 1.00 22.39 458 GLY A O 1
ATOM 7424 N N . SER A 1 459 ? -37.321 -33.771 -29.000 1.00 23.68 459 SER A N 1
ATOM 7425 C CA . SER A 1 459 ? -36.228 -34.610 -29.488 1.00 22.11 459 SER A CA 1
ATOM 7426 C C . SER A 1 459 ? -35.689 -34.173 -30.850 1.00 22.95 459 SER A C 1
ATOM 7427 O O . SER A 1 459 ? -34.557 -34.527 -31.193 1.00 22.61 459 SER A O 1
ATOM 7435 N N . GLU A 1 460 ? -36.446 -33.399 -31.626 1.00 23.39 460 GLU A N 1
ATOM 7436 C CA . GLU A 1 460 ? -35.918 -32.932 -32.904 1.00 25.07 460 GLU A CA 1
ATOM 7437 C C . GLU A 1 460 ? -34.666 -32.082 -32.726 1.00 25.69 460 GLU A C 1
ATOM 7438 O O . GLU A 1 460 ? -33.914 -31.895 -33.692 1.00 27.45 460 GLU A O 1
ATOM 7450 N N . ALA A 1 461 ? -34.430 -31.565 -31.517 1.00 22.80 461 ALA A N 1
ATOM 7451 C CA . ALA A 1 461 ? -33.284 -30.715 -31.228 1.00 21.37 461 ALA A CA 1
ATOM 7452 C C . ALA A 1 461 ? -32.181 -31.438 -30.459 1.00 22.06 461 ALA A C 1
ATOM 7453 O O . ALA A 1 461 ? -31.265 -30.784 -29.953 1.00 21.76 461 ALA A O 1
ATOM 7460 N N . ARG A 1 462 ? -32.233 -32.768 -30.385 1.00 22.56 462 ARG A N 1
ATOM 7461 C CA . ARG A 1 462 ? -31.180 -33.530 -29.726 1.00 22.19 462 ARG A CA 1
ATOM 7462 C C . ARG A 1 462 ? -29.858 -33.354 -30.466 1.00 22.98 462 ARG A C 1
ATOM 7463 O O . ARG A 1 462 ? -29.804 -33.440 -31.700 1.00 23.21 462 ARG A O 1
ATOM 7484 N N . MET A 1 463 ? -28.786 -33.097 -29.711 1.00 21.85 463 MET A N 1
ATOM 7485 C CA . MET A 1 463 ? -27.496 -32.853 -30.340 1.00 22.86 463 MET A CA 1
ATOM 7486 C C . MET A 1 463 ? -26.866 -34.149 -30.836 1.00 24.13 463 MET A C 1
ATOM 7487 O O . MET A 1 463 ? -26.496 -34.247 -32.008 1.00 27.32 463 MET A O 1
ATOM 7501 N N . ASN A 1 464 ? -26.753 -35.156 -29.974 1.00 24.65 464 ASN A N 1
ATOM 7502 C CA . ASN A 1 464 ? -26.177 -36.434 -30.368 1.00 24.01 464 ASN A CA 1
ATOM 7503 C C . ASN A 1 464 ? -27.007 -37.585 -29.816 1.00 24.71 464 ASN A C 1
ATOM 7504 O O . ASN A 1 464 ? -27.443 -37.556 -28.661 1.00 24.67 464 ASN A O 1
ATOM 7515 N N . TYR A 1 465 ? -27.193 -38.607 -30.654 1.00 26.12 465 TYR A N 1
ATOM 7516 C CA . TYR A 1 465 ? -27.913 -39.834 -30.317 1.00 27.93 465 TYR A CA 1
ATOM 7517 C C . TYR A 1 465 ? -26.915 -40.978 -30.447 1.00 30.47 465 TYR A C 1
ATOM 7518 O O . TYR A 1 465 ? -26.718 -41.519 -31.545 1.00 32.14 465 TYR A O 1
ATOM 7536 N N . PRO A 1 466 ? -26.229 -41.351 -29.367 1.00 32.12 466 PRO A N 1
ATOM 7537 C CA . PRO A 1 466 ? -25.163 -42.354 -29.489 1.00 35.54 466 PRO A CA 1
ATOM 7538 C C . PRO A 1 466 ? -25.678 -43.645 -30.112 1.00 38.69 466 PRO A C 1
ATOM 7539 O O . PRO A 1 466 ? -26.768 -44.125 -29.787 1.00 41.68 466 PRO A O 1
ATOM 7550 N N . GLY A 1 467 ? -24.883 -44.198 -31.026 1.00 46.14 467 GLY A N 1
ATOM 7551 C CA . GLY A 1 467 ? -25.267 -45.373 -31.770 1.00 65.15 467 GLY A CA 1
ATOM 7552 C C . GLY A 1 467 ? -26.009 -45.092 -33.060 1.00 65.03 467 GLY A C 1
ATOM 7553 O O . GLY A 1 467 ? -26.087 -45.978 -33.918 1.00 59.94 467 GLY A O 1
ATOM 7557 N N . ARG A 1 468 ? -26.560 -43.890 -33.221 1.00 57.36 468 ARG A N 1
ATOM 7558 C CA A ARG A 1 468 ? -27.255 -43.522 -34.448 0.50 74.93 468 ARG A CA 1
ATOM 7559 C CA B ARG A 1 468 ? -27.254 -43.524 -34.448 0.50 74.92 468 ARG A CA 1
ATOM 7560 C C . ARG A 1 468 ? -26.246 -43.006 -35.465 1.00 70.92 468 ARG A C 1
ATOM 7561 O O . ARG A 1 468 ? -25.544 -42.027 -35.180 1.00 51.16 468 ARG A O 1
ATOM 7602 N N . PRO A 1 469 ? -26.136 -43.613 -36.656 1.00 80.92 469 PRO A N 1
ATOM 7603 C CA . PRO A 1 469 ? -25.104 -43.145 -37.605 1.00 86.09 469 PRO A CA 1
ATOM 7604 C C . PRO A 1 469 ? -25.217 -41.676 -37.986 1.00 68.03 469 PRO A C 1
ATOM 7605 O O . PRO A 1 469 ? -24.227 -40.938 -37.889 1.00 63.16 469 PRO A O 1
ATOM 7616 N N . SER A 1 470 ? -26.393 -41.228 -38.418 1.00 45.03 470 SER A N 1
ATOM 7617 C CA . SER A 1 470 ? -26.551 -39.946 -39.090 1.00 77.31 470 SER A CA 1
ATOM 7618 C C . SER A 1 470 ? -27.417 -38.999 -38.273 1.00 53.34 470 SER A C 1
ATOM 7619 O O . SER A 1 470 ? -28.112 -39.395 -37.335 1.00 42.44 470 SER A O 1
ATOM 7627 N N . GLY A 1 471 ? -27.386 -37.731 -38.677 1.00 39.20 471 GLY A N 1
ATOM 7628 C CA . GLY A 1 471 ? -28.216 -36.706 -38.080 1.00 37.82 471 GLY A CA 1
ATOM 7629 C C . GLY A 1 471 ? -27.657 -36.058 -36.835 1.00 36.28 471 GLY A C 1
ATOM 7630 O O . GLY A 1 471 ? -28.372 -35.276 -36.196 1.00 39.50 471 GLY A O 1
ATOM 7634 N N . ASN A 1 472 ? -26.411 -36.339 -36.468 1.00 30.45 472 ASN A N 1
ATOM 7635 C CA . ASN A 1 472 ? -25.880 -35.855 -35.197 1.00 27.92 472 ASN A CA 1
ATOM 7636 C C . ASN A 1 472 ? -25.060 -34.581 -35.364 1.00 28.21 472 ASN A C 1
ATOM 7637 O O . ASN A 1 472 ? -24.537 -34.278 -36.443 1.00 30.70 472 ASN A O 1
ATOM 7648 N N . TRP A 1 473 ? -24.931 -33.856 -34.249 1.00 26.96 473 TRP A N 1
ATOM 7649 C CA . TRP A 1 473 ? -24.126 -32.646 -34.129 1.00 28.06 473 TRP A CA 1
ATOM 7650 C C . TRP A 1 473 ? -24.658 -31.508 -34.996 1.00 28.31 473 TRP A C 1
ATOM 7651 O O . TRP A 1 473 ? -23.926 -30.565 -35.296 1.00 27.82 473 TRP A O 1
ATOM 7672 N N . ALA A 1 474 ? -25.949 -31.541 -35.338 1.00 28.90 474 ALA A N 1
ATOM 7673 C CA . ALA A 1 474 ? -26.488 -30.717 -36.409 1.00 27.93 474 ALA A CA 1
ATOM 7674 C C . ALA A 1 474 ? -27.535 -29.700 -35.976 1.00 28.15 474 ALA A C 1
ATOM 7675 O O . ALA A 1 474 ? -27.838 -28.789 -36.759 1.00 27.32 474 ALA A O 1
ATOM 7682 N N . TRP A 1 475 ? -28.093 -29.804 -34.774 1.00 24.21 475 TRP A N 1
ATOM 7683 C CA . TRP A 1 475 ? -29.107 -28.843 -34.360 1.00 24.34 475 TRP A CA 1
ATOM 7684 C C . TRP A 1 475 ? -28.540 -27.425 -34.328 1.00 25.66 475 TRP A C 1
ATOM 7685 O O . TRP A 1 475 ? -27.405 -27.198 -33.890 1.00 24.68 475 TRP A O 1
ATOM 7706 N N . ARG A 1 476 ? -29.343 -26.464 -34.789 1.00 24.62 476 ARG A N 1
ATOM 7707 C CA . ARG A 1 476 ? -29.001 -25.048 -34.715 1.00 24.88 476 ARG A CA 1
ATOM 7708 C C . ARG A 1 476 ? -30.178 -24.225 -34.219 1.00 24.83 476 ARG A C 1
ATOM 7709 O O . ARG A 1 476 ? -31.340 -24.500 -34.548 1.00 25.36 476 ARG A O 1
ATOM 7730 N N . LEU A 1 477 ? -29.846 -23.179 -33.467 1.00 25.66 477 LEU A N 1
ATOM 7731 C CA . LEU A 1 477 ? -30.791 -22.114 -33.155 1.00 28.53 477 LEU A CA 1
ATOM 7732 C C . LEU A 1 477 ? -31.276 -21.420 -34.418 1.00 29.07 477 LEU A C 1
ATOM 7733 O O . LEU A 1 477 ? -30.552 -21.304 -35.413 1.00 29.29 477 LEU A O 1
ATOM 7749 N N . LEU A 1 478 ? -32.532 -20.917 -34.356 1.00 31.83 478 LEU A N 1
ATOM 7750 C CA . LEU A 1 478 ? -33.018 -20.004 -35.375 1.00 32.67 478 LEU A CA 1
ATOM 7751 C C . LEU A 1 478 ? -32.822 -18.558 -34.924 1.00 33.88 478 LEU A C 1
ATOM 7752 O O . LEU A 1 478 ? -32.780 -18.274 -33.722 1.00 32.75 478 LEU A O 1
ATOM 7768 N N . PRO A 1 479 ? -32.692 -17.615 -35.854 1.00 30.86 479 PRO A N 1
ATOM 7769 C CA . PRO A 1 479 ? -32.520 -16.212 -35.452 1.00 34.82 479 PRO A CA 1
ATOM 7770 C C . PRO A 1 479 ? -33.666 -15.746 -34.562 1.00 39.44 479 PRO A C 1
ATOM 7771 O O . PRO A 1 479 ? -34.842 -15.923 -34.886 1.00 39.65 479 PRO A O 1
ATOM 7782 N N . GLY A 1 480 ? -33.308 -15.160 -33.420 1.00 36.62 480 GLY A N 1
ATOM 7783 C CA . GLY A 1 480 ? -34.280 -14.615 -32.496 1.00 40.44 480 GLY A CA 1
ATOM 7784 C C . GLY A 1 480 ? -35.009 -15.635 -31.653 1.00 42.29 480 GLY A C 1
ATOM 7785 O O . GLY A 1 480 ? -35.865 -15.245 -30.846 1.00 38.25 480 GLY A O 1
ATOM 7789 N N . GLU A 1 481 ? -34.690 -16.922 -31.799 1.00 32.87 481 GLU A N 1
ATOM 7790 C CA . GLU A 1 481 ? -35.381 -17.955 -31.033 1.00 35.07 481 GLU A CA 1
ATOM 7791 C C . GLU A 1 481 ? -35.119 -17.804 -29.538 1.00 33.44 481 GLU A C 1
ATOM 7792 O O . GLU A 1 481 ? -36.038 -17.928 -28.714 1.00 33.34 481 GLU A O 1
ATOM 7804 N N . LEU A 1 482 ? -33.870 -17.555 -29.168 1.00 31.16 482 LEU A N 1
ATOM 7805 C CA . LEU A 1 482 ? -33.486 -17.311 -27.781 1.00 31.90 482 LEU A CA 1
ATOM 7806 C C . LEU A 1 482 ? -33.731 -15.831 -27.493 1.00 34.50 482 LEU A C 1
ATOM 7807 O O . LEU A 1 482 ? -32.963 -14.969 -27.928 1.00 38.41 482 LEU A O 1
ATOM 7823 N N . SER A 1 483 ? -34.823 -15.525 -26.764 1.00 32.68 483 SER A N 1
ATOM 7824 C CA . SER A 1 483 ? -35.332 -14.163 -26.656 1.00 32.79 483 SER A CA 1
ATOM 7825 C C . SER A 1 483 ? -34.955 -13.525 -25.326 1.00 28.40 483 SER A C 1
ATOM 7826 O O . SER A 1 483 ? -34.550 -14.213 -24.383 1.00 28.64 483 SER A O 1
ATOM 7834 N N . PRO A 1 484 ? -35.093 -12.199 -25.210 1.00 28.80 484 PRO A N 1
ATOM 7835 C CA . PRO A 1 484 ? -34.818 -11.546 -23.917 1.00 31.23 484 PRO A CA 1
ATOM 7836 C C . PRO A 1 484 ? -35.724 -12.031 -22.800 1.00 31.92 484 PRO A C 1
ATOM 7837 O O . PRO A 1 484 ? -35.331 -11.975 -21.630 1.00 30.05 484 PRO A O 1
ATOM 7848 N N . GLU A 1 485 ? -36.932 -12.504 -23.122 1.00 30.99 485 GLU A N 1
ATOM 7849 C CA . GLU A 1 485 ? -37.798 -13.058 -22.086 1.00 27.84 485 GLU A CA 1
ATOM 7850 C C . GLU A 1 485 ? -37.220 -14.343 -21.507 1.00 26.20 485 GLU A C 1
ATOM 7851 O O . GLU A 1 485 ? -37.294 -14.565 -20.292 1.00 29.85 485 GLU A O 1
ATOM 7863 N N . HIS A 1 486 ? -36.660 -15.219 -22.353 1.00 26.70 486 HIS A N 1
ATOM 7864 C CA . HIS A 1 486 ? -35.967 -16.393 -21.826 1.00 26.72 486 HIS A CA 1
ATOM 7865 C C . HIS A 1 486 ? -34.858 -15.981 -20.872 1.00 25.43 486 HIS A C 1
ATOM 7866 O O . HIS A 1 486 ? -34.655 -16.609 -19.828 1.00 26.33 486 HIS A O 1
ATOM 7880 N N . GLY A 1 487 ? -34.114 -14.936 -21.230 1.00 27.09 487 GLY A N 1
ATOM 7881 C CA . GLY A 1 487 ? -33.022 -14.496 -20.380 1.00 29.29 487 GLY A CA 1
ATOM 7882 C C . GLY A 1 487 ? -33.495 -13.939 -19.054 1.00 27.79 487 GLY A C 1
ATOM 7883 O O . GLY A 1 487 ? -32.881 -14.189 -18.015 1.00 26.44 487 GLY A O 1
ATOM 7887 N N . ALA A 1 488 ? -34.581 -13.163 -19.067 1.00 27.11 488 ALA A N 1
ATOM 7888 C CA . ALA A 1 488 ? -35.092 -12.594 -17.828 1.00 30.10 488 ALA A CA 1
ATOM 7889 C C . ALA A 1 488 ? -35.618 -13.687 -16.905 1.00 27.95 488 ALA A C 1
ATOM 7890 O O . ALA A 1 488 ? -35.491 -13.589 -15.677 1.00 27.54 488 ALA A O 1
ATOM 7897 N N . ARG A 1 489 ? -36.220 -14.730 -17.484 1.00 25.76 489 ARG A N 1
ATOM 7898 C CA A ARG A 1 489 ? -36.706 -15.841 -16.675 0.50 25.53 489 ARG A CA 1
ATOM 7899 C CA B ARG A 1 489 ? -36.706 -15.850 -16.683 0.50 25.61 489 ARG A CA 1
ATOM 7900 C C . ARG A 1 489 ? -35.550 -16.592 -16.027 1.00 26.69 489 ARG A C 1
ATOM 7901 O O . ARG A 1 489 ? -35.631 -16.973 -14.850 1.00 25.46 489 ARG A O 1
ATOM 7942 N N . LEU A 1 490 ? -34.464 -16.800 -16.771 1.00 23.01 490 LEU A N 1
ATOM 7943 C CA . LEU A 1 490 ? -33.272 -17.409 -16.194 1.00 23.23 490 LEU A CA 1
ATOM 7944 C C . LEU A 1 490 ? -32.718 -16.552 -15.065 1.00 25.11 490 LEU A C 1
ATOM 7945 O O . LEU A 1 490 ? -32.321 -17.072 -14.012 1.00 24.95 490 LEU A O 1
ATOM 7961 N N . ARG A 1 491 ? -32.652 -15.234 -15.276 1.00 25.71 491 ARG A N 1
ATOM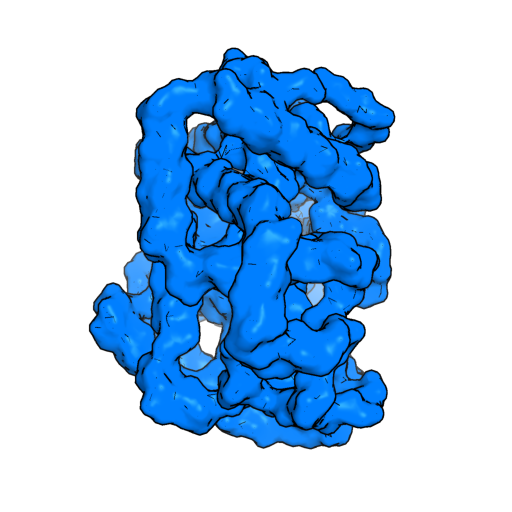 7962 C CA . ARG A 1 491 ? -32.089 -14.356 -14.260 1.00 26.30 491 ARG A CA 1
ATOM 7963 C C . ARG A 1 491 ? -32.919 -14.405 -12.989 1.00 30.43 491 ARG A C 1
ATOM 7964 O O . ARG A 1 491 ? -32.370 -14.429 -11.883 1.00 27.96 491 ARG A O 1
ATOM 7985 N N . ALA A 1 492 ? -34.248 -14.448 -13.128 1.00 27.74 492 ALA A N 1
ATOM 7986 C CA . ALA A 1 492 ? -35.108 -14.512 -11.952 1.00 30.11 492 ALA A CA 1
ATOM 7987 C C . ALA A 1 492 ? -34.897 -15.812 -11.180 1.00 25.80 492 ALA A C 1
ATOM 7988 O O . ALA A 1 492 ? -34.900 -15.809 -9.938 1.00 27.14 492 ALA A O 1
ATOM 7995 N N . MET A 1 493 ? -34.732 -16.933 -11.898 1.00 24.71 493 MET A N 1
ATOM 7996 C CA . MET A 1 493 ? -34.452 -18.213 -11.251 1.00 24.36 493 MET A CA 1
ATOM 7997 C C . MET A 1 493 ? -33.090 -18.196 -10.571 1.00 28.78 493 MET A C 1
ATOM 7998 O O . MET A 1 493 ? -32.932 -18.714 -9.458 1.00 25.96 493 MET A O 1
ATOM 8012 N N . ALA A 1 494 ? -32.098 -17.578 -11.208 1.00 24.92 494 ALA A N 1
ATOM 8013 C CA . ALA A 1 494 ? -30.790 -17.450 -10.577 1.00 26.36 494 ALA A CA 1
ATOM 8014 C C . ALA A 1 494 ? -30.865 -16.574 -9.332 1.00 27.79 494 ALA A C 1
ATOM 8015 O O . ALA A 1 494 ? -30.225 -16.873 -8.319 1.00 27.47 494 ALA A O 1
ATOM 8022 N N . GLU A 1 495 ? -31.638 -15.487 -9.379 1.00 25.24 495 GLU A N 1
ATOM 8023 C CA . GLU A 1 495 ? -31.763 -14.639 -8.194 1.00 25.56 495 GLU A CA 1
ATOM 8024 C C . GLU A 1 495 ? -32.385 -15.422 -7.047 1.00 27.54 495 GLU A C 1
ATOM 8025 O O . GLU A 1 495 ? -31.933 -15.332 -5.894 1.00 29.97 495 GLU A O 1
ATOM 8037 N N . ALA A 1 496 ? -33.415 -16.212 -7.357 1.00 25.57 496 ALA A N 1
ATOM 8038 C CA . ALA A 1 496 ? -34.158 -16.940 -6.337 1.00 29.72 496 ALA A CA 1
ATOM 8039 C C . ALA A 1 496 ? -33.309 -18.015 -5.678 1.00 28.94 496 ALA A C 1
ATOM 8040 O O . ALA A 1 496 ? -33.563 -18.380 -4.525 1.00 31.36 496 ALA A O 1
ATOM 8047 N N . THR A 1 497 ? -32.309 -18.538 -6.390 1.00 26.98 497 THR A N 1
ATOM 8048 C CA . THR A 1 497 ? -31.480 -19.635 -5.904 1.00 24.50 497 THR A CA 1
ATOM 8049 C C . THR A 1 497 ? -30.062 -19.182 -5.565 1.00 28.03 497 THR A C 1
ATOM 8050 O O . THR A 1 497 ? -29.168 -20.021 -5.402 1.00 25.99 497 THR A O 1
ATOM 8061 N N . GLU A 1 498 ? -29.846 -17.867 -5.441 1.00 25.12 498 GLU A N 1
ATOM 8062 C CA . GLU A 1 498 ? -28.580 -17.300 -4.984 1.00 27.96 498 GLU A CA 1
ATOM 8063 C C . GLU A 1 498 ? -27.422 -17.685 -5.913 1.00 32.38 498 GLU A C 1
ATOM 8064 O O . GLU A 1 498 ? -26.339 -18.082 -5.471 1.00 30.16 498 GLU A O 1
ATOM 8076 N N . ARG A 1 499 ? -27.648 -17.518 -7.221 1.00 27.38 499 ARG A N 1
ATOM 8077 C CA . ARG A 1 499 ? -26.647 -17.820 -8.242 1.00 24.68 499 ARG A CA 1
ATOM 8078 C C . ARG A 1 499 ? -26.224 -16.597 -9.053 1.00 29.62 499 ARG A C 1
ATOM 8079 O O . ARG A 1 499 ? -25.539 -16.748 -10.070 1.00 30.24 499 ARG A O 1
ATOM 8100 N N . LEU A 1 500 ? -26.574 -15.388 -8.626 1.00 34.46 500 LEU A N 1
ATOM 8101 C CA . LEU A 1 500 ? -26.115 -14.201 -9.344 1.00 43.89 500 LEU A CA 1
ATOM 8102 C C . LEU A 1 500 ? -24.828 -13.656 -8.741 1.00 67.48 500 LEU A C 1
ATOM 8103 O O . LEU A 1 500 ? -24.625 -13.660 -7.526 1.00 67.25 500 LEU A O 1
#

Sequence (499 aa):
MELPRAFGLLLHPTSLPGPYGVGVLGREARDFLRFLKEAGGRYWQVLPLGPTGYGDSPYQSFSAFAGNPYLIDLRPLAERGYVRLEDPGFPQGRRVDYGLLYAWKWPALKEAFRGFKEKASPEEREAFAAFREREAWWLEDYALFMALKGAHGGLPWNRWPLPLRKREEKALREAKSALAEEVAFHAFTQWLFFRQWGALKAEAEALGIRIIGDMPIFVAEDSAEVWAHPEWFHLDEEGRPTVVAGVPPDYFSETGQRWGNPLYRWDVLEREGFSSFWIRRLEKALELFHLVRRIAHFRGFEAYWEIPASCPTAVEGRWVKAPGEKLFQKIQEEVFGEVPVLLAEDLGVITPEVEALRDRFGLPGMMKVLQFAFDGMENPFLPHNYPAHGRVVVYTGTHNNDTTLGWYRTATPHEKAFMARYLADWGITFREEEEVPWALMHLGMKSVARLAVYPVQDVLALGSEARMNYPGRRPSGNWAWRLLPGELSPEHGARRLRAMAEATERL

CATH classification: 3.20.20.80

InterPro domains:
  IPR003385 Glycoside hydrolase, family 77 [PF02446] (11-477)
  IPR003385 Glycoside hydrolase, family 77 [PTHR32438] (4-499)
  IPR003385 Glycoside hydrolase, family 77 [TIGR00217] (4-483)
  IPR017853 Glycoside hydrolase superfamily [SSF51445] (5-494)

Radius of gyration: 22.98 Å; Cα contacts (8 Å, |Δi|>4): 914; chains: 1; bounding box: 62×54×55 Å

Secondary structure (P-SEA, 3-state):
cccccbbbbbbcccccccccccccccaaaaaaaaaaaaacccbbbbcccccccccccccccccccccccccccaaaaaaacccccccccccccccaaaaaaacaaaaaaaaaaaaaacccaaaaaaaaaaaaaacccaaaaaaaaaaaaaaccccccccccccccccaaaaaaaaaaaaaaaaaaaaaaaaaaaaaaaaaaaaaaabbbbbbbbbcccccccaaaaaccccccccccccccbbbbbcccccccccccccccccaaaaaaaacaaaaaaaaaaaaacccbbbbcccccccbbbbccccccccccbbbbbcaaaaaaaaaaaacccccccccccccccaaaaaaaaaacccccccccccccccccccccccccccccbbbbccccccccaaaaaaaccaaaaaaaaaaaaaaccccccccaaaaaaaaaaaaccccbbbbbcccccccccccccccccccccccbbbbccccccaaaaaaaaaaaaaaccc

B-factor: mean 54.3, std 35.06, range [17.08, 267.55]